Protein AF-A0A7C3TEC0-F1 (afdb_monomer_lite)

Sequence (439 aa):
WKFIVVFILLLIILDRYFQLGNIGAIIGAFGGMFLGWSLQQPVSGFAAWLLITLKRPFRVGDRIQLPSYGLVGDCIDVGPMYTVLNQVGGSVGSEEAVGRDILIPNAMLFGNLVINYTPRKSEMQVEVKHKESTESHILDEVVWNIPLGSNLEEAERVLIESAEEVTGDIIKKTGQHPYVRGESYSSGVTLRLRYMTLATDRPRIAYEINKRIFKRLFQPYKVGDRISIPAWGIVGDVVDFGPMFTTLHQVGGTVGTEDPVNRTITIPNSVLQGTWVINYTPEIRDDTALLPTSEAKSYLLDETVWRITFDSDWEEAERIMIEAAEEVTGDIVRETGKKPYVRSDIYDYGVYMRLRYMAPATDRPRVMHEINKKIFERISESKKVDFAIPFIYSYKRGLDFIARPGNFEPANVACQCGALNPSKATFCINCGRKLKSSA

pLDDT: mean 80.16, std 14.31, range [34.59, 96.06]

Foldseek 3Di:
DVVVVVVVVVVVVCCVPVVVVVVVVVCCVVVVVVVCVVCVLLVLLQVLLVCCVVVVPDDQQWWKDFVVVRWTFGFHDRDRFWTWGQTQDDVDNHRARPRDIDTDGSSVVVVTDMDTPQDDPDPPDDPDDDDDPDQRKDKDKDKDFAFPPDDVVVLQVQLQVLLCVLCVVVCVVPVDGKGWDWDDDPGGIMIIIMDIDGSNCVRVSNVSSVVSSCCVPQPQDDQQWWKAQVVVRFTFGFHDDDPFWTKGQTADDPDPHRHGPRDIDIGTPVVVSVTDMDTQQGQPPDPPAPDDSPPDQRKDKDKDKFWWAPQFDPVLLFVQLQVLLCVLCVVVCVRVVDGKGWDWDDDPGTIITIIIDIDGPNCVVVSNVSSVVSSVVSQVVDPRIDGRDDDDDDPVVVVVVVVPPDDPQPQWAADPVGDTHGLPDQAGPPPRHGGPRDD

Radius of gyration: 48.66 Å; chains: 1; bounding box: 111×45×184 Å

Structure (mmCIF, N/CA/C/O backbone):
data_AF-A0A7C3TEC0-F1
#
_entry.id   AF-A0A7C3TEC0-F1
#
loop_
_atom_site.group_PDB
_atom_site.id
_atom_site.type_symbol
_atom_site.label_atom_id
_atom_site.label_alt_id
_atom_site.label_comp_id
_atom_site.label_asym_id
_atom_site.label_entity_id
_atom_site.label_seq_id
_atom_site.pdbx_PDB_ins_code
_atom_site.Cartn_x
_atom_site.Cartn_y
_atom_site.Cartn_z
_atom_site.occupancy
_atom_site.B_iso_or_equiv
_atom_site.auth_seq_id
_atom_site.auth_comp_id
_atom_site.auth_asym_id
_atom_site.auth_atom_id
_atom_site.pdbx_PDB_model_num
ATOM 1 N N . TRP A 1 1 ? 39.091 -7.801 -92.165 1.00 68.12 1 TRP A N 1
ATOM 2 C CA . TRP A 1 1 ? 40.501 -7.456 -91.886 1.00 68.12 1 TRP A CA 1
ATOM 3 C C . TRP A 1 1 ? 40.831 -6.001 -92.229 1.00 68.12 1 TRP A C 1
ATOM 5 O O . TRP A 1 1 ? 41.315 -5.314 -91.345 1.00 68.12 1 TRP A O 1
ATOM 15 N N . LYS A 1 2 ? 40.492 -5.475 -93.420 1.00 69.31 2 LYS A N 1
ATOM 16 C CA . LYS A 1 2 ? 40.757 -4.065 -93.801 1.00 69.31 2 LYS A CA 1
ATOM 17 C C . LYS A 1 2 ? 40.231 -3.016 -92.800 1.00 69.31 2 LYS A C 1
ATOM 19 O O . LYS A 1 2 ? 40.982 -2.133 -92.420 1.00 69.31 2 LYS A O 1
ATOM 24 N N . PHE A 1 3 ? 39.001 -3.159 -92.294 1.00 74.94 3 PHE A N 1
ATOM 25 C CA . PHE A 1 3 ? 38.440 -2.252 -91.274 1.00 74.94 3 PHE A CA 1
ATOM 26 C C . PHE A 1 3 ? 39.139 -2.330 -89.910 1.00 74.94 3 PHE A C 1
ATOM 28 O O . PHE A 1 3 ? 39.293 -1.315 -89.247 1.00 74.94 3 PHE A O 1
ATOM 35 N N . ILE A 1 4 ? 39.611 -3.516 -89.516 1.00 81.94 4 ILE A N 1
ATOM 36 C CA . ILE A 1 4 ? 40.357 -3.717 -88.265 1.00 81.94 4 ILE A CA 1
ATOM 37 C C . ILE A 1 4 ? 41.740 -3.076 -88.382 1.00 81.94 4 ILE A C 1
ATOM 39 O O . ILE A 1 4 ? 42.177 -2.392 -87.466 1.00 81.94 4 ILE A O 1
ATOM 43 N N . VAL A 1 5 ? 42.398 -3.232 -89.535 1.00 84.19 5 VAL A N 1
ATOM 44 C CA . VAL A 1 5 ? 43.685 -2.582 -89.807 1.00 84.19 5 VAL A CA 1
ATOM 45 C C . VAL A 1 5 ? 43.521 -1.066 -89.807 1.00 84.19 5 VAL A C 1
ATOM 47 O O . VAL A 1 5 ? 44.287 -0.398 -89.132 1.00 84.19 5 VAL A O 1
ATOM 50 N N . VAL A 1 6 ? 42.498 -0.523 -90.477 1.00 84.94 6 VAL A N 1
ATOM 51 C CA . VAL A 1 6 ? 42.213 0.924 -90.477 1.00 84.94 6 VAL A CA 1
ATOM 52 C C . VAL A 1 6 ? 41.898 1.438 -89.069 1.00 84.94 6 VAL A C 1
ATOM 54 O O . VAL A 1 6 ? 42.402 2.489 -88.695 1.00 84.94 6 VAL A O 1
ATOM 57 N N . PHE A 1 7 ? 41.136 0.696 -88.263 1.00 84.06 7 PHE A N 1
ATOM 58 C CA . PHE A 1 7 ? 40.827 1.063 -86.877 1.00 84.06 7 PHE A CA 1
ATOM 59 C C . PHE A 1 7 ? 42.073 1.064 -85.978 1.00 84.06 7 PHE A C 1
ATOM 61 O O . PHE A 1 7 ? 42.287 2.005 -85.221 1.00 84.06 7 PHE A O 1
ATOM 68 N N . ILE A 1 8 ? 42.940 0.058 -86.107 1.00 82.75 8 ILE A N 1
ATOM 69 C CA . ILE A 1 8 ? 44.206 -0.011 -85.364 1.00 82.75 8 ILE A CA 1
ATOM 70 C C . ILE A 1 8 ? 45.160 1.107 -85.810 1.00 82.75 8 ILE A C 1
ATOM 72 O O . ILE A 1 8 ? 45.790 1.743 -84.972 1.00 82.75 8 ILE A O 1
ATOM 76 N N . LEU A 1 9 ? 45.232 1.405 -87.110 1.00 82.44 9 LEU A N 1
ATOM 77 C CA . LEU A 1 9 ? 46.065 2.488 -87.645 1.00 82.44 9 LEU A CA 1
ATOM 78 C C . LEU A 1 9 ? 45.556 3.864 -87.191 1.00 82.44 9 LEU A C 1
ATOM 80 O O . LEU A 1 9 ? 46.358 4.720 -86.830 1.00 82.44 9 LEU A O 1
ATOM 84 N N . LEU A 1 10 ? 44.234 4.048 -87.130 1.00 80.38 10 LEU A N 1
ATOM 85 C CA . LEU A 1 10 ? 43.594 5.237 -86.567 1.00 80.38 10 LEU A CA 1
ATOM 86 C C . LEU A 1 10 ? 43.929 5.397 -85.075 1.00 80.38 10 LEU A C 1
ATOM 88 O O . LEU A 1 10 ? 44.296 6.492 -84.659 1.00 80.38 10 LEU A O 1
ATOM 92 N N . LEU A 1 11 ? 43.859 4.319 -84.285 1.00 76.69 11 LEU A N 1
ATOM 93 C CA . LEU A 1 11 ? 44.223 4.330 -82.863 1.00 76.69 11 LEU A CA 1
ATOM 94 C C . LEU A 1 11 ? 45.707 4.657 -82.639 1.00 76.69 11 LEU A C 1
ATOM 96 O O . LEU A 1 11 ? 46.021 5.429 -81.740 1.00 76.69 11 LEU A O 1
ATOM 100 N N . ILE A 1 12 ? 46.609 4.137 -83.477 1.00 79.69 12 ILE A N 1
ATOM 101 C CA . ILE A 1 12 ? 48.052 4.437 -83.410 1.00 79.69 12 ILE A CA 1
ATOM 102 C C . ILE A 1 12 ? 48.334 5.900 -83.786 1.00 79.69 12 ILE A C 1
ATOM 104 O O . ILE A 1 12 ? 49.169 6.553 -83.159 1.00 79.69 12 ILE A O 1
ATOM 108 N N . ILE A 1 13 ? 47.641 6.436 -84.798 1.00 78.62 13 ILE A N 1
ATOM 109 C CA . ILE A 1 13 ? 47.747 7.854 -85.174 1.00 78.62 13 ILE A CA 1
ATOM 110 C C . ILE A 1 13 ? 47.218 8.737 -84.036 1.00 78.62 13 ILE A C 1
ATOM 112 O O . ILE A 1 13 ? 47.884 9.694 -83.651 1.00 78.62 13 ILE A O 1
ATOM 116 N N . LEU A 1 14 ? 46.064 8.400 -83.455 1.00 74.06 14 LEU A N 1
ATOM 117 C CA . LEU A 1 14 ? 45.503 9.126 -82.315 1.00 74.06 14 LEU A CA 1
ATOM 118 C C . LEU A 1 14 ? 46.433 9.084 -81.092 1.00 74.06 14 LEU A C 1
ATOM 120 O O . LEU A 1 14 ? 46.644 10.125 -80.480 1.00 74.06 14 LEU A O 1
ATOM 124 N N . ASP A 1 15 ? 47.046 7.943 -80.770 1.00 72.19 15 ASP A N 1
ATOM 125 C CA . ASP A 1 15 ? 48.001 7.827 -79.656 1.00 72.19 15 ASP A CA 1
ATOM 126 C C . ASP A 1 15 ? 49.232 8.723 -79.852 1.00 72.19 15 ASP A C 1
ATOM 128 O O . ASP A 1 15 ? 49.619 9.471 -78.949 1.00 72.19 15 ASP A O 1
ATOM 132 N N . ARG A 1 16 ? 49.786 8.737 -81.072 1.00 72.81 16 ARG A N 1
ATOM 133 C CA . ARG A 1 16 ? 50.974 9.528 -81.416 1.00 72.81 16 ARG A CA 1
ATOM 134 C C . ARG A 1 16 ? 50.728 11.042 -81.396 1.00 72.81 16 ARG A C 1
ATOM 136 O O . ARG A 1 16 ? 51.658 11.780 -81.084 1.00 72.81 16 ARG A O 1
ATOM 143 N N . TYR A 1 17 ? 49.519 11.505 -81.723 1.00 69.56 17 TYR A N 1
ATOM 144 C CA . TYR A 1 17 ? 49.193 12.940 -81.762 1.00 69.56 17 TYR A CA 1
ATOM 145 C C . TYR A 1 17 ? 48.535 13.472 -80.483 1.00 69.56 17 TYR A C 1
ATOM 147 O O . TYR A 1 17 ? 48.767 14.626 -80.132 1.00 69.56 17 TYR A O 1
ATOM 155 N N . PHE A 1 18 ? 47.739 12.663 -79.777 1.00 67.00 18 PHE A N 1
ATOM 156 C CA . PHE A 1 18 ? 46.960 13.110 -78.615 1.00 67.00 18 PHE A CA 1
ATOM 157 C C . PHE A 1 18 ? 47.505 12.636 -77.264 1.00 67.00 18 PHE A C 1
ATOM 159 O O . PHE A 1 18 ? 46.892 12.949 -76.247 1.00 67.00 18 PHE A O 1
ATOM 166 N N . GLN A 1 19 ? 48.636 11.912 -77.226 1.00 69.38 19 GLN A N 1
ATOM 167 C CA . GLN A 1 19 ? 49.156 11.291 -75.999 1.00 69.38 19 GLN A CA 1
ATOM 168 C C . GLN A 1 19 ? 48.016 10.594 -75.240 1.00 69.38 19 GLN A C 1
ATOM 170 O O . GLN A 1 19 ? 47.712 10.937 -74.095 1.00 69.38 19 GLN A O 1
ATOM 175 N N . LEU A 1 20 ? 47.328 9.652 -75.899 1.00 64.62 20 LEU A N 1
ATOM 176 C CA . LEU A 1 20 ? 46.132 9.002 -75.344 1.00 64.62 20 LEU A CA 1
ATOM 177 C C . LEU A 1 20 ? 46.398 8.367 -73.971 1.00 64.62 20 LEU A C 1
ATOM 179 O O . LEU A 1 20 ? 45.485 8.299 -73.153 1.00 64.62 20 LEU A O 1
ATOM 183 N N . GLY A 1 21 ? 47.645 7.983 -73.680 1.00 68.56 21 GLY A N 1
ATOM 184 C CA . GLY A 1 21 ? 48.081 7.569 -72.345 1.00 68.56 21 GLY A CA 1
ATOM 185 C C . GLY A 1 21 ? 47.869 8.627 -71.250 1.00 68.56 21 GLY A C 1
ATOM 186 O O . GLY A 1 21 ? 47.430 8.278 -70.160 1.00 68.56 21 GLY A O 1
ATOM 187 N N . ASN A 1 22 ? 48.089 9.916 -71.532 1.00 69.44 22 ASN A N 1
ATOM 188 C CA . ASN A 1 22 ? 47.896 11.012 -70.571 1.00 69.44 22 ASN A CA 1
ATOM 189 C C . ASN A 1 22 ? 46.412 11.348 -70.375 1.00 69.44 22 ASN A C 1
ATOM 191 O O . ASN A 1 22 ? 45.974 11.576 -69.250 1.00 69.44 22 ASN A O 1
ATOM 195 N N . ILE A 1 23 ? 45.613 11.312 -71.445 1.00 70.75 23 ILE A N 1
ATOM 196 C CA . ILE A 1 23 ? 44.153 11.481 -71.360 1.00 70.75 23 ILE A CA 1
ATOM 197 C C . ILE A 1 23 ? 43.522 10.287 -70.630 1.00 70.75 23 ILE A C 1
ATOM 199 O O . ILE A 1 23 ? 42.677 10.473 -69.759 1.00 70.75 23 ILE A O 1
ATOM 203 N N . GLY A 1 24 ? 43.974 9.065 -70.921 1.00 76.44 24 GLY A N 1
ATOM 204 C CA . GLY A 1 24 ? 43.578 7.851 -70.210 1.00 76.44 24 GLY A CA 1
ATOM 205 C C . GLY A 1 24 ? 43.995 7.864 -68.738 1.00 76.44 24 GLY A C 1
ATOM 206 O O . GLY A 1 24 ? 43.212 7.450 -67.891 1.00 76.44 24 GLY A O 1
ATOM 207 N N . ALA A 1 25 ? 45.173 8.405 -68.410 1.00 77.88 25 ALA A N 1
ATOM 208 C CA . ALA A 1 25 ? 45.621 8.589 -67.030 1.00 77.88 25 ALA A CA 1
ATOM 209 C C . ALA A 1 25 ? 44.767 9.617 -66.275 1.00 77.88 25 ALA A C 1
ATOM 211 O O . ALA A 1 25 ? 44.411 9.378 -65.126 1.00 77.88 25 ALA A O 1
ATOM 212 N N . ILE A 1 26 ? 44.378 10.722 -66.919 1.00 77.25 26 ILE A N 1
ATOM 213 C CA . ILE A 1 26 ? 43.467 11.726 -66.347 1.00 77.25 26 ILE A CA 1
ATOM 214 C C . ILE A 1 26 ? 42.073 11.118 -66.149 1.00 77.25 26 ILE A C 1
ATOM 216 O O . ILE A 1 26 ? 41.532 11.183 -65.052 1.00 77.25 26 ILE A O 1
ATOM 220 N N . ILE A 1 27 ? 41.502 10.455 -67.155 1.00 79.69 27 ILE A N 1
ATOM 221 C CA . ILE A 1 27 ? 40.193 9.792 -67.032 1.00 79.69 27 ILE A CA 1
ATOM 222 C C . ILE A 1 27 ? 40.239 8.669 -65.988 1.00 79.69 27 ILE A C 1
ATOM 224 O O . ILE A 1 27 ? 39.286 8.507 -65.235 1.00 79.69 27 ILE A O 1
ATOM 228 N N . GLY A 1 28 ? 41.340 7.926 -65.889 1.00 82.50 28 GLY A N 1
ATOM 229 C CA . GLY A 1 28 ? 41.544 6.905 -64.863 1.00 82.50 28 GLY A CA 1
ATOM 230 C C . GLY A 1 28 ? 41.675 7.495 -63.458 1.00 82.50 28 GLY A C 1
ATOM 231 O O . GLY A 1 28 ? 41.053 6.990 -62.527 1.00 82.50 28 GLY A O 1
ATOM 232 N N . ALA A 1 29 ? 42.418 8.592 -63.301 1.00 80.56 29 ALA A N 1
ATOM 233 C CA . ALA A 1 29 ? 42.591 9.278 -62.023 1.00 80.56 29 ALA A CA 1
ATOM 234 C C . ALA A 1 29 ? 41.291 9.948 -61.555 1.00 80.56 29 ALA A C 1
ATOM 236 O O . ALA A 1 29 ? 40.850 9.715 -60.432 1.00 80.56 29 ALA A O 1
ATOM 237 N N . PHE A 1 30 ? 40.634 10.724 -62.421 1.00 81.50 30 PHE A N 1
ATOM 238 C CA . PHE A 1 30 ? 39.369 11.387 -62.100 1.00 81.50 30 PHE A CA 1
ATOM 239 C C . PHE A 1 30 ? 38.215 10.388 -62.014 1.00 81.50 30 PHE A C 1
ATOM 241 O O . PHE A 1 30 ? 37.463 10.415 -61.048 1.00 81.50 30 PHE A O 1
ATOM 248 N N . GLY A 1 31 ? 38.090 9.464 -62.965 1.00 82.38 31 GLY A N 1
ATOM 249 C CA . GLY A 1 31 ? 37.066 8.419 -62.946 1.00 82.38 31 GLY A CA 1
ATOM 250 C C . GLY A 1 31 ? 37.202 7.502 -61.733 1.00 82.38 31 GLY A C 1
ATOM 251 O O . GLY A 1 31 ? 36.209 7.223 -61.066 1.00 82.38 31 GLY A O 1
ATOM 252 N N . GLY A 1 32 ? 38.428 7.109 -61.380 1.00 84.06 32 GLY A N 1
ATOM 253 C CA . GLY A 1 32 ? 38.715 6.344 -60.167 1.00 84.06 32 GLY A CA 1
ATOM 254 C C . GLY A 1 32 ? 38.413 7.123 -58.888 1.00 84.06 32 GLY A C 1
ATOM 255 O O . GLY A 1 32 ? 37.843 6.561 -57.958 1.00 84.06 32 GLY A O 1
ATOM 256 N N . MET A 1 33 ? 38.717 8.422 -58.848 1.00 85.69 33 MET A N 1
ATOM 257 C CA . MET A 1 33 ? 38.398 9.288 -57.710 1.00 85.69 33 MET A CA 1
ATOM 258 C C . MET A 1 33 ? 36.887 9.507 -57.550 1.00 85.69 33 MET A C 1
ATOM 260 O O . MET A 1 33 ? 36.378 9.390 -56.439 1.00 85.69 33 MET A O 1
ATOM 264 N N . PHE A 1 34 ? 36.149 9.758 -58.637 1.00 84.50 34 PHE A N 1
ATOM 265 C CA . PHE A 1 34 ? 34.689 9.911 -58.605 1.00 84.50 34 PHE A CA 1
ATOM 266 C C . PHE A 1 34 ? 33.984 8.610 -58.219 1.00 84.50 34 PHE A C 1
ATOM 268 O O . PHE A 1 34 ? 33.074 8.632 -57.389 1.00 84.50 34 PHE A O 1
ATOM 275 N N . LEU A 1 35 ? 34.424 7.471 -58.766 1.00 84.81 35 LEU A N 1
ATOM 276 C CA . LEU A 1 35 ? 33.936 6.159 -58.344 1.00 84.81 35 LEU A CA 1
ATOM 277 C C . LEU A 1 35 ? 34.292 5.898 -56.877 1.00 84.81 35 LEU A C 1
ATOM 279 O O . LEU A 1 35 ? 33.427 5.494 -56.110 1.00 84.81 35 LEU A O 1
ATOM 283 N N . GLY A 1 36 ? 35.515 6.206 -56.451 1.00 84.69 36 GLY A N 1
ATOM 284 C CA . GLY A 1 36 ? 35.944 6.078 -55.058 1.00 84.69 36 GLY A CA 1
ATOM 285 C C . GLY A 1 36 ? 35.087 6.900 -54.093 1.00 84.69 36 GLY A C 1
ATOM 286 O O . GLY A 1 36 ? 34.639 6.375 -53.076 1.00 84.69 36 GLY A O 1
ATOM 287 N N . TRP A 1 37 ? 34.787 8.157 -54.431 1.00 85.56 37 TRP A N 1
ATOM 288 C CA . TRP A 1 37 ? 33.902 9.016 -53.637 1.00 85.56 37 TRP A CA 1
ATOM 289 C C . TRP A 1 37 ? 32.444 8.554 -53.648 1.00 85.56 37 TRP A C 1
ATOM 291 O O . TRP A 1 37 ? 31.788 8.603 -52.610 1.00 85.56 37 TRP A O 1
ATOM 301 N N . SER A 1 38 ? 31.934 8.053 -54.774 1.00 85.69 38 SER A N 1
ATOM 302 C CA . SER A 1 38 ? 30.564 7.532 -54.856 1.00 85.69 38 SER A CA 1
ATOM 303 C C . SER A 1 38 ? 30.394 6.221 -54.077 1.00 85.69 38 SER A C 1
ATOM 305 O O . SER A 1 38 ? 29.400 6.038 -53.372 1.00 85.69 38 SER A O 1
ATOM 307 N N . LEU A 1 39 ? 31.384 5.327 -54.149 1.00 86.75 39 LEU A N 1
ATOM 308 C CA . LEU A 1 39 ? 31.374 4.039 -53.457 1.00 86.75 39 LEU A CA 1
ATOM 309 C C . LEU A 1 39 ? 31.823 4.122 -51.994 1.00 86.75 39 LEU A C 1
ATOM 311 O O . LEU A 1 39 ? 31.680 3.134 -51.274 1.00 86.75 39 LEU A O 1
ATOM 315 N N . GLN A 1 40 ? 32.301 5.274 -51.519 1.00 86.19 40 GLN A N 1
ATOM 316 C CA . GLN A 1 40 ? 32.771 5.428 -50.142 1.00 86.19 40 GLN A CA 1
ATOM 317 C C . GLN A 1 40 ? 31.710 4.993 -49.118 1.00 86.19 40 GLN A C 1
ATOM 319 O O . GLN A 1 40 ? 32.029 4.246 -48.193 1.00 86.19 40 GLN A O 1
ATOM 324 N N . GLN A 1 41 ? 30.452 5.417 -49.288 1.00 85.62 41 GLN A N 1
ATOM 325 C CA . GLN A 1 41 ? 29.366 5.097 -48.349 1.00 85.62 41 GLN A CA 1
ATOM 326 C C . GLN A 1 41 ? 28.946 3.611 -48.407 1.00 85.62 41 GLN A C 1
ATOM 328 O O . GLN A 1 41 ? 28.957 2.967 -47.355 1.00 85.62 41 GLN A O 1
ATOM 333 N N . PRO A 1 42 ? 28.668 3.009 -49.584 1.00 88.25 42 PRO A N 1
ATOM 334 C CA . PRO A 1 42 ? 28.390 1.572 -49.689 1.00 88.25 42 PRO A CA 1
ATOM 335 C C . PRO A 1 42 ? 29.528 0.672 -49.188 1.00 88.25 42 PRO A C 1
ATOM 337 O O . PRO A 1 42 ? 29.283 -0.285 -48.454 1.00 88.25 42 PRO A O 1
ATOM 340 N N . VAL A 1 43 ? 30.782 0.982 -49.545 1.00 89.69 43 VAL A N 1
ATOM 341 C CA . VAL A 1 43 ? 31.953 0.188 -49.133 1.00 89.69 43 VAL A CA 1
ATOM 342 C C . VAL A 1 43 ? 32.159 0.275 -47.622 1.00 89.69 43 VAL A C 1
ATOM 344 O O . VAL A 1 43 ? 32.404 -0.745 -46.979 1.00 89.69 43 VAL A O 1
ATOM 347 N N . SER A 1 44 ? 31.988 1.463 -47.033 1.00 89.31 44 SER A N 1
ATOM 348 C CA . SER A 1 44 ? 32.055 1.639 -45.577 1.00 89.31 44 SER A CA 1
ATOM 349 C C . SER A 1 44 ? 30.924 0.901 -44.858 1.00 89.31 44 SER A C 1
ATOM 351 O O . SER A 1 44 ? 31.163 0.297 -43.816 1.00 89.31 44 SER A O 1
ATOM 353 N N . GLY A 1 45 ? 29.708 0.896 -45.418 1.00 88.50 45 GLY A N 1
ATOM 354 C CA . GLY A 1 45 ? 28.574 0.142 -44.877 1.00 88.50 45 GLY A CA 1
ATOM 355 C C . GLY A 1 45 ? 28.829 -1.365 -44.855 1.00 88.50 45 GLY A C 1
ATOM 356 O O . GLY A 1 45 ? 28.606 -2.016 -43.834 1.00 88.50 45 GLY A O 1
ATOM 357 N N . PHE A 1 46 ? 29.400 -1.901 -45.935 1.00 90.44 46 PHE A N 1
ATOM 358 C CA . PHE A 1 46 ? 29.797 -3.306 -46.002 1.00 90.44 46 PHE A CA 1
ATOM 359 C C . PHE A 1 46 ? 30.935 -3.642 -45.026 1.00 90.44 46 PHE A C 1
ATOM 361 O O . PHE A 1 46 ? 30.884 -4.661 -44.338 1.00 90.44 46 PHE A O 1
ATOM 368 N N . ALA A 1 47 ? 31.946 -2.774 -44.915 1.00 89.31 47 ALA A N 1
ATOM 369 C CA . ALA A 1 47 ? 33.019 -2.932 -43.934 1.00 89.31 47 ALA A CA 1
ATOM 370 C C . ALA A 1 47 ? 32.485 -2.897 -42.489 1.00 89.31 47 ALA A C 1
ATOM 372 O O . ALA A 1 47 ? 32.948 -3.665 -41.645 1.00 89.31 47 ALA A O 1
ATOM 373 N N . ALA A 1 48 ? 31.483 -2.055 -42.215 1.00 88.31 48 ALA A N 1
ATOM 374 C CA . ALA A 1 48 ? 30.805 -1.970 -40.923 1.00 88.31 48 ALA A CA 1
ATOM 375 C C . ALA A 1 48 ? 30.052 -3.252 -40.608 1.00 88.31 48 ALA A C 1
ATOM 377 O O . ALA A 1 48 ? 30.240 -3.814 -39.533 1.00 88.31 48 ALA A O 1
ATOM 378 N N . TRP A 1 49 ? 29.276 -3.767 -41.557 1.00 90.75 49 TRP A N 1
ATOM 379 C CA . TRP A 1 49 ? 28.611 -5.056 -41.409 1.00 90.75 49 TRP A CA 1
ATOM 380 C C . TRP A 1 49 ? 29.600 -6.197 -41.156 1.00 90.75 49 TRP A C 1
ATOM 382 O O . TRP A 1 49 ? 29.393 -7.001 -40.245 1.00 90.75 49 TRP A O 1
ATOM 392 N N . LEU A 1 50 ? 30.702 -6.250 -41.911 1.00 90.19 50 LEU A N 1
ATOM 393 C CA . LEU A 1 50 ? 31.740 -7.262 -41.732 1.00 90.19 50 LEU A CA 1
ATOM 394 C C . LEU A 1 50 ? 32.353 -7.171 -40.328 1.00 90.19 50 LEU A C 1
ATOM 396 O O . LEU A 1 50 ? 32.505 -8.184 -39.645 1.00 90.19 50 LEU A O 1
ATOM 400 N N . LEU A 1 51 ? 32.656 -5.959 -39.861 1.00 87.44 51 LEU A N 1
ATOM 401 C CA . LEU A 1 51 ? 33.201 -5.731 -38.528 1.00 87.44 51 LEU A CA 1
ATOM 402 C C . LEU A 1 51 ? 32.186 -6.065 -37.433 1.00 87.44 51 LEU A C 1
ATOM 404 O O . LEU A 1 51 ? 32.555 -6.718 -36.458 1.00 87.44 51 LEU A O 1
ATOM 408 N N . ILE A 1 52 ? 30.917 -5.686 -37.594 1.00 88.56 52 ILE A N 1
ATOM 409 C CA . ILE A 1 52 ? 29.856 -6.029 -36.644 1.00 88.56 52 ILE A CA 1
ATOM 410 C C . ILE A 1 52 ? 29.672 -7.547 -36.595 1.00 88.56 52 ILE A C 1
ATOM 412 O O . ILE A 1 52 ? 29.585 -8.123 -35.520 1.00 88.56 52 ILE A O 1
ATOM 416 N N . THR A 1 53 ? 29.728 -8.232 -37.729 1.00 88.00 53 THR A N 1
ATOM 417 C CA . THR A 1 53 ? 29.578 -9.691 -37.787 1.00 88.00 53 THR A CA 1
ATOM 418 C C . THR A 1 53 ? 30.770 -10.429 -37.160 1.00 88.00 53 THR A C 1
ATOM 420 O O . THR A 1 53 ? 30.574 -11.419 -36.445 1.00 88.00 53 THR A O 1
ATOM 423 N N . LEU A 1 54 ? 31.999 -9.943 -37.386 1.00 86.44 54 LEU A N 1
ATOM 424 C CA . LEU A 1 54 ? 33.243 -10.564 -36.907 1.00 86.44 54 LEU A CA 1
ATOM 425 C C . LEU A 1 54 ? 33.575 -10.203 -35.455 1.00 86.44 54 LEU A C 1
ATOM 427 O O . LEU A 1 54 ? 33.795 -11.086 -34.629 1.00 86.44 54 LEU A O 1
ATOM 431 N N . LYS A 1 55 ? 33.637 -8.907 -35.135 1.00 84.81 55 LYS A N 1
ATOM 432 C CA . LYS A 1 55 ? 33.981 -8.401 -33.796 1.00 84.81 55 LYS A CA 1
ATOM 433 C C . LYS A 1 55 ? 32.777 -8.356 -32.861 1.00 84.81 55 LYS A C 1
ATOM 435 O O . LYS A 1 55 ? 32.975 -8.289 -31.650 1.00 84.81 55 LYS A O 1
ATOM 440 N N . ARG A 1 56 ? 31.554 -8.411 -33.406 1.00 83.75 56 ARG A N 1
ATOM 441 C CA . ARG A 1 56 ? 30.285 -8.432 -32.662 1.00 83.75 56 ARG A CA 1
ATOM 442 C C . ARG A 1 56 ? 30.267 -7.398 -31.545 1.00 83.75 56 ARG A C 1
ATOM 444 O O . ARG A 1 56 ? 30.224 -7.835 -30.404 1.00 83.75 56 ARG A O 1
ATOM 451 N N . PRO A 1 57 ? 30.342 -6.074 -31.816 1.00 84.31 57 PRO A N 1
ATOM 452 C CA . PRO A 1 57 ? 30.175 -4.982 -30.840 1.00 84.31 57 PRO A CA 1
ATOM 453 C C . PRO A 1 57 ? 28.736 -4.888 -30.279 1.00 84.31 57 PRO A C 1
ATOM 455 O O . PRO A 1 57 ? 28.526 -4.394 -29.171 1.00 84.31 57 PRO A O 1
ATOM 458 N N . PHE A 1 58 ? 27.773 -5.489 -30.969 1.00 87.44 58 PHE A N 1
ATOM 459 C CA . PHE A 1 58 ? 26.433 -5.824 -30.485 1.00 87.44 58 PHE A CA 1
ATOM 460 C C . PHE A 1 58 ? 25.880 -6.982 -31.334 1.00 87.44 58 PHE A C 1
ATOM 462 O O . PHE A 1 58 ? 26.508 -7.370 -32.330 1.00 87.44 58 PHE A O 1
ATOM 469 N N . ARG A 1 59 ? 24.759 -7.578 -30.926 1.00 85.31 59 ARG A N 1
ATOM 470 C CA . ARG A 1 59 ? 24.078 -8.684 -31.620 1.00 85.31 59 ARG A CA 1
ATOM 471 C C . ARG A 1 59 ? 22.595 -8.388 -31.817 1.00 85.31 59 ARG A C 1
ATOM 473 O O . ARG A 1 59 ? 22.038 -7.497 -31.190 1.00 85.31 59 ARG A O 1
ATOM 480 N N . VAL A 1 60 ? 21.961 -9.194 -32.666 1.00 86.12 60 VAL A N 1
ATOM 481 C CA . VAL A 1 60 ? 20.500 -9.278 -32.734 1.00 86.12 60 VAL A CA 1
ATOM 482 C C . VAL A 1 60 ? 19.961 -9.633 -31.344 1.00 86.12 60 VAL A C 1
ATOM 484 O O . VAL A 1 60 ? 20.426 -10.595 -30.732 1.00 86.12 60 VAL A O 1
ATOM 487 N N . GLY A 1 61 ? 19.019 -8.831 -30.858 1.00 84.44 61 GLY A N 1
ATOM 488 C CA . GLY A 1 61 ? 18.448 -8.874 -29.514 1.00 84.44 61 GLY A CA 1
ATOM 489 C C . GLY A 1 61 ? 19.057 -7.877 -28.522 1.00 84.44 61 GLY A C 1
ATOM 490 O O . GLY A 1 61 ? 18.465 -7.663 -27.468 1.00 84.44 61 GLY A O 1
ATOM 491 N N . ASP A 1 62 ? 20.198 -7.248 -28.830 1.00 86.81 62 ASP A N 1
ATOM 492 C CA . ASP A 1 62 ? 20.809 -6.264 -27.927 1.00 86.81 62 ASP A CA 1
ATOM 493 C C . ASP A 1 62 ? 20.065 -4.922 -27.972 1.00 86.81 62 ASP A C 1
ATOM 495 O O . ASP A 1 62 ? 19.679 -4.450 -29.048 1.00 86.81 62 ASP A O 1
ATOM 499 N N . ARG A 1 63 ? 19.940 -4.268 -26.811 1.00 86.88 63 ARG A N 1
ATOM 500 C CA . ARG A 1 63 ? 19.398 -2.909 -26.702 1.00 86.88 63 ARG A CA 1
ATOM 501 C C . ARG A 1 63 ? 20.509 -1.889 -26.900 1.00 86.88 63 ARG A C 1
ATOM 503 O O . ARG A 1 63 ? 21.486 -1.869 -26.152 1.00 86.88 63 ARG A O 1
ATOM 510 N N . ILE A 1 64 ? 20.360 -1.016 -27.888 1.00 89.44 64 ILE A N 1
ATOM 511 C CA . ILE A 1 64 ? 21.400 -0.076 -28.308 1.00 89.44 64 ILE A CA 1
ATOM 512 C C . ILE A 1 64 ? 20.855 1.350 -28.291 1.00 89.44 64 ILE A C 1
ATOM 514 O O . ILE A 1 64 ? 19.722 1.605 -28.696 1.00 89.44 64 ILE A O 1
ATOM 518 N N . GLN A 1 65 ? 21.685 2.298 -27.865 1.00 88.62 65 GLN A N 1
ATOM 519 C CA . GLN A 1 65 ? 21.414 3.725 -27.958 1.00 88.62 65 GLN A CA 1
ATOM 520 C C . GLN A 1 65 ? 22.465 4.451 -28.782 1.00 88.62 65 GLN A C 1
ATOM 522 O O . GLN A 1 65 ? 23.665 4.186 -28.705 1.00 88.62 65 GLN A O 1
ATOM 527 N N . LEU A 1 66 ? 21.968 5.419 -29.541 1.00 89.38 66 LEU A N 1
ATOM 528 C CA . LEU A 1 66 ? 22.720 6.341 -30.371 1.00 89.38 66 LEU A CA 1
ATOM 529 C C . LEU A 1 66 ? 22.473 7.758 -29.840 1.00 89.38 66 LEU A C 1
ATOM 531 O O . LEU A 1 66 ? 21.542 8.431 -30.301 1.00 89.38 66 LEU A O 1
ATOM 535 N N . PRO A 1 67 ? 23.280 8.231 -28.868 1.00 84.38 67 PRO A N 1
ATOM 536 C CA . PRO A 1 67 ? 23.068 9.526 -28.225 1.00 84.38 67 PRO A CA 1
ATOM 537 C C . PRO A 1 67 ? 23.075 10.690 -29.217 1.00 84.38 67 PRO A C 1
ATOM 539 O O . PRO A 1 67 ? 22.268 11.604 -29.081 1.00 84.38 67 PRO A O 1
ATOM 542 N N . SER A 1 68 ? 23.912 10.615 -30.261 1.00 85.12 68 SER A N 1
ATOM 543 C CA . SER A 1 68 ? 24.014 11.634 -31.318 1.00 85.12 68 SER A CA 1
ATOM 544 C C . SER A 1 68 ? 22.689 11.925 -32.028 1.00 85.12 68 SER A C 1
ATOM 546 O O . SER A 1 68 ? 22.516 13.011 -32.572 1.00 85.12 68 SER A O 1
ATOM 548 N N . TYR A 1 69 ? 21.763 10.963 -32.033 1.00 82.25 69 TYR A N 1
ATOM 549 C CA . TYR A 1 69 ? 20.469 11.072 -32.708 1.00 82.25 69 TYR A CA 1
ATOM 550 C C . TYR A 1 69 ? 19.283 10.986 -31.741 1.00 82.25 69 TYR A C 1
ATOM 552 O O . TYR A 1 69 ? 18.139 11.040 -32.184 1.00 82.25 69 TYR A O 1
ATOM 560 N N . GLY A 1 70 ? 19.533 10.825 -30.436 1.00 82.94 70 GLY A N 1
ATOM 561 C CA . GLY A 1 70 ? 18.479 10.598 -29.444 1.00 82.94 70 GLY A CA 1
ATOM 562 C C . GLY A 1 70 ? 17.652 9.333 -29.709 1.00 82.94 70 GLY A C 1
ATOM 563 O O . GLY A 1 70 ? 16.479 9.287 -29.346 1.00 82.94 70 GLY A O 1
ATOM 564 N N . LEU A 1 71 ? 18.232 8.325 -30.373 1.00 85.44 71 LEU A N 1
ATOM 565 C CA . LEU A 1 71 ? 17.545 7.083 -30.738 1.00 85.44 71 LEU A CA 1
ATOM 566 C C . LEU A 1 71 ? 17.970 5.942 -29.814 1.00 85.44 71 LEU A C 1
ATOM 568 O O . LEU A 1 71 ? 19.159 5.748 -29.563 1.00 85.44 71 LEU A O 1
ATOM 572 N N . VAL A 1 72 ? 16.995 5.166 -29.352 1.00 87.88 72 VAL A N 1
ATOM 573 C CA . VAL A 1 72 ? 17.189 3.917 -28.609 1.00 87.88 72 VAL A CA 1
ATOM 574 C C . VAL A 1 72 ? 16.379 2.839 -29.314 1.00 87.88 72 VAL A C 1
ATOM 576 O O . VAL A 1 72 ? 15.282 3.116 -29.805 1.00 87.88 72 VAL A O 1
ATOM 579 N N . GLY A 1 73 ? 16.908 1.625 -29.403 1.00 88.50 73 GLY A N 1
ATOM 580 C CA . GLY A 1 73 ? 16.172 0.516 -29.989 1.00 88.50 73 GLY A CA 1
ATOM 581 C C . GLY A 1 73 ? 16.804 -0.848 -29.761 1.00 88.50 73 GLY A C 1
ATOM 582 O O . GLY A 1 73 ? 18.002 -0.957 -29.498 1.00 88.50 73 GLY A O 1
ATOM 583 N N . ASP A 1 74 ? 15.980 -1.883 -29.881 1.00 89.12 74 ASP A N 1
ATOM 584 C CA . ASP A 1 74 ? 16.391 -3.283 -29.790 1.00 89.12 74 ASP A CA 1
ATOM 585 C C . ASP A 1 74 ? 16.782 -3.793 -31.182 1.00 89.12 74 ASP A C 1
ATOM 587 O O . ASP A 1 74 ? 16.043 -3.616 -32.150 1.00 89.12 74 ASP A O 1
ATOM 591 N N . CYS A 1 75 ? 17.956 -4.405 -31.318 1.00 89.12 75 CYS A N 1
ATOM 592 C CA . CYS A 1 75 ? 18.474 -4.833 -32.615 1.00 89.12 75 CYS A CA 1
ATOM 593 C C . CYS A 1 75 ? 17.682 -6.026 -33.169 1.00 89.12 75 CYS A C 1
ATOM 595 O O . CYS A 1 75 ? 17.772 -7.122 -32.625 1.00 89.12 75 CYS A O 1
ATOM 597 N N . ILE A 1 76 ? 16.956 -5.846 -34.274 1.00 89.12 76 ILE A N 1
ATOM 598 C CA . ILE A 1 76 ? 16.200 -6.924 -34.935 1.00 89.12 76 ILE A CA 1
ATOM 599 C C . ILE A 1 76 ? 17.085 -7.671 -35.934 1.00 89.12 76 ILE A C 1
ATOM 601 O O . ILE A 1 76 ? 17.079 -8.898 -35.969 1.00 89.12 76 ILE A O 1
ATOM 605 N N . ASP A 1 77 ? 17.843 -6.938 -36.751 1.00 90.69 77 ASP A N 1
ATOM 606 C CA . ASP A 1 77 ? 18.662 -7.526 -37.813 1.00 90.69 77 ASP A CA 1
ATOM 607 C C . ASP A 1 77 ? 19.880 -6.658 -38.148 1.00 90.69 77 ASP A C 1
ATOM 609 O O . ASP A 1 77 ? 19.851 -5.432 -38.017 1.00 90.69 77 ASP A O 1
ATOM 613 N N . VAL A 1 78 ? 20.955 -7.301 -38.606 1.00 90.31 78 VAL A N 1
ATOM 614 C CA . VAL A 1 78 ? 22.185 -6.647 -39.068 1.00 90.31 78 VAL A CA 1
ATOM 615 C C . VAL A 1 78 ? 22.508 -7.130 -40.480 1.00 90.31 78 VAL A C 1
ATOM 617 O O . VAL A 1 78 ? 23.242 -8.102 -40.685 1.00 90.31 78 VAL A O 1
ATOM 620 N N . GLY A 1 79 ? 21.970 -6.422 -41.471 1.00 90.19 79 GLY A N 1
ATOM 621 C CA . GLY A 1 79 ? 22.218 -6.681 -42.885 1.00 90.19 79 GLY A CA 1
ATOM 622 C C . GLY A 1 79 ? 23.489 -5.995 -43.413 1.00 90.19 79 GLY A C 1
ATOM 623 O O . GLY A 1 79 ? 24.091 -5.182 -42.713 1.00 90.19 79 GLY A O 1
ATOM 624 N N . PRO A 1 80 ? 23.897 -6.256 -44.673 1.00 86.12 80 PRO A N 1
ATOM 625 C CA . PRO A 1 80 ? 25.120 -5.698 -45.269 1.00 86.12 80 PRO A CA 1
ATOM 626 C C . PRO A 1 80 ? 25.175 -4.168 -45.342 1.00 86.12 80 PRO A C 1
ATOM 628 O O . PRO A 1 80 ? 26.247 -3.581 -45.212 1.00 86.12 80 PRO A O 1
ATOM 631 N N . MET A 1 81 ? 24.027 -3.519 -45.551 1.00 85.88 81 MET A N 1
ATOM 632 C CA . MET A 1 81 ? 23.934 -2.062 -45.726 1.00 85.88 81 MET A CA 1
ATOM 633 C C . MET A 1 81 ? 23.227 -1.357 -44.568 1.00 85.88 81 MET A C 1
ATOM 635 O O . MET A 1 81 ? 23.582 -0.220 -44.254 1.00 85.88 81 MET A O 1
ATOM 639 N N . TYR A 1 82 ? 22.265 -2.025 -43.926 1.00 90.94 82 TYR A N 1
ATOM 640 C CA . TYR A 1 82 ? 21.442 -1.455 -42.864 1.00 90.94 82 TYR A CA 1
ATOM 641 C C . TYR A 1 82 ? 21.384 -2.372 -41.644 1.00 90.94 82 TYR A C 1
ATOM 643 O O . TYR A 1 82 ? 21.276 -3.590 -41.781 1.00 90.94 82 TYR A O 1
ATOM 651 N N . THR A 1 83 ? 21.392 -1.760 -40.466 1.00 91.88 83 THR A N 1
ATOM 652 C CA . THR A 1 83 ? 21.029 -2.380 -39.192 1.00 91.88 83 THR A CA 1
ATOM 653 C C . THR A 1 83 ? 19.610 -1.942 -38.856 1.00 91.88 83 THR A C 1
ATOM 655 O O . THR A 1 83 ? 19.317 -0.745 -38.869 1.00 91.88 83 THR A O 1
ATOM 658 N N . VAL A 1 84 ? 18.729 -2.902 -38.590 1.00 92.00 84 VAL A N 1
ATOM 659 C CA . VAL A 1 84 ? 17.324 -2.657 -38.259 1.00 92.00 84 VAL A CA 1
ATOM 660 C C . VAL A 1 84 ? 17.168 -2.713 -36.748 1.00 92.00 84 VAL A C 1
ATOM 662 O O . VAL A 1 84 ? 17.434 -3.747 -36.130 1.00 92.00 84 VAL A O 1
ATOM 665 N N . LEU A 1 85 ? 16.734 -1.606 -36.153 1.00 90.81 85 LEU A N 1
ATOM 666 C CA . LEU A 1 85 ? 16.383 -1.538 -34.737 1.00 90.81 85 LEU A CA 1
ATOM 667 C C . LEU A 1 85 ? 14.874 -1.379 -34.587 1.00 90.81 85 LEU A C 1
ATOM 669 O O . LEU A 1 85 ? 14.278 -0.555 -35.273 1.00 90.81 85 LEU A O 1
ATOM 673 N N . ASN A 1 86 ? 14.269 -2.084 -33.640 1.00 88.69 86 ASN A N 1
ATOM 674 C CA . ASN A 1 86 ? 12.938 -1.752 -33.159 1.00 88.69 86 ASN A CA 1
ATOM 675 C C . ASN A 1 86 ? 13.058 -0.547 -32.230 1.00 88.69 86 ASN A C 1
ATOM 677 O O . ASN A 1 86 ? 13.731 -0.641 -31.203 1.00 88.69 86 ASN A O 1
ATOM 681 N N . GLN A 1 87 ? 12.445 0.582 -32.569 1.00 85.69 87 GLN A N 1
ATOM 682 C CA . GLN A 1 87 ? 12.536 1.765 -31.728 1.00 85.69 87 GLN A CA 1
ATOM 683 C C . GLN A 1 87 ? 11.979 1.507 -30.327 1.00 85.69 87 GLN A C 1
ATOM 685 O O . GLN A 1 87 ? 10.858 1.029 -30.169 1.00 85.69 87 GLN A O 1
ATOM 690 N N . VAL A 1 88 ? 12.735 1.940 -29.326 1.00 80.50 88 VAL A N 1
ATOM 691 C CA . VAL A 1 88 ? 12.319 2.029 -27.931 1.00 80.50 88 VAL A CA 1
ATOM 692 C C . VAL A 1 88 ? 12.168 3.510 -27.575 1.00 80.50 88 VAL A C 1
ATOM 694 O O . VAL A 1 88 ? 13.089 4.305 -27.778 1.00 80.50 88 VAL A O 1
ATOM 697 N N . GLY A 1 89 ? 10.994 3.899 -27.079 1.00 71.12 89 GLY A N 1
ATOM 698 C CA . GLY A 1 89 ? 10.665 5.292 -26.754 1.00 71.12 89 GLY A CA 1
ATOM 699 C C . GLY A 1 89 ? 10.275 6.184 -27.951 1.00 71.12 89 GLY A C 1
ATOM 700 O O . GLY A 1 89 ? 10.031 5.727 -29.069 1.00 71.12 89 GLY A O 1
ATOM 701 N N . GLY A 1 90 ? 10.188 7.500 -27.723 1.00 69.62 90 GLY A N 1
ATOM 702 C CA . GLY A 1 90 ? 9.810 8.506 -28.728 1.00 69.62 90 GLY A CA 1
ATOM 703 C C . GLY A 1 90 ? 8.314 8.835 -28.724 1.00 69.62 90 GLY A C 1
ATOM 704 O O . GLY A 1 90 ? 7.924 9.867 -28.186 1.00 69.62 90 GLY A O 1
ATOM 705 N N . SER A 1 91 ? 7.477 7.981 -29.327 1.00 57.00 91 SER A N 1
ATOM 706 C CA . SER A 1 91 ? 6.007 8.160 -29.336 1.00 57.00 91 SER A CA 1
ATOM 707 C C . SER A 1 91 ? 5.333 7.678 -28.050 1.00 57.00 91 SER A C 1
ATOM 709 O O . SER A 1 91 ? 4.269 8.172 -27.690 1.00 57.00 91 SER A O 1
ATOM 711 N N . VAL A 1 92 ? 5.964 6.731 -27.359 1.00 57.28 92 VAL A N 1
ATOM 712 C CA . VAL A 1 92 ? 5.582 6.273 -26.023 1.00 57.28 92 VAL A CA 1
ATOM 713 C C . VAL A 1 92 ? 6.690 6.720 -25.073 1.00 57.28 92 VAL A C 1
ATOM 715 O O . VAL A 1 92 ? 7.869 6.585 -25.392 1.00 57.28 92 VAL A O 1
ATOM 718 N N . GLY A 1 93 ? 6.323 7.308 -23.933 1.00 60.72 93 GLY A N 1
ATOM 719 C CA . GLY A 1 93 ? 7.290 7.762 -22.926 1.00 60.72 93 GLY A CA 1
ATOM 720 C C . GLY A 1 93 ? 7.925 6.627 -22.110 1.00 60.72 93 GLY A C 1
ATOM 721 O O . GLY A 1 93 ? 8.822 6.892 -21.317 1.00 60.72 93 GLY A O 1
ATOM 722 N N . SER A 1 94 ? 7.457 5.384 -22.277 1.00 61.44 94 SER A N 1
ATOM 723 C CA . SER A 1 94 ? 8.025 4.187 -21.651 1.00 61.44 94 SER A CA 1
ATOM 724 C C . SER A 1 94 ? 9.190 3.631 -22.477 1.00 61.44 94 SER A C 1
ATOM 726 O O . SER A 1 94 ? 9.262 3.826 -23.691 1.00 61.44 94 SER A O 1
ATOM 728 N N . GLU A 1 95 ? 10.104 2.895 -21.836 1.00 70.12 95 GLU A N 1
ATOM 729 C CA . GLU A 1 95 ? 11.203 2.191 -22.525 1.00 70.12 95 GLU A CA 1
ATOM 730 C C . GLU A 1 95 ? 10.743 0.852 -23.131 1.00 70.12 95 GLU A C 1
ATOM 732 O O . GLU A 1 95 ? 11.440 -0.168 -23.065 1.00 70.12 95 GLU A O 1
ATOM 737 N N . GLU A 1 96 ? 9.547 0.857 -23.714 1.00 72.81 96 GLU A N 1
ATOM 738 C CA . GLU A 1 96 ? 8.969 -0.271 -24.434 1.00 72.81 96 GLU A CA 1
ATOM 739 C C . GLU A 1 96 ? 9.228 -0.141 -25.935 1.00 72.81 96 GLU A C 1
ATOM 741 O O . GLU A 1 96 ? 9.356 0.959 -26.486 1.00 72.81 96 GLU A O 1
ATOM 746 N N . ALA A 1 97 ? 9.318 -1.290 -26.600 1.00 72.62 97 ALA A N 1
ATOM 747 C CA . ALA A 1 97 ? 9.494 -1.344 -28.037 1.00 72.62 97 ALA A CA 1
ATOM 748 C C . ALA A 1 97 ? 8.190 -0.936 -28.737 1.00 72.62 97 ALA A C 1
ATOM 750 O O . ALA A 1 97 ? 7.142 -1.550 -28.547 1.00 72.62 97 ALA A O 1
ATOM 751 N N . VAL A 1 98 ? 8.264 0.102 -29.565 1.00 76.75 98 VAL A N 1
ATOM 752 C CA . VAL A 1 98 ? 7.109 0.723 -30.233 1.00 76.75 98 VAL A CA 1
ATOM 753 C C . VAL A 1 98 ? 6.630 -0.115 -31.428 1.00 76.75 98 VAL A C 1
ATOM 755 O O . VAL A 1 98 ? 5.524 0.087 -31.922 1.00 76.75 98 VAL A O 1
ATOM 758 N N . GLY A 1 99 ? 7.446 -1.062 -31.906 1.00 77.94 99 GLY A N 1
ATOM 759 C CA . GLY A 1 99 ? 7.167 -1.830 -33.123 1.00 77.94 99 GLY A CA 1
ATOM 760 C C . GLY A 1 99 ? 7.429 -1.026 -34.397 1.00 77.94 99 GLY A C 1
ATOM 761 O O . GLY A 1 99 ? 6.837 -1.305 -35.438 1.00 77.94 99 GLY A O 1
ATOM 762 N N . ARG A 1 100 ? 8.277 0.008 -34.310 1.00 84.06 100 ARG A N 1
ATOM 763 C CA . ARG A 1 100 ? 8.677 0.847 -35.443 1.00 84.06 100 ARG A CA 1
ATOM 764 C C . ARG A 1 100 ? 10.122 0.551 -35.809 1.00 84.06 100 ARG A C 1
ATOM 766 O O . ARG A 1 100 ? 11.026 0.870 -35.038 1.00 84.06 100 ARG A O 1
ATOM 773 N N . ASP A 1 101 ? 10.324 0.029 -37.009 1.00 89.50 101 ASP A N 1
ATOM 774 C CA . ASP A 1 101 ? 11.657 -0.277 -37.514 1.00 89.50 101 ASP A CA 1
ATOM 775 C C . ASP A 1 101 ? 12.412 1.002 -37.897 1.00 89.50 101 ASP A C 1
ATOM 777 O O . ASP A 1 101 ? 11.962 1.817 -38.707 1.00 89.50 101 ASP A O 1
ATOM 781 N N . ILE A 1 102 ? 13.597 1.166 -37.319 1.00 88.75 102 ILE A N 1
ATOM 782 C CA . ILE A 1 102 ? 14.578 2.187 -37.668 1.00 88.75 102 ILE A CA 1
ATOM 783 C C . ILE A 1 102 ? 15.662 1.505 -38.493 1.00 88.75 102 ILE A C 1
ATOM 785 O O . ILE A 1 102 ? 16.403 0.661 -37.990 1.00 88.75 102 ILE A O 1
ATOM 789 N N . LEU A 1 103 ? 15.781 1.908 -39.756 1.00 91.38 103 LEU A N 1
ATOM 790 C CA . LEU A 1 103 ? 16.846 1.445 -40.639 1.00 91.38 103 LEU A CA 1
ATOM 791 C C . LEU A 1 103 ? 18.046 2.384 -40.534 1.00 91.38 103 LEU A C 1
ATOM 793 O O . LEU A 1 103 ? 18.005 3.521 -41.006 1.00 91.38 103 LEU A O 1
ATOM 797 N N . ILE A 1 104 ? 19.128 1.900 -39.933 1.00 91.00 104 ILE A N 1
ATOM 798 C CA . ILE A 1 104 ? 20.368 2.658 -39.770 1.00 91.00 104 ILE A CA 1
ATOM 799 C C . ILE A 1 104 ? 21.362 2.210 -40.834 1.00 91.00 104 ILE A C 1
ATOM 801 O O . ILE A 1 104 ? 21.749 1.042 -40.831 1.00 91.00 104 ILE A O 1
ATOM 805 N N . PRO A 1 105 ? 21.831 3.107 -41.718 1.00 91.50 105 PRO A N 1
ATOM 806 C CA . PRO A 1 105 ? 22.934 2.790 -42.612 1.00 91.50 105 PRO A CA 1
ATOM 807 C C . PRO A 1 105 ? 24.170 2.400 -41.797 1.00 91.50 105 PRO A C 1
ATOM 809 O O . PRO A 1 105 ? 24.643 3.185 -40.974 1.00 91.50 105 PRO A O 1
ATOM 812 N N . ASN A 1 106 ? 24.742 1.221 -42.041 1.00 90.69 106 ASN A N 1
ATOM 813 C CA . ASN A 1 106 ? 25.862 0.711 -41.241 1.00 90.69 106 ASN A CA 1
ATOM 814 C C . ASN A 1 106 ? 27.077 1.650 -41.251 1.00 90.69 106 ASN A C 1
ATOM 816 O O . ASN A 1 106 ? 27.798 1.743 -40.261 1.00 90.69 106 ASN A O 1
ATOM 820 N N . ALA A 1 107 ? 27.276 2.393 -42.346 1.00 88.44 107 ALA A N 1
ATOM 821 C CA . ALA A 1 107 ? 28.334 3.395 -42.463 1.00 88.44 107 ALA A CA 1
ATOM 822 C C . ALA A 1 107 ? 28.251 4.480 -41.368 1.00 88.44 107 ALA A C 1
ATOM 824 O O . ALA A 1 107 ? 29.283 4.987 -40.933 1.00 88.44 107 ALA A O 1
ATOM 825 N N . MET A 1 108 ? 27.047 4.799 -40.872 1.00 88.00 108 MET A N 1
ATOM 826 C CA . MET A 1 108 ? 26.854 5.766 -39.787 1.00 88.00 108 MET A CA 1
ATOM 827 C C . MET A 1 108 ? 27.331 5.238 -38.430 1.00 88.00 108 MET A C 1
ATOM 829 O O . MET A 1 108 ? 27.692 6.037 -37.570 1.00 88.00 108 MET A O 1
ATOM 833 N N . LEU A 1 109 ? 27.376 3.921 -38.220 1.00 85.38 109 LEU A N 1
ATOM 834 C CA . LEU A 1 109 ? 27.761 3.333 -36.932 1.00 85.38 109 LEU A CA 1
ATOM 835 C C . LEU A 1 109 ? 29.256 3.496 -36.623 1.00 85.38 109 LEU A C 1
ATOM 837 O O . LEU A 1 109 ? 29.633 3.494 -35.458 1.00 85.38 109 LEU A O 1
ATOM 841 N N . PHE A 1 110 ? 30.110 3.673 -37.637 1.00 78.88 110 PHE A N 1
ATOM 842 C CA . PHE A 1 110 ? 31.545 3.904 -37.426 1.00 78.88 110 PHE A CA 1
ATOM 843 C C . PHE A 1 110 ? 31.887 5.319 -36.963 1.00 78.88 110 PHE A C 1
ATOM 845 O O . PHE A 1 110 ? 32.898 5.514 -36.294 1.00 78.88 110 PHE A O 1
ATOM 852 N N . GLY A 1 111 ? 31.074 6.304 -37.346 1.00 77.69 111 GLY A N 1
ATOM 853 C CA . GLY A 1 111 ? 31.307 7.710 -37.016 1.00 77.69 111 GLY A CA 1
ATOM 854 C C . GLY A 1 111 ? 30.616 8.173 -35.735 1.00 77.69 111 GLY A C 1
ATOM 855 O O . GLY A 1 111 ? 30.831 9.306 -35.317 1.00 77.69 111 GLY A O 1
ATOM 856 N N . ASN A 1 112 ? 29.775 7.332 -35.128 1.00 85.06 112 ASN A N 1
ATOM 857 C CA . ASN A 1 112 ? 28.910 7.707 -34.014 1.00 85.06 112 ASN A CA 1
ATOM 858 C C . ASN A 1 112 ? 29.152 6.842 -32.776 1.00 85.06 112 ASN A C 1
ATOM 860 O O . ASN A 1 112 ? 29.510 5.670 -32.873 1.00 85.06 112 ASN A O 1
ATOM 864 N N . LEU A 1 113 ? 28.911 7.423 -31.598 1.00 84.25 113 LEU A N 1
ATOM 865 C CA . LEU A 1 113 ? 28.934 6.691 -30.337 1.00 84.25 113 LEU A CA 1
ATOM 866 C C . LEU A 1 113 ? 27.738 5.732 -30.273 1.00 84.25 113 LEU A C 1
ATOM 868 O O . LEU A 1 113 ? 26.589 6.157 -30.388 1.00 84.25 113 LEU A O 1
ATOM 872 N N . VAL A 1 114 ? 28.024 4.451 -30.051 1.00 87.88 114 VAL A N 1
ATOM 873 C CA . VAL A 1 114 ? 27.027 3.392 -29.879 1.00 87.88 114 VAL A CA 1
ATOM 874 C C . VAL A 1 114 ? 27.133 2.867 -28.449 1.00 87.88 114 VAL A C 1
ATOM 876 O O . VAL A 1 114 ? 28.153 2.286 -28.079 1.00 87.88 114 VAL A O 1
ATOM 879 N N . ILE A 1 115 ? 26.097 3.076 -27.638 1.00 87.31 115 ILE A N 1
ATOM 880 C CA . ILE A 1 115 ? 26.018 2.559 -26.267 1.00 87.31 115 ILE A CA 1
ATOM 881 C C . ILE A 1 115 ? 25.196 1.276 -26.302 1.00 87.31 115 ILE A C 1
ATOM 883 O O . ILE A 1 115 ? 24.022 1.302 -26.658 1.00 87.31 115 ILE A O 1
ATOM 887 N N . ASN A 1 116 ? 25.806 0.149 -25.944 1.00 87.06 116 ASN A N 1
ATOM 888 C CA . ASN A 1 116 ? 25.089 -1.112 -25.788 1.00 87.06 116 ASN A CA 1
ATOM 889 C C . ASN A 1 116 ? 24.642 -1.253 -24.326 1.00 87.06 116 ASN A C 1
ATOM 891 O O . ASN A 1 116 ? 25.481 -1.328 -23.427 1.00 87.06 116 ASN A O 1
ATOM 895 N N . TYR A 1 117 ? 23.330 -1.273 -24.103 1.00 77.94 117 TYR A N 1
ATOM 896 C CA . TYR A 1 117 ? 22.713 -1.455 -22.789 1.00 77.94 117 TYR A CA 1
ATOM 897 C C . TYR A 1 117 ? 22.663 -2.914 -22.344 1.00 77.94 117 TYR A C 1
ATOM 899 O O . TYR A 1 117 ? 22.358 -3.175 -21.186 1.00 77.94 117 TYR A O 1
ATOM 907 N N . THR A 1 118 ? 22.975 -3.860 -23.227 1.00 77.25 118 THR A N 1
ATOM 908 C CA . THR A 1 118 ? 23.165 -5.270 -22.889 1.00 77.25 118 THR A CA 1
ATOM 909 C C . THR A 1 118 ? 24.610 -5.453 -22.399 1.00 77.25 118 THR A C 1
ATOM 911 O O . THR A 1 118 ? 25.535 -5.518 -23.220 1.00 77.25 118 THR A O 1
ATOM 914 N N . PRO A 1 119 ? 24.873 -5.504 -21.074 1.00 61.34 119 PRO A N 1
ATOM 915 C CA . PRO A 1 119 ? 26.228 -5.636 -20.562 1.00 61.34 119 PRO A CA 1
ATOM 916 C C . PRO A 1 119 ? 26.839 -6.956 -21.012 1.00 61.34 119 PRO A C 1
ATOM 918 O O . PRO A 1 119 ? 26.255 -8.031 -20.865 1.00 61.34 119 PRO A O 1
ATOM 921 N N . ARG A 1 120 ? 28.077 -6.886 -21.500 1.00 59.97 120 ARG A N 1
ATOM 922 C CA . ARG A 1 120 ? 28.927 -8.072 -21.569 1.00 59.97 120 ARG A CA 1
ATOM 923 C C . ARG A 1 120 ? 29.529 -8.289 -20.202 1.00 59.97 120 ARG A C 1
ATOM 925 O O . ARG A 1 120 ? 30.045 -7.344 -19.611 1.00 59.97 120 ARG A O 1
ATOM 932 N N . LYS A 1 121 ? 29.589 -9.544 -19.761 1.00 49.03 121 LYS A N 1
ATOM 933 C CA . LYS A 1 121 ? 30.672 -9.919 -18.856 1.00 49.03 121 LYS A CA 1
ATOM 934 C C . LYS A 1 121 ? 31.971 -9.575 -19.586 1.00 49.03 121 LYS A C 1
ATOM 936 O O . LYS A 1 121 ? 32.288 -10.198 -20.599 1.00 49.03 121 LYS A O 1
ATOM 941 N N . SER A 1 122 ? 32.674 -8.538 -19.130 1.00 42.03 122 SER A N 1
ATOM 942 C CA . SER A 1 122 ? 34.102 -8.446 -19.393 1.00 42.03 122 SER A CA 1
ATOM 943 C C . SER A 1 122 ? 34.699 -9.760 -18.901 1.00 42.03 122 SER A C 1
ATOM 945 O O . SER A 1 122 ? 34.289 -10.288 -17.868 1.00 42.03 122 SER A O 1
ATOM 947 N N . GLU A 1 123 ? 35.617 -10.332 -19.666 1.00 42.44 123 GLU A N 1
ATOM 948 C CA . GLU A 1 123 ? 36.345 -11.559 -19.331 1.00 42.44 123 GLU A CA 1
ATOM 949 C C . GLU A 1 123 ? 37.295 -11.345 -18.135 1.00 42.44 123 GLU A C 1
ATOM 951 O O . GLU A 1 123 ? 38.438 -11.788 -18.139 1.00 42.44 123 GLU A O 1
ATOM 956 N N . MET A 1 124 ? 36.851 -10.648 -17.089 1.00 38.75 124 MET A N 1
ATOM 957 C CA . MET A 1 124 ? 37.551 -10.567 -15.824 1.00 38.75 124 MET A CA 1
ATOM 958 C C . MET A 1 124 ? 36.915 -11.580 -14.874 1.00 38.75 124 MET A C 1
ATOM 960 O O . MET A 1 124 ? 35.962 -11.290 -14.164 1.00 38.75 124 MET A O 1
ATOM 964 N N . GLN A 1 125 ? 37.480 -12.789 -14.957 1.00 39.72 125 GLN A N 1
ATOM 965 C CA . GLN A 1 125 ? 37.426 -13.887 -13.990 1.00 39.72 125 GLN A CA 1
ATOM 966 C C . GLN A 1 125 ? 36.025 -14.371 -13.596 1.00 39.72 125 GLN A C 1
ATOM 968 O O . GLN A 1 125 ? 35.431 -13.856 -12.666 1.00 39.72 125 GLN A O 1
ATOM 973 N N . VAL A 1 126 ? 35.551 -15.429 -14.258 1.00 36.91 126 VAL A N 1
ATOM 974 C CA . VAL A 1 126 ? 35.111 -16.686 -13.620 1.00 36.91 126 VAL A CA 1
ATOM 975 C C . VAL A 1 126 ? 34.921 -17.709 -14.749 1.00 36.91 126 VAL A C 1
ATOM 977 O O . VAL A 1 126 ? 34.021 -17.586 -15.582 1.00 36.91 126 VAL A O 1
ATOM 980 N N . GLU A 1 127 ? 35.785 -18.725 -14.780 1.00 35.34 127 GLU A N 1
ATOM 981 C CA . GLU A 1 127 ? 35.536 -19.969 -15.508 1.00 35.34 127 GLU A CA 1
ATOM 982 C C . GLU A 1 127 ? 34.319 -20.668 -14.887 1.00 35.34 127 GLU A C 1
ATOM 984 O O . GLU A 1 127 ? 34.448 -21.418 -13.927 1.00 35.34 127 GLU A O 1
ATOM 989 N N . VAL A 1 128 ? 33.122 -20.457 -15.432 1.00 40.41 128 VAL A N 1
ATOM 990 C CA . VAL A 1 128 ? 32.011 -21.397 -15.232 1.00 40.41 128 VAL A CA 1
ATOM 991 C C . VAL A 1 128 ? 31.434 -21.740 -16.596 1.00 40.41 128 VAL A C 1
ATOM 993 O O . VAL A 1 128 ? 30.749 -20.951 -17.247 1.00 40.41 128 VAL A O 1
ATOM 996 N N . LYS A 1 129 ? 31.754 -22.959 -17.033 1.00 38.06 129 LYS A N 1
ATOM 997 C CA . LYS A 1 129 ? 31.130 -23.649 -18.158 1.00 38.06 129 LYS A CA 1
ATOM 998 C C . LYS A 1 129 ? 29.661 -23.910 -17.831 1.00 38.06 129 LYS A C 1
ATOM 1000 O O . LYS A 1 129 ? 29.382 -24.984 -17.342 1.00 38.06 129 LYS A O 1
ATOM 1005 N N . HIS A 1 130 ? 28.726 -23.021 -18.143 1.00 38.66 130 HIS A N 1
ATOM 1006 C CA . HIS A 1 130 ? 27.346 -23.437 -18.423 1.00 38.66 130 HIS A CA 1
ATOM 1007 C C . HIS A 1 130 ? 26.739 -22.502 -19.470 1.00 38.66 130 HIS A C 1
ATOM 1009 O O . HIS A 1 130 ? 26.702 -21.282 -19.332 1.00 38.66 130 HIS A O 1
ATOM 1015 N N . LYS A 1 131 ? 26.354 -23.116 -20.586 1.00 38.41 131 LYS A N 1
ATOM 1016 C CA . LYS A 1 131 ? 25.821 -22.494 -21.792 1.00 38.41 131 LYS A CA 1
ATOM 1017 C C . LYS A 1 131 ? 24.300 -22.423 -21.639 1.00 38.41 131 LYS A C 1
ATOM 1019 O O . LYS A 1 131 ? 23.592 -23.227 -22.228 1.00 38.41 131 LYS A O 1
ATOM 1024 N N . GLU A 1 132 ? 23.822 -21.493 -20.824 1.00 40.78 132 GLU A N 1
ATOM 1025 C CA . GLU A 1 132 ? 22.408 -21.108 -20.759 1.00 40.78 132 GLU A CA 1
ATOM 1026 C C . GLU A 1 132 ? 22.281 -19.648 -21.197 1.00 40.78 132 GLU A C 1
ATOM 1028 O O . GLU A 1 132 ? 23.156 -18.824 -20.907 1.00 40.78 132 GLU A O 1
ATOM 1033 N N . SER A 1 133 ? 21.242 -19.361 -21.986 1.00 43.06 133 SER A N 1
ATOM 1034 C CA . SER A 1 133 ? 20.948 -18.059 -22.594 1.00 43.06 133 SER A CA 1
ATOM 1035 C C . SER A 1 133 ? 21.103 -16.940 -21.567 1.00 43.06 133 SER A C 1
ATOM 1037 O O . SER A 1 133 ? 20.307 -16.810 -20.641 1.00 43.06 133 SER A O 1
ATOM 1039 N N . THR A 1 134 ? 22.192 -16.185 -21.694 1.00 50.59 134 THR A N 1
ATOM 1040 C CA . THR A 1 134 ? 22.714 -15.362 -20.604 1.00 50.59 134 THR A CA 1
ATOM 1041 C C . THR A 1 134 ? 21.990 -14.025 -20.575 1.00 50.59 134 THR A C 1
ATOM 1043 O O . THR A 1 134 ? 22.408 -13.058 -21.203 1.00 50.59 134 THR A O 1
ATOM 1046 N N . GLU A 1 135 ? 20.875 -14.005 -19.860 1.00 60.09 135 GLU A N 1
ATOM 1047 C CA . GLU A 1 135 ? 20.149 -12.809 -19.450 1.00 60.09 135 GLU A CA 1
ATOM 1048 C C . GLU A 1 135 ? 21.110 -11.737 -18.897 1.00 60.09 135 GLU A C 1
ATOM 1050 O O . GLU A 1 135 ? 21.808 -11.936 -17.896 1.00 60.09 135 GLU A O 1
ATOM 1055 N N . SER A 1 136 ? 21.196 -10.600 -19.590 1.00 65.75 136 SER A N 1
ATOM 1056 C CA . SER A 1 136 ? 22.083 -9.498 -19.227 1.00 65.75 136 SER A CA 1
AT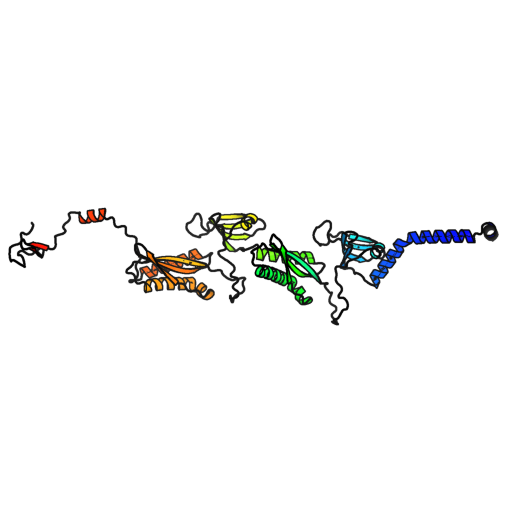OM 1057 C C . SER A 1 136 ? 21.403 -8.600 -18.193 1.00 65.75 136 SER A C 1
ATOM 1059 O O . SER A 1 136 ? 20.380 -7.975 -18.486 1.00 65.75 136 SER A O 1
ATOM 1061 N N . HIS A 1 137 ? 21.980 -8.533 -16.995 1.00 81.94 137 HIS A N 1
ATOM 1062 C CA . HIS A 1 137 ? 21.421 -7.777 -15.880 1.00 81.94 137 HIS A CA 1
ATOM 1063 C C . HIS A 1 137 ? 22.110 -6.416 -15.753 1.00 81.94 137 HIS A C 1
ATOM 1065 O O . HIS A 1 137 ? 23.338 -6.346 -15.709 1.00 81.94 137 HIS A O 1
ATOM 1071 N N . ILE A 1 138 ? 21.323 -5.349 -15.674 1.00 83.75 138 ILE A N 1
ATOM 1072 C CA . ILE A 1 138 ? 21.760 -3.969 -15.462 1.00 83.75 138 ILE A CA 1
ATOM 1073 C C . ILE A 1 138 ? 21.272 -3.459 -14.108 1.00 83.75 138 ILE A C 1
ATOM 1075 O O . ILE A 1 138 ? 20.279 -3.952 -13.575 1.00 83.75 138 ILE A O 1
ATOM 1079 N N . LEU A 1 139 ? 21.968 -2.457 -13.574 1.00 86.69 139 LEU A N 1
ATOM 1080 C CA . LEU A 1 139 ? 21.529 -1.736 -12.387 1.00 86.69 139 LEU A CA 1
ATOM 1081 C C . LEU A 1 139 ? 20.522 -0.662 -12.801 1.00 86.69 139 LEU A C 1
ATOM 1083 O O . LEU A 1 139 ? 20.842 0.191 -13.631 1.00 86.69 139 LEU A O 1
ATOM 1087 N N . ASP A 1 140 ? 19.338 -0.699 -12.207 1.00 89.31 140 ASP A N 1
ATOM 1088 C CA . ASP A 1 140 ? 18.304 0.318 -12.368 1.00 89.31 140 ASP A CA 1
ATOM 1089 C C . ASP A 1 140 ? 18.004 1.004 -11.030 1.00 89.31 140 ASP A C 1
ATOM 1091 O O . ASP A 1 140 ? 18.386 0.514 -9.962 1.00 89.31 140 ASP A O 1
ATOM 1095 N N . GLU A 1 141 ? 17.354 2.163 -11.098 1.00 90.38 141 GLU A N 1
ATOM 1096 C CA . GLU A 1 141 ? 17.036 2.999 -9.946 1.00 90.38 141 GLU A CA 1
ATOM 1097 C C . GLU A 1 141 ? 15.576 3.465 -9.982 1.00 90.38 141 GLU A C 1
ATOM 1099 O O . GLU A 1 141 ? 15.099 4.018 -10.973 1.00 90.38 141 GLU A O 1
ATOM 1104 N N . VAL A 1 142 ? 14.887 3.296 -8.854 1.00 92.12 142 VAL A N 1
ATOM 1105 C CA . VAL A 1 142 ? 13.565 3.865 -8.585 1.00 92.12 142 VAL A CA 1
ATOM 1106 C C . VAL A 1 142 ? 13.694 4.904 -7.477 1.00 92.12 142 VAL A C 1
ATOM 1108 O O . VAL A 1 142 ? 14.379 4.690 -6.477 1.00 92.12 142 VAL A O 1
ATOM 1111 N N . VAL A 1 143 ? 13.034 6.047 -7.657 1.00 91.06 143 VAL A N 1
ATOM 1112 C CA . VAL A 1 143 ? 13.190 7.220 -6.791 1.00 91.06 143 VAL A CA 1
ATOM 1113 C C . VAL A 1 143 ? 11.887 7.511 -6.055 1.00 91.06 143 VAL A C 1
ATOM 1115 O O . VAL A 1 143 ? 10.847 7.681 -6.687 1.00 91.06 143 VAL A O 1
ATOM 1118 N N . TRP A 1 144 ? 11.961 7.620 -4.729 1.00 92.31 144 TRP A N 1
ATOM 1119 C CA . TRP A 1 144 ? 10.848 7.995 -3.856 1.00 92.31 144 TRP A CA 1
ATOM 1120 C C . TRP A 1 144 ? 11.221 9.187 -2.984 1.00 92.31 144 TRP A C 1
ATOM 1122 O O . TRP A 1 144 ? 12.306 9.232 -2.414 1.00 92.31 144 TRP A O 1
ATOM 1132 N N . ASN A 1 145 ? 10.314 10.154 -2.859 1.00 91.00 145 ASN A N 1
ATOM 1133 C CA . ASN A 1 145 ? 10.486 11.272 -1.937 1.00 91.00 145 ASN A CA 1
ATOM 1134 C C . ASN A 1 145 ? 9.701 10.997 -0.652 1.00 91.00 145 ASN A C 1
ATOM 1136 O O . ASN A 1 145 ? 8.479 10.835 -0.698 1.00 91.00 145 ASN A O 1
ATOM 1140 N N . ILE A 1 146 ? 10.410 10.939 0.471 1.00 91.06 146 ILE A N 1
ATOM 1141 C CA . ILE A 1 146 ? 9.844 10.711 1.795 1.00 91.06 146 ILE A CA 1
ATOM 1142 C C . ILE A 1 146 ? 9.770 12.051 2.545 1.00 91.06 146 ILE A C 1
ATOM 1144 O O . ILE A 1 146 ? 10.803 12.706 2.723 1.00 91.06 146 ILE A O 1
ATOM 1148 N N . PRO A 1 147 ? 8.577 12.481 3.003 1.00 89.06 147 PRO A N 1
ATOM 1149 C CA . PRO A 1 147 ? 8.417 13.736 3.734 1.00 89.06 147 PRO A CA 1
ATOM 1150 C C . PRO A 1 147 ? 9.277 13.808 5.001 1.00 89.06 147 PRO A C 1
ATOM 1152 O O . PRO A 1 147 ? 9.481 12.804 5.690 1.00 89.06 147 PRO A O 1
ATOM 1155 N N . LEU A 1 148 ? 9.725 15.019 5.345 1.00 84.88 148 LEU A N 1
ATOM 1156 C CA . LEU A 1 148 ? 10.439 15.288 6.597 1.00 84.88 148 LEU A CA 1
ATOM 1157 C C . LEU A 1 148 ? 9.614 14.841 7.815 1.00 84.88 148 LEU A C 1
ATOM 1159 O O . LEU A 1 148 ? 8.415 15.096 7.888 1.00 84.88 148 LEU A O 1
ATOM 1163 N N . GLY A 1 149 ? 10.274 14.199 8.782 1.00 82.62 149 GLY A N 1
ATOM 1164 C CA . GLY A 1 149 ? 9.640 13.677 9.999 1.00 82.62 149 GLY A CA 1
ATOM 1165 C C . GLY A 1 149 ? 9.051 12.267 9.868 1.00 82.62 149 GLY A C 1
ATOM 1166 O O . GLY A 1 149 ? 8.580 11.726 10.865 1.00 82.62 149 GLY A O 1
ATOM 1167 N N . SER A 1 150 ? 9.096 11.657 8.679 1.00 88.00 150 SER A N 1
ATOM 1168 C CA . SER A 1 150 ? 8.748 10.241 8.498 1.00 88.00 150 SER A CA 1
ATOM 1169 C C . SER A 1 150 ? 9.827 9.322 9.084 1.00 88.00 150 SER A C 1
ATOM 1171 O O . SER A 1 150 ? 10.991 9.707 9.183 1.00 88.00 150 SER A O 1
ATOM 1173 N N . ASN A 1 151 ? 9.452 8.085 9.418 1.00 89.31 151 ASN A N 1
ATOM 1174 C CA . ASN A 1 151 ? 10.401 7.039 9.799 1.00 89.31 151 ASN A CA 1
ATOM 1175 C C . ASN A 1 151 ? 11.174 6.571 8.551 1.00 89.31 151 ASN A C 1
ATOM 1177 O O . ASN A 1 151 ? 10.605 5.907 7.681 1.00 89.31 151 ASN A O 1
ATOM 1181 N N . LEU A 1 152 ? 12.443 6.972 8.442 1.00 89.12 152 LEU A N 1
ATOM 1182 C CA . LEU A 1 152 ? 13.275 6.662 7.279 1.00 89.12 152 LEU A CA 1
ATOM 1183 C C . LEU A 1 152 ? 13.686 5.192 7.267 1.00 89.12 152 LEU A C 1
ATOM 1185 O O . LEU A 1 152 ? 13.673 4.581 6.204 1.00 89.12 152 LEU A O 1
ATOM 1189 N N . GLU A 1 153 ? 13.979 4.611 8.428 1.00 88.88 153 GLU A N 1
ATOM 1190 C CA . GLU A 1 153 ? 14.373 3.209 8.558 1.00 88.88 153 GLU A CA 1
ATOM 1191 C C . GLU A 1 153 ? 13.263 2.265 8.069 1.00 88.88 153 GLU A C 1
ATOM 1193 O O . GLU A 1 153 ? 13.524 1.293 7.358 1.00 88.88 153 GLU A O 1
ATOM 1198 N N . GLU A 1 154 ? 12.008 2.569 8.402 1.00 88.25 154 GLU A N 1
ATOM 1199 C CA . GLU A 1 154 ? 10.856 1.803 7.920 1.00 88.25 154 GLU A CA 1
ATOM 1200 C C . GLU A 1 154 ? 10.609 2.032 6.425 1.00 88.25 154 GLU A C 1
ATOM 1202 O O . GLU A 1 154 ? 10.314 1.086 5.693 1.00 88.25 154 GLU A O 1
ATOM 1207 N N . ALA A 1 155 ? 10.780 3.264 5.936 1.00 90.06 155 ALA A N 1
ATOM 1208 C CA . ALA A 1 155 ? 10.665 3.548 4.508 1.00 90.06 155 ALA A CA 1
ATOM 1209 C C . ALA A 1 155 ? 11.705 2.758 3.693 1.00 90.06 155 ALA A C 1
ATOM 1211 O O . ALA A 1 155 ? 11.352 2.136 2.688 1.00 90.06 155 ALA A O 1
ATOM 1212 N N . GLU A 1 156 ? 12.964 2.730 4.142 1.00 90.81 156 GLU A N 1
ATOM 1213 C CA . GLU A 1 156 ? 14.043 1.945 3.533 1.00 90.81 156 GLU A CA 1
ATOM 1214 C C . GLU A 1 156 ? 13.736 0.446 3.543 1.00 90.81 156 GLU A C 1
ATOM 1216 O O . GLU A 1 156 ? 13.872 -0.209 2.507 1.00 90.81 156 GLU A O 1
ATOM 1221 N N . ARG A 1 157 ? 13.253 -0.089 4.670 1.00 92.06 157 ARG A N 1
ATOM 1222 C CA . ARG A 1 157 ? 12.840 -1.495 4.781 1.00 92.06 157 ARG A CA 1
ATOM 1223 C C . ARG A 1 157 ? 11.761 -1.843 3.760 1.00 92.06 157 ARG A C 1
ATOM 1225 O O . ARG A 1 157 ? 11.921 -2.790 2.993 1.00 92.06 157 ARG A O 1
ATOM 1232 N N . VAL A 1 158 ? 10.693 -1.045 3.695 1.00 91.00 15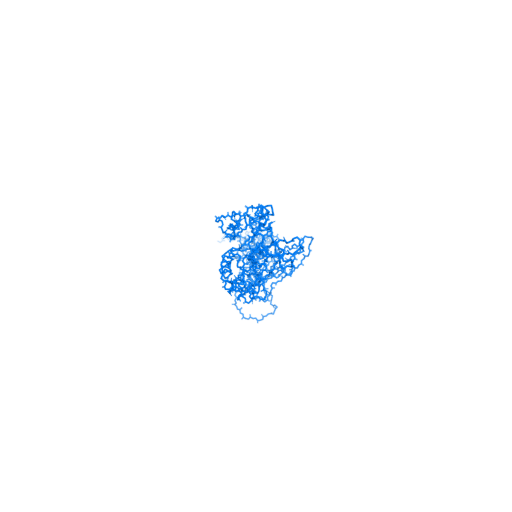8 VAL A N 1
ATOM 1233 C CA . VAL A 1 158 ? 9.581 -1.257 2.756 1.00 91.00 158 VAL A CA 1
ATOM 1234 C C . VAL A 1 158 ? 10.056 -1.209 1.302 1.00 91.00 158 VAL A C 1
ATOM 1236 O O . VAL A 1 158 ? 9.599 -2.016 0.487 1.00 91.00 158 VAL A O 1
ATOM 1239 N N . LEU A 1 159 ? 10.969 -0.292 0.969 1.00 93.38 159 LEU A N 1
ATOM 1240 C CA . LEU A 1 159 ? 11.582 -0.178 -0.357 1.00 93.38 159 LEU A CA 1
ATOM 1241 C C . LEU A 1 159 ? 12.380 -1.439 -0.723 1.00 93.38 159 LEU A C 1
ATOM 1243 O O . LEU A 1 159 ? 12.166 -1.999 -1.800 1.00 93.38 159 LEU A O 1
ATOM 1247 N N . ILE A 1 160 ? 13.263 -1.897 0.170 1.00 93.62 160 ILE A N 1
ATOM 1248 C CA . ILE A 1 160 ? 14.120 -3.072 -0.049 1.00 93.62 160 ILE A CA 1
ATOM 1249 C C . ILE A 1 160 ? 13.271 -4.335 -0.182 1.00 93.62 160 ILE A C 1
ATOM 1251 O O . ILE A 1 160 ? 13.367 -5.010 -1.204 1.00 93.62 160 ILE A O 1
ATOM 1255 N N . GLU A 1 161 ? 12.378 -4.610 0.773 1.00 92.75 161 GLU A N 1
ATOM 1256 C CA . GLU A 1 161 ? 11.514 -5.798 0.738 1.00 92.75 161 GLU A CA 1
ATOM 1257 C C . GLU A 1 161 ? 10.658 -5.845 -0.535 1.00 92.75 161 GLU A C 1
ATOM 1259 O O . GLU A 1 161 ? 10.522 -6.891 -1.171 1.00 92.75 161 GLU A O 1
ATOM 1264 N N . SER A 1 162 ? 10.110 -4.698 -0.957 1.00 92.50 162 SER A N 1
ATOM 1265 C CA . SER A 1 162 ? 9.310 -4.623 -2.185 1.00 92.50 162 SER A CA 1
ATOM 1266 C C . SER A 1 162 ? 10.131 -4.964 -3.431 1.00 92.50 162 SER A C 1
ATOM 1268 O O . SER A 1 162 ? 9.607 -5.603 -4.346 1.00 92.50 162 SER A O 1
ATOM 1270 N N . ALA A 1 163 ? 11.402 -4.552 -3.489 1.00 93.19 163 ALA A N 1
ATOM 1271 C CA . ALA A 1 163 ? 12.295 -4.917 -4.585 1.00 93.19 163 ALA A CA 1
ATOM 1272 C C . ALA A 1 163 ? 12.746 -6.374 -4.509 1.00 93.19 163 ALA A C 1
ATOM 1274 O O . ALA A 1 163 ? 12.781 -7.039 -5.545 1.00 93.19 163 ALA A O 1
ATOM 1275 N N . GLU A 1 164 ? 13.061 -6.893 -3.325 1.00 93.06 164 GLU A N 1
ATOM 1276 C CA . GLU A 1 164 ? 13.488 -8.283 -3.146 1.00 93.06 164 GLU A CA 1
ATOM 1277 C C . GLU A 1 164 ? 12.400 -9.274 -3.562 1.00 93.06 164 GLU A C 1
ATOM 1279 O O . GLU A 1 164 ? 12.686 -10.245 -4.263 1.00 93.06 164 GLU A O 1
ATOM 1284 N N . GLU A 1 165 ? 11.138 -8.991 -3.237 1.00 91.19 165 GLU A N 1
ATOM 1285 C CA . GLU A 1 165 ? 10.010 -9.828 -3.656 1.00 91.19 165 GLU A CA 1
ATOM 1286 C C . GLU A 1 165 ? 9.829 -9.884 -5.177 1.00 91.19 165 GLU A C 1
ATOM 1288 O O . GLU A 1 165 ? 9.426 -10.916 -5.712 1.00 91.19 165 GLU A O 1
ATOM 1293 N N . VAL A 1 166 ? 10.095 -8.783 -5.887 1.00 91.19 166 VAL A N 1
ATOM 1294 C CA . VAL A 1 166 ? 9.951 -8.720 -7.353 1.00 91.19 166 VAL A CA 1
ATOM 1295 C C . VAL A 1 166 ? 11.187 -9.276 -8.059 1.00 91.19 166 VAL A C 1
ATOM 1297 O O . VAL A 1 166 ? 11.071 -9.898 -9.113 1.00 91.19 166 VAL A O 1
ATOM 1300 N N . THR A 1 167 ? 12.373 -9.058 -7.491 1.00 90.56 167 THR A N 1
ATOM 1301 C CA . THR A 1 167 ? 13.665 -9.394 -8.111 1.00 90.56 167 THR A CA 1
ATOM 1302 C C . THR A 1 167 ? 14.300 -10.667 -7.549 1.00 90.56 167 THR A C 1
ATOM 1304 O O . THR A 1 167 ? 15.438 -10.972 -7.892 1.00 90.56 167 THR A O 1
ATOM 1307 N N . GLY A 1 168 ? 13.582 -11.468 -6.757 1.00 87.81 168 GLY A N 1
ATOM 1308 C CA . GLY A 1 168 ? 14.115 -12.672 -6.102 1.00 87.81 168 GLY A CA 1
ATOM 1309 C C . GLY A 1 168 ? 14.829 -13.656 -7.038 1.00 87.81 168 GLY A C 1
ATOM 1310 O O . GLY A 1 168 ? 15.891 -14.182 -6.700 1.00 87.81 168 GLY A O 1
ATOM 1311 N N . ASP A 1 169 ? 14.307 -13.867 -8.248 1.00 87.62 169 ASP A N 1
ATOM 1312 C CA . ASP A 1 169 ? 14.945 -14.735 -9.249 1.00 87.62 169 ASP A CA 1
ATOM 1313 C C . ASP A 1 169 ? 16.224 -14.122 -9.832 1.00 87.62 169 ASP A C 1
ATOM 1315 O O . ASP A 1 169 ? 17.182 -14.834 -10.139 1.00 87.62 169 ASP A O 1
ATOM 1319 N N . ILE A 1 170 ? 16.265 -12.794 -9.943 1.00 85.69 170 ILE A N 1
ATOM 1320 C CA . ILE A 1 170 ? 17.434 -12.039 -10.397 1.00 85.69 170 ILE A CA 1
ATOM 1321 C C . ILE A 1 170 ? 18.511 -12.031 -9.310 1.00 85.69 170 ILE A C 1
ATOM 1323 O O . ILE A 1 170 ? 19.681 -12.249 -9.621 1.00 85.69 170 ILE A O 1
ATOM 1327 N N . ILE A 1 171 ? 18.135 -11.859 -8.041 1.00 87.00 171 ILE A N 1
ATOM 1328 C CA . ILE A 1 171 ? 19.054 -11.898 -6.895 1.00 87.00 171 ILE A CA 1
ATOM 1329 C C . ILE A 1 171 ? 19.751 -13.261 -6.825 1.00 87.00 171 ILE A C 1
ATOM 1331 O O . ILE A 1 171 ? 20.970 -13.316 -6.684 1.00 87.00 171 ILE A O 1
ATOM 1335 N N . LYS A 1 172 ? 19.020 -14.368 -7.025 1.00 85.44 172 LYS A N 1
ATOM 1336 C CA . LYS A 1 172 ? 19.616 -15.719 -7.081 1.00 85.44 172 LYS A CA 1
ATOM 1337 C C . LYS A 1 172 ? 20.653 -15.869 -8.199 1.00 85.44 172 LYS A C 1
ATOM 1339 O O . LYS A 1 172 ? 21.611 -16.619 -8.039 1.00 85.44 172 LYS A O 1
ATOM 1344 N N . LYS A 1 173 ? 20.466 -15.175 -9.328 1.00 83.75 173 LYS A N 1
ATOM 1345 C CA . LYS A 1 173 ? 21.369 -15.228 -10.490 1.00 83.75 173 LYS A CA 1
ATOM 1346 C C . LYS A 1 173 ? 22.577 -14.295 -10.354 1.00 83.75 173 LYS A C 1
ATOM 1348 O O . LYS A 1 173 ? 23.664 -14.648 -10.807 1.00 83.75 173 LYS A O 1
ATOM 1353 N N . THR A 1 174 ? 22.398 -13.102 -9.786 1.00 82.81 174 THR A N 1
ATOM 1354 C CA . THR A 1 174 ? 23.439 -12.059 -9.719 1.00 82.81 174 THR A CA 1
ATOM 1355 C C . THR A 1 174 ? 24.190 -12.030 -8.390 1.00 82.81 174 THR A C 1
ATOM 1357 O O . THR A 1 174 ? 25.315 -11.536 -8.349 1.00 82.81 174 THR A O 1
ATOM 1360 N N . GLY A 1 175 ? 23.585 -12.532 -7.310 1.00 82.69 175 GLY A N 1
ATOM 1361 C CA . GLY A 1 175 ? 24.092 -12.414 -5.941 1.00 82.69 175 GLY A CA 1
ATOM 1362 C C . GLY A 1 175 ? 24.056 -10.988 -5.378 1.00 82.69 175 GLY A C 1
ATOM 1363 O O . GLY A 1 175 ? 24.623 -10.745 -4.316 1.00 82.69 175 GLY A O 1
ATOM 1364 N N . GLN A 1 176 ? 23.438 -10.034 -6.083 1.00 85.25 176 GLN A N 1
ATOM 1365 C CA . GLN A 1 176 ? 23.366 -8.633 -5.669 1.00 85.25 176 GLN A CA 1
ATOM 1366 C C . GLN A 1 176 ? 21.978 -8.305 -5.127 1.00 85.25 176 GLN A C 1
ATOM 1368 O O . GLN A 1 176 ? 20.988 -8.386 -5.853 1.00 85.25 176 GLN A O 1
ATOM 1373 N N . HIS A 1 177 ? 21.933 -7.904 -3.858 1.00 89.44 177 HIS A N 1
ATOM 1374 C CA . HIS A 1 177 ? 20.711 -7.465 -3.195 1.00 89.44 177 HIS A CA 1
ATOM 1375 C C . HIS A 1 177 ? 20.394 -5.993 -3.507 1.00 89.44 177 HIS A C 1
ATOM 1377 O O . HIS A 1 177 ? 21.322 -5.195 -3.701 1.00 89.44 177 HIS A O 1
ATOM 1383 N N . PRO A 1 178 ? 19.104 -5.612 -3.543 1.00 93.50 178 PRO A N 1
ATOM 1384 C CA . PRO A 1 178 ? 18.691 -4.220 -3.616 1.00 93.50 178 PRO A CA 1
ATOM 1385 C C . PRO A 1 178 ? 19.208 -3.414 -2.424 1.00 93.50 178 PRO A C 1
ATOM 1387 O O . PRO A 1 178 ? 19.290 -3.916 -1.305 1.00 93.50 178 PRO A O 1
ATOM 1390 N N . TYR A 1 179 ? 19.527 -2.144 -2.651 1.00 93.06 179 TYR A N 1
ATOM 1391 C CA . TYR A 1 179 ? 19.938 -1.230 -1.586 1.00 93.06 179 TYR A CA 1
ATOM 1392 C C . TYR A 1 179 ? 19.412 0.178 -1.843 1.00 93.06 179 TYR A C 1
ATOM 1394 O O . TYR A 1 179 ? 19.147 0.566 -2.984 1.00 93.06 179 TYR A O 1
ATOM 1402 N N . VAL A 1 180 ? 19.269 0.955 -0.772 1.00 93.81 180 VAL A N 1
ATOM 1403 C CA . VAL A 1 180 ? 18.755 2.326 -0.827 1.00 93.81 180 VAL A CA 1
ATOM 1404 C C . VAL A 1 180 ? 19.878 3.319 -0.550 1.00 93.81 180 VAL A C 1
ATOM 1406 O O . VAL A 1 180 ? 20.772 3.073 0.258 1.00 93.81 180 VAL A O 1
ATOM 1409 N N . ARG A 1 181 ? 19.842 4.457 -1.244 1.00 90.94 181 ARG A N 1
ATOM 1410 C CA . ARG A 1 181 ? 20.683 5.620 -0.963 1.00 90.94 181 ARG A CA 1
ATOM 1411 C C . ARG A 1 181 ? 19.810 6.854 -0.760 1.00 90.94 181 ARG A C 1
ATOM 1413 O O . ARG A 1 181 ? 19.061 7.222 -1.661 1.00 90.94 181 ARG A O 1
ATOM 1420 N N . GLY A 1 182 ? 19.943 7.509 0.389 1.00 87.25 182 GLY A N 1
ATOM 1421 C CA . GLY A 1 182 ? 19.259 8.767 0.684 1.00 87.25 182 GLY A CA 1
ATOM 1422 C C . GLY A 1 182 ? 20.041 10.006 0.242 1.00 87.25 182 GLY A C 1
ATOM 1423 O O . GLY A 1 182 ? 21.254 10.097 0.436 1.00 87.25 182 GLY A O 1
ATOM 1424 N N . GLU A 1 183 ? 19.329 10.975 -0.325 1.00 86.75 183 GLU A N 1
ATOM 1425 C CA . GLU A 1 183 ? 19.788 12.341 -0.584 1.00 86.75 183 GLU A CA 1
ATOM 1426 C C . GLU A 1 183 ? 18.804 13.321 0.068 1.00 86.75 183 GLU A C 1
ATOM 1428 O O . GLU A 1 183 ? 17.610 13.317 -0.238 1.00 86.75 183 GLU A O 1
ATOM 1433 N N . SER A 1 184 ? 19.284 14.157 0.987 1.00 82.00 184 SER A N 1
ATOM 1434 C CA . SER A 1 184 ? 18.431 15.102 1.715 1.00 82.00 184 SER A CA 1
ATOM 1435 C C . SER A 1 184 ? 18.157 16.367 0.901 1.00 82.00 184 SER A C 1
ATOM 1437 O O . SER A 1 184 ? 19.081 16.996 0.385 1.00 82.00 184 SER A O 1
ATOM 1439 N N . TYR A 1 185 ? 16.891 16.779 0.852 1.00 79.81 185 TYR A N 1
ATOM 1440 C CA . TYR A 1 185 ? 16.419 18.017 0.229 1.00 79.81 185 TYR A CA 1
ATOM 1441 C C . TYR A 1 185 ? 15.601 18.852 1.227 1.00 79.81 185 TYR A C 1
ATOM 1443 O O . TYR A 1 185 ? 15.270 18.408 2.324 1.00 79.81 185 TYR A O 1
ATOM 1451 N N . SER A 1 186 ? 15.253 20.088 0.855 1.00 70.38 186 SER A N 1
ATOM 1452 C CA . SER A 1 186 ? 14.489 21.001 1.720 1.00 70.38 186 SER A CA 1
ATOM 1453 C C . SER A 1 186 ? 13.049 20.550 1.994 1.00 70.38 186 SER A C 1
ATOM 1455 O O . SER A 1 186 ? 12.467 20.965 2.990 1.00 70.38 186 SER A O 1
ATOM 1457 N N . SER A 1 187 ? 12.468 19.721 1.124 1.00 78.44 187 SER A N 1
ATOM 1458 C CA . SER A 1 187 ? 11.085 19.236 1.228 1.00 78.44 187 SER A CA 1
ATOM 1459 C C . SER A 1 187 ? 10.956 17.808 1.771 1.00 78.44 187 SER A C 1
ATOM 1461 O O . SER A 1 187 ? 9.840 17.367 2.041 1.00 78.44 187 SER A O 1
ATOM 1463 N N . GLY A 1 188 ? 12.063 17.080 1.928 1.00 87.31 188 GLY A N 1
ATOM 1464 C CA . GLY A 1 188 ? 12.045 15.642 2.193 1.00 87.31 188 GLY A CA 1
ATOM 1465 C C . GLY A 1 188 ? 13.404 14.984 1.996 1.00 87.31 188 GLY A C 1
ATOM 1466 O O . GLY A 1 188 ? 14.386 15.631 1.624 1.00 87.31 188 GLY A O 1
ATOM 1467 N N . VAL A 1 189 ? 13.451 13.678 2.226 1.00 89.50 189 VAL A N 1
ATOM 1468 C CA . VAL A 1 189 ? 14.594 12.834 1.874 1.00 89.50 189 VAL A CA 1
ATOM 1469 C C . VAL A 1 189 ? 14.227 12.047 0.625 1.00 89.50 189 VAL A C 1
ATOM 1471 O O . VAL A 1 189 ? 13.255 11.292 0.609 1.00 89.50 189 VAL A O 1
ATOM 1474 N N . THR A 1 190 ? 15.010 12.219 -0.434 1.00 91.19 190 THR A N 1
ATOM 1475 C CA . THR A 1 190 ? 14.867 11.433 -1.657 1.00 91.19 190 THR A CA 1
ATOM 1476 C C . THR A 1 190 ? 15.617 10.123 -1.473 1.00 91.19 190 THR A C 1
ATOM 1478 O O . THR A 1 190 ? 16.845 10.108 -1.405 1.00 91.19 190 THR A O 1
ATOM 1481 N N . LEU A 1 191 ? 14.881 9.020 -1.399 1.00 92.56 191 LEU A N 1
ATOM 1482 C CA . LEU A 1 191 ? 15.421 7.670 -1.355 1.00 92.56 191 LEU A CA 1
ATOM 1483 C C . LEU A 1 191 ? 15.520 7.112 -2.778 1.00 92.56 191 LEU A C 1
ATOM 1485 O O . LEU A 1 191 ? 14.534 7.034 -3.513 1.00 92.56 191 LEU A O 1
ATOM 1489 N N . ARG A 1 192 ? 16.732 6.722 -3.166 1.00 93.00 192 ARG A N 1
ATOM 1490 C CA . ARG A 1 192 ? 17.049 6.064 -4.436 1.00 93.00 192 ARG A CA 1
ATOM 1491 C C . ARG A 1 192 ? 17.245 4.575 -4.186 1.00 93.00 192 ARG A C 1
ATOM 1493 O O . ARG A 1 192 ? 18.278 4.173 -3.651 1.00 93.00 192 ARG A O 1
ATOM 1500 N N . LEU A 1 193 ? 16.254 3.771 -4.553 1.00 94.06 193 LEU A N 1
ATOM 1501 C CA . LEU A 1 193 ? 16.300 2.314 -4.478 1.00 94.06 193 LEU A CA 1
ATOM 1502 C C . LEU A 1 193 ? 16.960 1.764 -5.737 1.00 94.06 193 LEU A C 1
ATOM 1504 O O . LEU A 1 193 ? 16.463 1.978 -6.842 1.00 94.06 193 LEU A O 1
ATOM 1508 N N . ARG A 1 194 ? 18.059 1.035 -5.567 1.00 93.75 194 ARG A N 1
ATOM 1509 C CA . ARG A 1 194 ? 18.817 0.427 -6.659 1.00 93.75 194 ARG A CA 1
ATOM 1510 C C . ARG A 1 194 ? 18.666 -1.080 -6.634 1.00 93.75 194 ARG A C 1
ATOM 1512 O O . ARG A 1 194 ? 18.833 -1.694 -5.584 1.00 93.75 194 ARG A O 1
ATOM 1519 N N . TYR A 1 195 ? 18.378 -1.665 -7.789 1.00 92.38 195 TYR A N 1
ATOM 1520 C CA . TYR A 1 195 ? 18.182 -3.105 -7.952 1.00 92.38 195 TYR A CA 1
ATOM 1521 C C . TYR A 1 195 ? 18.694 -3.574 -9.315 1.00 92.38 195 TYR A C 1
ATOM 1523 O O . TYR A 1 195 ? 18.805 -2.798 -10.265 1.00 92.38 195 TYR A O 1
ATOM 1531 N N . MET A 1 196 ? 19.010 -4.865 -9.408 1.00 88.75 196 MET A N 1
ATOM 1532 C CA . MET A 1 196 ? 19.390 -5.489 -10.673 1.00 88.75 196 MET A CA 1
ATOM 1533 C C . MET A 1 196 ? 18.144 -5.918 -11.447 1.00 88.75 196 MET A C 1
ATOM 1535 O O . MET A 1 196 ? 17.206 -6.473 -10.879 1.00 88.75 196 MET A O 1
ATOM 1539 N N . THR A 1 197 ? 18.142 -5.682 -12.755 1.00 88.19 197 THR A N 1
ATOM 1540 C CA . THR A 1 197 ? 17.032 -6.011 -13.657 1.00 88.19 197 THR A CA 1
ATOM 1541 C C . THR A 1 197 ? 17.536 -6.394 -15.042 1.00 88.19 197 THR A C 1
ATOM 1543 O O . THR A 1 197 ? 18.676 -6.106 -15.395 1.00 88.19 197 THR A O 1
ATOM 1546 N N . LEU A 1 198 ? 16.707 -7.049 -15.850 1.00 83.06 198 LEU A N 1
ATOM 1547 C CA . LEU A 1 198 ? 17.028 -7.308 -17.253 1.00 83.06 198 LEU A CA 1
ATOM 1548 C C . LEU A 1 198 ? 16.863 -6.023 -18.064 1.00 83.06 198 LEU A C 1
ATOM 1550 O O . LEU A 1 198 ? 15.874 -5.309 -17.901 1.00 83.06 198 LEU A O 1
ATOM 1554 N N . ALA A 1 199 ? 17.798 -5.751 -18.977 1.00 72.81 199 ALA A N 1
ATOM 1555 C CA . ALA A 1 199 ? 17.778 -4.530 -19.790 1.00 72.81 199 ALA A CA 1
ATOM 1556 C C . ALA A 1 199 ? 16.473 -4.348 -20.594 1.00 72.81 199 ALA A C 1
ATOM 1558 O O . ALA A 1 199 ? 16.015 -3.222 -20.786 1.00 72.81 199 ALA A O 1
ATOM 1559 N N . THR A 1 200 ? 15.859 -5.449 -21.028 1.00 75.38 200 THR A N 1
ATOM 1560 C CA . THR A 1 200 ? 14.611 -5.455 -21.805 1.00 75.38 200 THR A CA 1
ATOM 1561 C C . THR A 1 200 ? 13.364 -5.258 -20.933 1.00 75.38 200 THR A C 1
ATOM 1563 O O . THR A 1 200 ? 12.433 -4.575 -21.350 1.00 75.38 200 THR A O 1
ATOM 1566 N N . ASP A 1 201 ? 13.361 -5.797 -19.708 1.00 81.00 201 ASP A N 1
ATOM 1567 C CA . ASP A 1 201 ? 12.199 -5.822 -18.796 1.00 81.00 201 ASP A CA 1
ATOM 1568 C C . ASP A 1 201 ? 12.199 -4.689 -17.760 1.00 81.00 201 ASP A C 1
ATOM 1570 O O . ASP A 1 201 ? 11.345 -4.644 -16.867 1.00 81.00 201 ASP A O 1
ATOM 1574 N N . ARG A 1 202 ? 13.149 -3.759 -17.870 1.00 83.88 202 ARG A N 1
ATOM 1575 C CA . ARG A 1 202 ? 13.338 -2.654 -16.931 1.00 83.88 202 ARG A CA 1
ATOM 1576 C C . ARG A 1 202 ? 12.033 -1.898 -16.602 1.00 83.88 202 ARG A C 1
ATOM 1578 O O . ARG A 1 202 ? 11.732 -1.799 -15.411 1.00 83.88 202 ARG A O 1
ATOM 1585 N N . PRO A 1 203 ? 11.196 -1.458 -17.571 1.00 82.88 203 PRO A N 1
ATOM 1586 C CA . PRO A 1 203 ? 9.947 -0.750 -17.260 1.00 82.88 203 PRO A CA 1
ATOM 1587 C C . PRO A 1 203 ? 8.947 -1.597 -16.474 1.00 82.88 203 PRO A C 1
ATOM 1589 O O . PRO A 1 203 ? 8.312 -1.109 -15.540 1.00 82.88 203 PRO A O 1
ATOM 1592 N N . ARG A 1 204 ? 8.825 -2.879 -16.834 1.00 87.56 204 ARG A N 1
ATOM 1593 C CA . ARG A 1 204 ? 7.887 -3.815 -16.209 1.00 87.56 204 ARG A CA 1
ATOM 1594 C C . ARG A 1 204 ? 8.260 -4.066 -14.751 1.00 87.56 204 ARG A C 1
ATOM 1596 O O . ARG A 1 204 ? 7.401 -3.991 -13.875 1.00 87.56 204 ARG A O 1
ATOM 1603 N N . ILE A 1 205 ? 9.539 -4.337 -14.488 1.00 89.75 205 ILE A N 1
ATOM 1604 C CA . ILE A 1 205 ? 10.049 -4.583 -13.133 1.00 89.75 205 ILE A CA 1
ATOM 1605 C C . ILE A 1 205 ? 9.951 -3.309 -12.284 1.00 89.75 205 ILE A C 1
ATOM 1607 O O . ILE A 1 205 ? 9.442 -3.370 -11.165 1.00 89.75 205 ILE A O 1
ATOM 1611 N N . ALA A 1 206 ? 10.331 -2.149 -12.829 1.00 89.00 206 ALA A N 1
ATOM 1612 C CA . ALA A 1 206 ? 10.197 -0.866 -12.140 1.00 89.00 206 ALA A CA 1
ATOM 1613 C C . ALA A 1 206 ? 8.738 -0.556 -11.765 1.00 89.00 206 ALA A C 1
ATOM 1615 O O . ALA A 1 206 ? 8.466 -0.081 -10.659 1.00 89.00 206 ALA A O 1
ATOM 1616 N N . TYR A 1 207 ? 7.785 -0.835 -12.660 1.00 91.56 207 TYR A N 1
ATOM 1617 C CA . TYR A 1 207 ? 6.358 -0.654 -12.393 1.00 91.56 207 TYR A CA 1
ATOM 1618 C C . TYR A 1 207 ? 5.865 -1.562 -11.261 1.00 91.56 207 TYR A C 1
ATOM 1620 O O . TYR A 1 207 ? 5.200 -1.081 -10.344 1.00 91.56 207 TYR A O 1
ATOM 1628 N N . GLU A 1 208 ? 6.212 -2.850 -11.284 1.00 89.81 208 GLU A N 1
ATOM 1629 C CA . GLU A 1 208 ? 5.802 -3.794 -10.237 1.00 89.81 208 GLU A CA 1
ATOM 1630 C C . GLU A 1 208 ? 6.379 -3.420 -8.863 1.00 89.81 208 GLU A C 1
ATOM 1632 O O . GLU A 1 208 ? 5.653 -3.452 -7.865 1.00 89.81 208 GLU A O 1
ATOM 1637 N N . ILE A 1 209 ? 7.639 -2.975 -8.808 1.00 91.56 209 ILE A N 1
ATOM 1638 C CA . ILE A 1 209 ? 8.265 -2.464 -7.579 1.00 91.56 209 ILE A CA 1
ATOM 1639 C C . ILE A 1 209 ? 7.512 -1.228 -7.069 1.00 91.56 209 ILE A C 1
ATOM 1641 O O . ILE A 1 209 ? 7.050 -1.214 -5.927 1.00 91.56 209 ILE A O 1
ATOM 1645 N N . ASN A 1 210 ? 7.304 -0.216 -7.918 1.00 92.25 210 ASN A N 1
ATOM 1646 C CA . ASN A 1 210 ? 6.588 1.008 -7.539 1.00 92.25 210 ASN A CA 1
ATOM 1647 C C . ASN A 1 210 ? 5.157 0.740 -7.074 1.00 92.25 210 ASN A C 1
ATOM 1649 O O . ASN A 1 210 ? 4.702 1.318 -6.088 1.00 92.25 210 ASN A O 1
ATOM 1653 N N . LYS A 1 211 ? 4.449 -0.160 -7.754 1.00 89.62 211 LYS A N 1
ATOM 1654 C CA . LYS A 1 211 ? 3.092 -0.570 -7.393 1.00 89.62 211 LYS A CA 1
ATOM 1655 C C . LYS A 1 211 ? 3.053 -1.210 -6.007 1.00 89.62 211 LYS A C 1
ATOM 1657 O O . LYS A 1 211 ? 2.145 -0.904 -5.236 1.00 89.62 211 LYS A O 1
ATOM 1662 N N . ARG A 1 212 ? 4.015 -2.073 -5.664 1.00 89.00 212 ARG A N 1
ATOM 1663 C CA . ARG A 1 212 ? 4.107 -2.683 -4.324 1.00 89.00 212 ARG A CA 1
ATOM 1664 C C . ARG A 1 212 ? 4.457 -1.663 -3.247 1.00 89.00 212 ARG A C 1
ATOM 1666 O O . ARG A 1 212 ? 3.778 -1.639 -2.223 1.00 89.00 212 ARG A O 1
ATOM 1673 N N . ILE A 1 213 ? 5.433 -0.791 -3.507 1.00 89.56 213 ILE A N 1
ATOM 1674 C CA . ILE A 1 213 ? 5.807 0.296 -2.590 1.00 89.56 213 ILE A CA 1
ATOM 1675 C C . ILE A 1 213 ? 4.594 1.188 -2.316 1.00 89.56 213 ILE A C 1
ATOM 1677 O O . ILE A 1 213 ? 4.258 1.432 -1.161 1.00 89.56 213 ILE A O 1
ATOM 1681 N N . PHE A 1 214 ? 3.877 1.605 -3.364 1.00 86.94 214 PHE A N 1
ATOM 1682 C CA . PHE A 1 214 ? 2.679 2.430 -3.227 1.00 86.94 214 PHE A CA 1
ATOM 1683 C C . PHE A 1 214 ? 1.609 1.747 -2.369 1.00 86.94 214 PHE A C 1
ATOM 1685 O O . PHE A 1 214 ? 1.043 2.380 -1.483 1.00 86.94 214 PHE A O 1
ATOM 1692 N N . LYS A 1 215 ? 1.355 0.448 -2.577 1.00 82.12 215 LYS A N 1
ATOM 1693 C CA . LYS A 1 215 ? 0.414 -0.308 -1.736 1.00 82.12 215 LYS A CA 1
ATOM 1694 C C . LYS A 1 215 ? 0.845 -0.332 -0.269 1.00 82.12 215 LYS A C 1
ATOM 1696 O O . LYS A 1 215 ? 0.016 -0.111 0.601 1.00 82.12 215 LYS A O 1
ATOM 1701 N N . ARG A 1 216 ? 2.126 -0.567 0.018 1.00 82.56 216 ARG A N 1
ATOM 1702 C CA . ARG A 1 216 ? 2.626 -0.654 1.400 1.00 82.56 216 ARG A CA 1
ATOM 1703 C C . ARG A 1 216 ? 2.678 0.699 2.114 1.00 82.56 216 ARG A C 1
ATOM 1705 O O . ARG A 1 216 ? 2.424 0.738 3.310 1.00 82.56 216 ARG A O 1
ATOM 1712 N N . LEU A 1 217 ? 3.000 1.782 1.403 1.00 83.25 217 LEU A N 1
ATOM 1713 C CA . LEU A 1 217 ? 3.140 3.118 1.994 1.00 83.25 217 LEU A CA 1
ATOM 1714 C C . LEU A 1 217 ? 1.830 3.921 2.020 1.00 83.25 217 LEU A C 1
ATOM 1716 O O . LEU A 1 217 ? 1.614 4.690 2.951 1.00 83.25 217 LEU A O 1
ATOM 1720 N N . PHE A 1 218 ? 0.961 3.771 1.014 1.00 77.31 218 PHE A N 1
ATOM 1721 C CA . PHE A 1 218 ? -0.204 4.647 0.807 1.00 77.31 218 PHE A CA 1
ATOM 1722 C C . PHE A 1 218 ? -1.564 3.939 0.890 1.00 77.31 218 PHE A C 1
ATOM 1724 O O . PHE A 1 218 ? -2.589 4.609 0.756 1.00 77.31 218 PHE A O 1
ATOM 1731 N N . GLN A 1 219 ? -1.616 2.618 1.110 1.00 76.00 219 GLN A N 1
ATOM 1732 C CA . GLN A 1 219 ? -2.878 1.889 1.315 1.00 76.00 219 GLN A CA 1
ATOM 1733 C C . GLN A 1 219 ? -2.940 1.300 2.733 1.00 76.00 219 GLN A C 1
ATOM 1735 O O . GLN A 1 219 ? -2.537 0.158 2.945 1.00 76.00 219 GLN A O 1
ATOM 1740 N N . PRO A 1 220 ? -3.445 2.069 3.717 1.00 70.75 220 PRO A N 1
ATOM 1741 C CA . PRO A 1 220 ? -3.466 1.654 5.122 1.00 70.75 220 PRO A CA 1
ATOM 1742 C C . PRO A 1 220 ? -4.599 0.674 5.484 1.00 70.75 220 PRO A C 1
ATOM 1744 O O . PRO A 1 220 ? -4.697 0.261 6.639 1.00 70.75 220 PRO A O 1
ATOM 1747 N N . TYR A 1 221 ? -5.481 0.329 4.542 1.00 80.12 221 TYR A N 1
ATOM 1748 C CA . TYR A 1 221 ? -6.610 -0.583 4.750 1.00 80.12 221 TYR A CA 1
ATOM 1749 C C . TYR A 1 221 ? -6.851 -1.459 3.517 1.00 80.12 221 TYR A C 1
ATOM 1751 O O . TYR A 1 221 ? -6.476 -1.102 2.395 1.00 80.12 221 TYR A O 1
ATOM 1759 N N . LYS A 1 222 ? -7.486 -2.611 3.729 1.00 80.25 222 LYS A N 1
ATOM 1760 C CA . LYS A 1 222 ? -7.829 -3.611 2.710 1.00 80.25 222 LYS A CA 1
ATOM 1761 C C . LYS A 1 222 ? -9.341 -3.845 2.675 1.00 80.25 222 LYS A C 1
ATOM 1763 O O . LYS A 1 222 ? -10.093 -3.367 3.520 1.00 80.25 222 LYS A O 1
ATOM 1768 N N . VAL A 1 223 ? -9.796 -4.584 1.665 1.00 82.69 223 VAL A N 1
ATOM 1769 C CA . VAL A 1 223 ? -11.181 -5.071 1.613 1.00 82.69 223 VAL A CA 1
ATOM 1770 C C . VAL A 1 223 ? -11.425 -5.994 2.807 1.00 82.69 223 VAL A C 1
ATOM 1772 O O . VAL A 1 223 ? -10.634 -6.902 3.050 1.00 82.69 223 VAL A O 1
ATOM 1775 N N . GLY A 1 224 ? -12.516 -5.757 3.529 1.00 80.94 224 GLY A N 1
ATOM 1776 C CA . GLY A 1 224 ? -12.880 -6.444 4.767 1.00 80.94 224 GLY A CA 1
ATOM 1777 C C . GLY A 1 224 ? -12.572 -5.656 6.042 1.00 80.94 224 GLY A C 1
ATOM 1778 O O . GLY A 1 224 ? -13.144 -5.975 7.082 1.00 80.94 224 GLY A O 1
ATOM 1779 N N . ASP A 1 225 ? -11.735 -4.618 5.979 1.00 84.00 225 ASP A N 1
ATOM 1780 C CA . ASP A 1 225 ? -11.383 -3.833 7.164 1.00 84.00 225 ASP A CA 1
ATOM 1781 C C . ASP A 1 225 ? -12.555 -2.962 7.627 1.00 84.00 225 ASP A C 1
ATOM 1783 O O . ASP A 1 225 ? -13.239 -2.328 6.816 1.00 84.00 225 ASP A O 1
ATOM 1787 N N . ARG A 1 226 ? -12.749 -2.861 8.947 1.00 85.00 226 ARG A N 1
ATOM 1788 C CA . ARG A 1 226 ? -13.670 -1.884 9.540 1.00 85.00 226 ARG A CA 1
ATOM 1789 C C . ARG A 1 226 ? -12.949 -0.558 9.732 1.00 85.00 226 ARG A C 1
ATOM 1791 O O . ARG A 1 226 ? -12.044 -0.463 10.563 1.00 85.00 226 ARG A O 1
ATOM 1798 N N . ILE A 1 227 ? -13.373 0.482 9.018 1.00 88.56 227 ILE A N 1
ATOM 1799 C CA . ILE A 1 227 ? -12.763 1.813 9.103 1.00 88.56 227 ILE A CA 1
ATOM 1800 C C . ILE A 1 227 ? -13.739 2.870 9.623 1.00 88.56 227 ILE A C 1
ATOM 1802 O O . ILE A 1 227 ? -14.948 2.810 9.393 1.00 88.56 227 ILE A O 1
ATOM 1806 N N . SER A 1 228 ? -13.196 3.870 10.311 1.00 87.69 228 SER A N 1
ATOM 1807 C CA . SER A 1 228 ? -13.892 5.092 10.702 1.00 87.69 228 SER A CA 1
ATOM 1808 C C . SER A 1 228 ? -13.238 6.311 10.080 1.00 87.69 228 SER A C 1
ATOM 1810 O O . SER A 1 228 ? -12.014 6.421 9.995 1.00 87.69 228 SER A O 1
ATOM 1812 N N . ILE A 1 229 ? -14.089 7.238 9.661 1.00 89.50 229 ILE A N 1
ATOM 1813 C CA . ILE A 1 229 ? -13.739 8.543 9.121 1.00 89.50 229 ILE A CA 1
ATOM 1814 C C . ILE A 1 229 ? -14.343 9.576 10.081 1.00 89.50 229 ILE A C 1
ATOM 1816 O O . ILE A 1 229 ? -15.482 10.022 9.882 1.00 89.50 229 ILE A O 1
ATOM 1820 N N . PRO A 1 230 ? -13.609 9.960 11.147 1.00 84.69 230 PRO A N 1
ATOM 1821 C CA . PRO A 1 230 ? -14.147 10.786 12.227 1.00 84.69 230 PRO A CA 1
ATOM 1822 C C . PRO A 1 230 ? -14.660 12.139 11.751 1.00 84.69 230 PRO A C 1
ATOM 1824 O O . PRO A 1 230 ? -15.678 12.615 12.245 1.00 84.69 230 PRO A O 1
ATOM 1827 N N . ALA A 1 231 ? -13.996 12.725 10.749 1.00 83.50 231 ALA A N 1
ATOM 1828 C CA . ALA A 1 231 ? -14.366 14.016 10.173 1.00 83.50 231 ALA A CA 1
ATOM 1829 C C . ALA A 1 231 ? -15.826 14.063 9.695 1.00 83.50 231 ALA A C 1
ATOM 1831 O O . ALA A 1 231 ? -16.429 15.133 9.668 1.00 83.50 231 ALA A O 1
ATOM 1832 N N . TRP A 1 232 ? -16.393 12.911 9.330 1.00 83.19 232 TRP A N 1
ATOM 1833 C CA . TRP A 1 232 ? -17.751 12.791 8.804 1.00 83.19 232 TRP A CA 1
ATOM 1834 C C . TRP A 1 232 ? -18.654 11.898 9.659 1.00 83.19 232 TRP A C 1
ATOM 1836 O O . TRP A 1 232 ? -19.806 11.679 9.292 1.00 83.19 232 TRP A O 1
ATOM 1846 N N . GLY A 1 233 ? -18.147 11.362 10.775 1.00 84.31 233 GLY A N 1
ATOM 1847 C CA . GLY A 1 233 ? -18.880 10.409 11.613 1.00 84.31 233 GLY A CA 1
ATOM 1848 C C . GLY A 1 233 ? -19.285 9.132 10.869 1.00 84.31 233 GLY A C 1
ATOM 1849 O O . GLY A 1 233 ? -20.305 8.529 11.197 1.00 84.31 233 GLY A O 1
ATOM 1850 N N . ILE A 1 234 ? -18.529 8.743 9.838 1.00 86.12 234 ILE A N 1
ATOM 1851 C CA . ILE A 1 234 ? -18.813 7.553 9.033 1.00 86.12 234 ILE A CA 1
ATOM 1852 C C . ILE A 1 234 ? -17.998 6.392 9.583 1.00 86.12 234 ILE A C 1
ATOM 1854 O O . ILE A 1 234 ? -16.778 6.487 9.677 1.00 86.12 234 ILE A O 1
ATOM 1858 N N . VAL A 1 235 ? -18.672 5.291 9.897 1.00 87.75 235 VAL A N 1
ATOM 1859 C CA . VAL A 1 235 ? -18.050 4.011 10.240 1.00 87.75 235 VAL A CA 1
ATOM 1860 C C . VAL A 1 235 ? -18.614 2.960 9.299 1.00 87.75 235 VAL A C 1
ATOM 1862 O O . VAL A 1 235 ? -19.812 2.970 9.002 1.00 87.75 235 VAL A O 1
ATOM 1865 N N . GLY A 1 236 ? -17.764 2.082 8.783 1.00 87.75 236 GLY A N 1
ATOM 1866 C CA . GLY A 1 236 ? -18.215 1.032 7.887 1.00 87.75 236 GLY A CA 1
ATOM 1867 C C . GLY A 1 236 ? -17.139 0.027 7.519 1.00 87.75 236 GLY A C 1
ATOM 1868 O O . GLY A 1 236 ? -15.946 0.277 7.689 1.00 87.75 236 GLY A O 1
ATOM 1869 N N . ASP A 1 237 ? -17.592 -1.104 6.995 1.00 87.94 237 ASP A N 1
ATOM 1870 C CA . ASP A 1 237 ? -16.730 -2.175 6.504 1.00 87.94 237 ASP A CA 1
ATOM 1871 C C . ASP A 1 237 ? -16.381 -1.923 5.034 1.00 87.94 237 ASP A C 1
ATOM 1873 O O . ASP A 1 237 ? -17.267 -1.625 4.224 1.00 87.94 237 ASP A O 1
ATOM 1877 N N . VAL A 1 238 ? -15.100 -2.022 4.676 1.00 88.19 238 VAL A N 1
ATOM 1878 C CA . VAL A 1 238 ? -14.630 -1.838 3.297 1.00 88.19 238 VAL A CA 1
ATOM 1879 C C . VAL A 1 238 ? -15.088 -3.021 2.452 1.00 88.19 238 VAL A C 1
ATOM 1881 O O . VAL A 1 238 ? -14.607 -4.137 2.619 1.00 88.19 238 VAL A O 1
ATOM 1884 N N . VAL A 1 239 ? -15.999 -2.779 1.513 1.00 86.94 239 VAL A N 1
ATOM 1885 C CA . VAL A 1 239 ? -16.532 -3.822 0.620 1.00 86.94 239 VAL A CA 1
ATOM 1886 C C . VAL A 1 239 ? -15.787 -3.867 -0.700 1.00 86.94 239 VAL A C 1
ATOM 1888 O O . VAL A 1 239 ? -15.545 -4.944 -1.235 1.00 86.94 239 VAL A O 1
ATOM 1891 N N . ASP A 1 240 ? -15.402 -2.703 -1.213 1.00 85.94 240 ASP A N 1
ATOM 1892 C CA . ASP A 1 240 ? -14.648 -2.603 -2.455 1.00 85.94 240 ASP A CA 1
ATOM 1893 C C . ASP A 1 240 ? -13.644 -1.454 -2.388 1.00 85.94 240 ASP A C 1
ATOM 1895 O O . ASP A 1 240 ? -13.961 -0.356 -1.924 1.00 85.94 240 ASP A O 1
ATOM 1899 N N . PHE A 1 241 ? -12.439 -1.714 -2.888 1.00 83.75 241 PHE A N 1
ATOM 1900 C CA . PHE A 1 241 ? -11.404 -0.712 -3.101 1.00 83.75 241 PHE A CA 1
ATOM 1901 C C . PHE A 1 241 ? -11.161 -0.586 -4.606 1.00 83.75 241 PHE A C 1
ATOM 1903 O O . PHE A 1 241 ? -10.256 -1.199 -5.180 1.00 83.75 241 PHE A O 1
ATOM 1910 N N . GLY A 1 242 ? -12.025 0.192 -5.251 1.00 82.06 242 GLY A N 1
ATOM 1911 C CA . GLY A 1 242 ? -11.982 0.434 -6.682 1.00 82.06 242 GLY A CA 1
ATOM 1912 C C . GLY A 1 242 ? -10.892 1.437 -7.085 1.00 82.06 242 GLY A C 1
ATOM 1913 O O . GLY A 1 242 ? -10.247 2.065 -6.243 1.00 82.06 242 GLY A O 1
ATOM 1914 N N . PRO A 1 243 ? -10.696 1.656 -8.398 1.00 83.06 243 PRO A N 1
ATOM 1915 C CA . PRO A 1 243 ? -9.653 2.551 -8.909 1.00 83.06 243 PRO A CA 1
ATOM 1916 C C . PRO A 1 243 ? -9.865 4.019 -8.509 1.00 83.06 243 PRO A C 1
ATOM 1918 O O . PRO A 1 243 ? -8.901 4.739 -8.260 1.00 83.06 243 PRO A O 1
ATOM 1921 N N . MET A 1 244 ? -11.123 4.459 -8.432 1.00 85.38 244 MET A N 1
ATOM 1922 C CA . MET A 1 244 ? -11.492 5.853 -8.157 1.00 85.38 244 MET A CA 1
ATOM 1923 C C . MET A 1 244 ? -12.198 6.032 -6.816 1.00 85.38 244 MET A C 1
ATOM 1925 O O . MET A 1 244 ? -12.139 7.117 -6.238 1.00 85.38 244 MET A O 1
ATOM 1929 N N . PHE A 1 245 ? -12.868 4.987 -6.333 1.00 90.06 245 PHE A N 1
ATOM 1930 C CA . PHE A 1 245 ? -13.715 5.053 -5.156 1.00 90.06 245 PHE A CA 1
ATOM 1931 C C . PHE A 1 245 ? -13.506 3.843 -4.261 1.00 90.06 245 PHE A C 1
ATOM 1933 O O . PHE A 1 245 ? -13.333 2.726 -4.744 1.00 90.06 245 PHE A O 1
ATOM 1940 N N . THR A 1 246 ? -13.616 4.080 -2.964 1.00 88.94 246 THR A N 1
ATOM 1941 C CA . THR A 1 246 ? -13.747 3.048 -1.945 1.00 88.94 246 THR A CA 1
ATOM 1942 C C . THR A 1 246 ? -15.209 2.982 -1.535 1.00 88.94 246 THR A C 1
ATOM 1944 O O . THR A 1 246 ? -15.829 4.015 -1.260 1.00 88.94 246 THR A O 1
ATOM 1947 N N . THR A 1 247 ? -15.765 1.778 -1.502 1.00 89.50 247 THR A N 1
ATOM 1948 C CA . THR A 1 247 ? -17.144 1.535 -1.083 1.00 89.50 247 THR A CA 1
ATOM 1949 C C . THR A 1 247 ? -17.152 0.920 0.305 1.00 89.50 247 THR A C 1
ATOM 1951 O O . THR A 1 247 ? -16.553 -0.130 0.534 1.00 89.50 247 THR A O 1
ATOM 1954 N N . LEU A 1 248 ? -17.859 1.573 1.222 1.00 89.88 248 LEU A N 1
ATOM 1955 C CA . LEU A 1 248 ? -18.059 1.132 2.595 1.00 89.88 248 LEU A CA 1
ATOM 1956 C C . LEU A 1 248 ? -19.506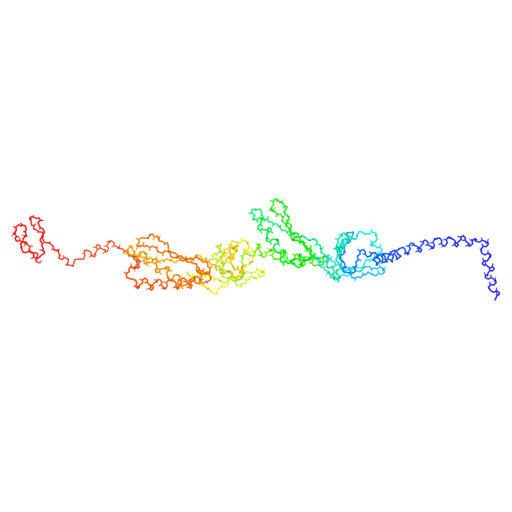 0.695 2.789 1.00 89.88 248 LEU A C 1
ATOM 1958 O O . LEU A 1 248 ? -20.425 1.399 2.369 1.00 89.88 248 LEU A O 1
ATOM 1962 N N . HIS A 1 249 ? -19.732 -0.419 3.471 1.00 88.25 249 HIS A N 1
ATOM 1963 C CA . HIS A 1 249 ? -21.035 -0.712 4.058 1.00 88.25 249 HIS A CA 1
ATOM 1964 C C . HIS A 1 249 ? -21.120 -0.003 5.402 1.00 88.25 249 HIS A C 1
ATOM 1966 O O . HIS A 1 249 ? -20.368 -0.318 6.320 1.00 88.25 249 HIS A O 1
ATOM 1972 N N . GLN A 1 250 ? -22.011 0.982 5.503 1.00 85.62 250 GLN A N 1
ATOM 1973 C CA . GLN A 1 250 ? -22.166 1.776 6.712 1.00 85.62 250 GLN A CA 1
ATOM 1974 C C . GLN A 1 250 ? -22.644 0.905 7.874 1.00 85.62 250 GLN A C 1
ATOM 1976 O O . GLN A 1 250 ? -23.626 0.162 7.765 1.00 85.62 250 GLN A O 1
ATOM 1981 N N . VAL A 1 251 ? -21.970 1.080 9.002 1.00 80.19 251 VAL A N 1
ATOM 1982 C CA . VAL A 1 251 ? -22.275 0.462 10.284 1.00 80.19 251 VAL A CA 1
ATOM 1983 C C . VAL A 1 251 ? -22.641 1.578 11.263 1.00 80.19 251 VAL A C 1
ATOM 1985 O O . VAL A 1 251 ? -21.910 2.560 11.397 1.00 80.19 251 VAL A O 1
ATOM 1988 N N . GLY A 1 252 ? -23.791 1.453 11.928 1.00 74.00 252 GLY A N 1
ATOM 1989 C CA . GLY A 1 252 ? -24.303 2.475 12.848 1.00 74.00 252 GLY A CA 1
ATOM 1990 C C . GLY A 1 252 ? -24.780 3.782 12.186 1.00 74.00 252 GLY A C 1
ATOM 1991 O O . GLY A 1 252 ? -25.000 3.879 10.979 1.00 74.00 252 GLY A O 1
ATOM 1992 N N . GLY A 1 253 ? -24.997 4.817 13.004 1.00 70.31 253 GLY A N 1
ATOM 1993 C CA . GLY A 1 253 ? -25.406 6.165 12.577 1.00 70.31 253 GLY A CA 1
ATOM 1994 C C . GLY A 1 253 ? -26.898 6.453 12.766 1.00 70.31 253 GLY A C 1
ATOM 1995 O O . GLY A 1 253 ? -27.251 7.426 13.425 1.00 70.31 253 GLY A O 1
ATOM 1996 N N . THR A 1 254 ? -27.785 5.616 12.219 1.00 57.97 254 THR A N 1
ATOM 1997 C CA . THR A 1 254 ? -29.251 5.734 12.430 1.00 57.97 254 THR A CA 1
ATOM 1998 C C . THR A 1 254 ? -29.753 4.830 13.556 1.00 57.97 254 THR A C 1
ATOM 2000 O O . THR A 1 254 ? -30.751 5.130 14.206 1.00 57.97 254 THR A O 1
ATOM 2003 N N . VAL A 1 255 ? -29.037 3.738 13.805 1.00 60.22 255 VAL A N 1
ATOM 2004 C CA . VAL A 1 255 ? -29.232 2.839 14.941 1.00 60.22 255 VAL A CA 1
ATOM 2005 C C . VAL A 1 255 ? -28.156 3.130 15.984 1.00 60.22 255 VAL A C 1
ATOM 2007 O O . VAL A 1 255 ? -27.013 3.424 15.638 1.00 60.22 255 VAL A O 1
ATOM 2010 N N . GLY A 1 256 ? -28.531 3.075 17.266 1.00 60.97 256 GLY A N 1
ATOM 2011 C CA . GLY A 1 256 ? -27.606 3.261 18.393 1.00 60.97 256 GLY A CA 1
ATOM 2012 C C . GLY A 1 256 ? -26.631 2.094 18.600 1.00 60.97 256 GLY A C 1
ATOM 2013 O O . GLY A 1 256 ? -25.869 2.102 19.561 1.00 60.97 256 GLY A O 1
ATOM 2014 N N . THR A 1 257 ? -26.679 1.091 17.725 1.00 62.59 257 THR A N 1
ATOM 2015 C CA . THR A 1 257 ? -25.845 -0.109 17.718 1.00 62.59 257 THR A CA 1
ATOM 2016 C C . THR A 1 257 ? -24.952 -0.126 16.478 1.00 62.59 257 THR A C 1
ATOM 2018 O O . THR A 1 257 ? -25.267 0.483 15.454 1.00 62.59 257 THR A O 1
ATOM 2021 N N . GLU A 1 258 ? -23.824 -0.833 16.553 1.00 67.38 258 GLU A N 1
ATOM 2022 C CA . GLU A 1 258 ? -22.904 -1.046 15.423 1.00 67.38 258 GLU A CA 1
ATOM 2023 C C . GLU A 1 258 ? -23.408 -2.134 14.464 1.00 67.38 258 GLU A C 1
ATOM 2025 O O . GLU A 1 258 ? -22.656 -3.005 14.025 1.00 67.38 258 GLU A O 1
ATOM 2030 N N . ASP A 1 259 ? -24.697 -2.088 14.142 1.00 69.94 259 ASP A N 1
ATOM 2031 C CA . ASP A 1 259 ? -25.302 -2.991 13.176 1.00 69.94 259 ASP A CA 1
ATOM 2032 C C . ASP A 1 259 ? -25.162 -2.427 11.752 1.00 69.94 259 ASP A C 1
ATOM 2034 O O . ASP A 1 259 ? -25.180 -1.201 11.552 1.00 69.94 259 ASP A O 1
ATOM 2038 N N . PRO A 1 260 ? -25.024 -3.296 10.736 1.00 70.88 260 PRO A N 1
ATOM 2039 C CA . PRO A 1 260 ? -24.981 -2.870 9.347 1.00 70.88 260 PRO A CA 1
ATOM 2040 C C . PRO A 1 260 ? -26.324 -2.256 8.939 1.00 70.88 260 PRO A C 1
ATOM 2042 O O . PRO A 1 260 ? -27.376 -2.888 9.023 1.00 70.88 260 PRO A O 1
ATOM 2045 N N . VAL A 1 261 ? -26.292 -1.025 8.425 1.00 75.62 261 VAL A N 1
ATOM 2046 C CA . VAL A 1 261 ? -27.504 -0.257 8.064 1.00 75.62 261 VAL A CA 1
ATOM 2047 C C . VAL A 1 261 ? -27.952 -0.546 6.619 1.00 75.62 261 VAL A C 1
ATOM 2049 O O . VAL A 1 261 ? -28.809 0.138 6.068 1.00 75.62 261 VAL A O 1
ATOM 2052 N N . ASN A 1 262 ? -27.355 -1.561 5.979 1.00 77.06 262 ASN A N 1
ATOM 2053 C CA . ASN A 1 262 ? -27.546 -1.925 4.568 1.00 77.06 262 ASN A CA 1
ATOM 2054 C C . ASN A 1 262 ? -27.466 -0.717 3.609 1.00 77.06 262 ASN A C 1
ATOM 2056 O O . ASN A 1 262 ? -28.191 -0.626 2.617 1.00 77.06 262 ASN A O 1
ATOM 2060 N N . ARG A 1 263 ? -26.595 0.245 3.933 1.00 81.62 263 ARG A N 1
ATOM 2061 C CA . ARG A 1 263 ? -26.339 1.446 3.141 1.00 81.62 263 ARG A CA 1
ATOM 2062 C C . ARG A 1 263 ? -24.891 1.446 2.695 1.00 81.62 263 ARG A C 1
ATOM 2064 O O . ARG A 1 263 ? -23.988 1.324 3.517 1.00 81.62 263 ARG A O 1
ATOM 2071 N N . THR A 1 264 ? -24.674 1.638 1.404 1.00 87.06 264 THR A N 1
ATOM 2072 C CA . THR A 1 264 ? -23.336 1.774 0.837 1.00 87.06 264 THR A CA 1
ATOM 2073 C C . THR A 1 264 ? -22.934 3.243 0.773 1.00 87.06 264 THR A C 1
ATOM 2075 O O . THR A 1 264 ? -23.718 4.091 0.339 1.00 87.06 264 THR A O 1
ATOM 2078 N N . ILE A 1 265 ? -21.709 3.550 1.180 1.00 88.50 265 ILE A N 1
ATOM 2079 C CA . ILE A 1 265 ? -21.091 4.868 1.059 1.00 88.50 265 ILE A CA 1
ATOM 2080 C C . ILE A 1 265 ? -19.926 4.731 0.090 1.00 88.50 265 ILE A C 1
ATOM 2082 O O . ILE A 1 265 ? -18.997 3.973 0.340 1.00 88.50 265 ILE A O 1
ATOM 2086 N N . THR A 1 266 ? -19.967 5.481 -1.004 1.00 90.25 266 THR A N 1
ATOM 2087 C CA . THR A 1 266 ? -18.911 5.488 -2.017 1.00 90.25 266 THR A CA 1
ATOM 2088 C C . THR A 1 266 ? -18.124 6.784 -1.893 1.00 90.25 266 THR A C 1
ATOM 2090 O O . THR A 1 266 ? -18.682 7.871 -2.041 1.00 90.25 266 THR A O 1
ATOM 2093 N N . ILE A 1 267 ? -16.834 6.673 -1.596 1.00 89.88 267 ILE A N 1
ATOM 2094 C CA . ILE A 1 267 ? -15.965 7.809 -1.283 1.00 89.88 267 ILE A CA 1
ATOM 2095 C C . ILE A 1 267 ? -14.838 7.855 -2.312 1.00 89.88 267 ILE A C 1
ATOM 2097 O O . ILE A 1 267 ? -14.180 6.834 -2.512 1.00 89.88 267 ILE A O 1
ATOM 2101 N N . PRO A 1 268 ? -14.572 9.001 -2.964 1.00 89.88 268 PRO A N 1
ATOM 2102 C CA . PRO A 1 268 ? -13.431 9.110 -3.861 1.00 89.88 268 PRO A CA 1
ATOM 2103 C C . PRO A 1 268 ? -12.117 8.874 -3.107 1.00 89.88 268 PRO A C 1
ATOM 2105 O O . PRO A 1 268 ? -11.885 9.468 -2.051 1.00 89.88 268 PRO A O 1
ATOM 2108 N N . ASN A 1 269 ? -11.232 8.051 -3.672 1.00 86.94 269 ASN A N 1
ATOM 2109 C CA . ASN A 1 269 ? -9.965 7.663 -3.039 1.00 86.94 269 ASN A CA 1
ATOM 2110 C C . ASN A 1 269 ? -9.085 8.878 -2.704 1.00 86.94 269 ASN A C 1
ATOM 2112 O O . ASN A 1 269 ? -8.445 8.913 -1.656 1.00 86.94 269 ASN A O 1
ATOM 2116 N N . SER A 1 270 ? -9.105 9.908 -3.557 1.00 85.69 270 SER A N 1
ATOM 2117 C CA . SER A 1 270 ? -8.381 11.166 -3.337 1.00 85.69 270 SER A CA 1
ATOM 2118 C C . SER A 1 270 ? -8.811 11.896 -2.064 1.00 85.69 270 SER A C 1
ATOM 2120 O O . SER A 1 270 ? -7.996 12.573 -1.442 1.00 85.69 270 SER A O 1
ATOM 2122 N N . VAL A 1 271 ? -10.071 11.749 -1.647 1.00 85.62 271 VAL A N 1
ATOM 2123 C CA . VAL A 1 271 ? -10.568 12.375 -0.419 1.00 85.62 271 VAL A CA 1
ATOM 2124 C C . VAL A 1 271 ? -10.161 11.560 0.807 1.00 85.62 271 VAL A C 1
ATOM 2126 O O . VAL A 1 271 ? -9.781 12.139 1.824 1.00 85.62 271 VAL A O 1
ATOM 2129 N N . LEU A 1 272 ? -10.163 10.225 0.703 1.00 83.88 272 LEU A N 1
ATOM 2130 C CA . LEU A 1 272 ? -9.692 9.349 1.781 1.00 83.88 272 LEU A CA 1
ATOM 2131 C C . LEU A 1 272 ? -8.204 9.542 2.074 1.00 83.88 272 LEU A C 1
ATOM 2133 O O . LEU A 1 272 ? -7.822 9.548 3.236 1.00 83.88 272 LEU A O 1
ATOM 2137 N N . GLN A 1 273 ? -7.378 9.768 1.050 1.00 80.75 273 GLN A N 1
ATOM 2138 C CA . GLN A 1 273 ? -5.948 10.051 1.231 1.00 80.75 273 GLN A CA 1
ATOM 2139 C C . GLN A 1 273 ? -5.675 11.352 1.998 1.00 80.75 273 GLN A C 1
ATOM 2141 O O . GLN A 1 273 ? -4.655 11.463 2.672 1.00 80.75 273 GLN A O 1
ATOM 2146 N N . GLY A 1 274 ? -6.569 12.339 1.893 1.00 80.44 274 GLY A N 1
ATOM 2147 C CA . GLY A 1 274 ? -6.447 13.622 2.589 1.00 80.44 274 GLY A CA 1
ATOM 2148 C C . GLY A 1 274 ? -7.112 13.661 3.966 1.00 80.44 274 GLY A C 1
ATOM 2149 O O . GLY A 1 274 ? -7.041 14.689 4.637 1.00 80.44 274 GLY A O 1
ATOM 2150 N N . THR A 1 275 ? -7.778 12.582 4.384 1.00 84.25 275 THR A N 1
ATOM 2151 C CA . THR A 1 275 ? -8.579 12.540 5.615 1.00 84.25 275 THR A CA 1
ATOM 2152 C C . THR A 1 275 ? -7.992 11.535 6.596 1.00 84.25 275 THR A C 1
ATOM 2154 O O . THR A 1 275 ? -7.389 10.538 6.211 1.00 84.25 275 THR A O 1
ATOM 2157 N N . TRP A 1 276 ? -8.169 11.780 7.892 1.00 83.06 276 TRP A N 1
ATOM 2158 C CA . TRP A 1 276 ? -7.778 10.812 8.910 1.00 83.06 276 TRP A CA 1
ATOM 2159 C C . TRP A 1 276 ? -8.709 9.600 8.853 1.00 83.06 276 TRP A C 1
ATOM 2161 O O . TRP A 1 276 ? -9.927 9.743 8.988 1.00 83.06 276 TRP A O 1
ATOM 2171 N N . VAL A 1 277 ? -8.123 8.419 8.672 1.00 85.75 277 VAL A N 1
ATOM 2172 C CA . VAL A 1 277 ? -8.827 7.136 8.655 1.00 85.75 277 VAL A CA 1
ATOM 2173 C C . VAL A 1 277 ? -8.363 6.320 9.854 1.00 85.75 277 VAL A C 1
ATOM 2175 O O . VAL A 1 277 ? -7.170 6.078 10.022 1.00 85.75 277 VAL A O 1
ATOM 2178 N N . ILE A 1 278 ? -9.307 5.901 10.692 1.00 85.25 278 ILE A N 1
ATOM 2179 C CA . ILE A 1 278 ? -9.060 4.994 11.813 1.00 85.25 278 ILE A CA 1
ATOM 2180 C C . ILE A 1 278 ? -9.399 3.588 11.337 1.00 85.25 278 ILE A C 1
ATOM 2182 O O . ILE A 1 278 ? -10.557 3.310 11.038 1.00 85.25 278 ILE A O 1
ATOM 2186 N N . ASN A 1 279 ? -8.408 2.704 11.269 1.00 85.88 279 ASN A N 1
ATOM 2187 C CA . ASN A 1 279 ? -8.635 1.293 10.976 1.00 85.88 279 ASN A CA 1
ATOM 2188 C C . ASN A 1 279 ? -8.835 0.530 12.297 1.00 85.88 279 ASN A C 1
ATOM 2190 O O . ASN A 1 279 ? -7.937 0.522 13.138 1.00 85.88 279 ASN A O 1
ATOM 2194 N N . TYR A 1 280 ? -10.009 -0.077 12.495 1.00 79.38 280 TYR A N 1
ATOM 2195 C CA . TYR A 1 280 ? -10.315 -0.931 13.653 1.00 79.38 280 TYR A CA 1
ATOM 2196 C C . TYR A 1 280 ? -9.893 -2.385 13.449 1.00 79.38 280 TYR A C 1
ATOM 2198 O O . TYR A 1 280 ? -9.950 -3.176 14.389 1.00 79.38 280 TYR A O 1
ATOM 2206 N N . THR A 1 281 ? -9.471 -2.743 12.239 1.00 73.12 281 THR A N 1
ATOM 2207 C CA . THR A 1 281 ? -8.894 -4.046 11.910 1.00 73.12 281 THR A CA 1
ATOM 2208 C C . THR A 1 281 ? -7.443 -3.869 11.448 1.00 73.12 281 THR A C 1
ATOM 2210 O O . THR A 1 281 ? -7.094 -4.300 10.353 1.00 73.12 281 THR A O 1
ATOM 2213 N N . PRO A 1 282 ? -6.569 -3.199 12.231 1.00 62.91 282 PRO A N 1
ATOM 2214 C CA . PRO A 1 282 ? -5.196 -3.003 11.802 1.00 62.91 282 PRO A CA 1
ATOM 2215 C C . PRO A 1 282 ? -4.493 -4.358 11.691 1.00 62.91 282 PRO A C 1
ATOM 2217 O O . PRO A 1 282 ? -4.617 -5.208 12.580 1.00 62.91 282 PRO A O 1
ATOM 2220 N N . GLU A 1 283 ? -3.733 -4.534 10.612 1.00 57.78 283 GLU A N 1
ATOM 2221 C CA . GLU A 1 283 ? -2.772 -5.624 10.475 1.00 57.78 283 GLU A CA 1
ATOM 2222 C C . GLU A 1 283 ? -1.718 -5.434 11.575 1.00 57.78 283 GLU A C 1
ATOM 2224 O O . GLU A 1 283 ? -0.915 -4.499 11.535 1.00 57.78 283 GLU A O 1
ATOM 2229 N N . ILE A 1 284 ? -1.764 -6.273 12.612 1.00 51.16 284 ILE A N 1
ATOM 2230 C CA . ILE A 1 284 ? -0.748 -6.259 13.662 1.00 51.16 284 ILE A CA 1
ATOM 2231 C C . ILE A 1 284 ? 0.508 -6.885 13.050 1.00 51.16 284 ILE A C 1
ATOM 2233 O O . ILE A 1 284 ? 0.635 -8.106 12.979 1.00 51.16 284 ILE A O 1
ATOM 2237 N N . ARG A 1 285 ? 1.444 -6.052 12.587 1.00 49.81 285 ARG A N 1
ATOM 2238 C CA . ARG A 1 285 ? 2.826 -6.482 12.336 1.00 49.81 285 ARG A CA 1
ATOM 2239 C C . ARG A 1 285 ? 3.541 -6.556 13.679 1.00 49.81 285 ARG A C 1
ATOM 2241 O O . ARG A 1 285 ? 4.276 -5.649 14.047 1.00 49.81 285 ARG A O 1
ATOM 2248 N N . ASP A 1 286 ? 3.219 -7.588 14.451 1.00 38.91 286 ASP A N 1
ATOM 2249 C CA . ASP A 1 286 ? 3.994 -7.932 15.634 1.00 38.91 286 ASP A CA 1
ATOM 2250 C C . ASP A 1 286 ? 5.126 -8.855 15.180 1.00 38.91 286 ASP A C 1
ATOM 2252 O O . ASP A 1 286 ? 4.872 -9.978 14.742 1.00 38.91 286 ASP A O 1
ATOM 2256 N N . ASP A 1 287 ? 6.373 -8.409 15.326 1.00 43.19 287 ASP A N 1
ATOM 2257 C CA . ASP A 1 287 ? 7.576 -9.229 15.108 1.00 43.19 287 ASP A CA 1
ATOM 2258 C C . ASP A 1 287 ? 7.615 -10.448 16.066 1.00 43.19 287 ASP A C 1
ATOM 2260 O O . ASP A 1 287 ? 8.440 -11.353 15.936 1.00 43.19 287 ASP A O 1
ATOM 2264 N N . THR A 1 288 ? 6.691 -10.474 17.033 1.00 41.22 288 THR A N 1
ATOM 2265 C CA . THR A 1 288 ? 6.494 -11.494 18.064 1.00 41.22 288 THR A CA 1
ATOM 2266 C C . THR A 1 288 ? 5.340 -12.471 17.782 1.00 41.22 288 THR A C 1
ATOM 2268 O O . THR A 1 288 ? 5.139 -13.409 18.559 1.00 41.22 288 THR A O 1
ATOM 2271 N N . ALA A 1 289 ? 4.567 -12.292 16.703 1.00 39.69 289 ALA A N 1
ATOM 2272 C CA . ALA A 1 289 ? 3.433 -13.163 16.388 1.00 39.69 289 ALA A CA 1
ATOM 2273 C C . ALA A 1 289 ? 3.884 -14.468 15.701 1.00 39.69 289 ALA A C 1
ATOM 2275 O O . ALA A 1 289 ? 4.499 -14.466 14.640 1.00 39.69 289 ALA A O 1
ATOM 2276 N N . LEU A 1 290 ? 3.516 -15.609 16.291 1.00 43.28 290 LEU A N 1
ATOM 2277 C CA . LEU A 1 290 ? 3.797 -16.972 15.805 1.00 43.28 290 LEU A CA 1
ATOM 2278 C C . LEU A 1 290 ? 3.047 -17.368 14.514 1.00 43.28 290 LEU A C 1
ATOM 2280 O O . LEU A 1 290 ? 3.210 -18.494 14.044 1.00 43.28 290 LEU A O 1
ATOM 2284 N N . LEU A 1 291 ? 2.220 -16.483 13.949 1.00 37.28 291 LEU A N 1
ATOM 2285 C CA . LEU A 1 291 ? 1.400 -16.763 12.769 1.00 37.28 291 LEU A CA 1
ATOM 2286 C C . LEU A 1 291 ? 1.783 -15.853 11.593 1.00 37.28 291 LEU A C 1
ATOM 2288 O O . LEU A 1 291 ? 2.073 -14.675 11.804 1.00 37.28 291 LEU A O 1
ATOM 2292 N N . PRO A 1 292 ? 1.765 -16.375 10.350 1.00 38.47 292 PRO A N 1
ATOM 2293 C CA . PRO A 1 292 ? 2.009 -15.576 9.158 1.00 38.47 292 PRO A CA 1
ATOM 2294 C C . PRO A 1 292 ? 1.004 -14.419 9.068 1.00 38.47 292 PRO A C 1
ATOM 2296 O O . PRO A 1 292 ? -0.205 -14.589 9.228 1.00 38.47 292 PRO A O 1
ATOM 2299 N N . THR A 1 293 ? 1.535 -13.233 8.788 1.00 45.94 293 THR A N 1
ATOM 2300 C CA . THR A 1 293 ? 0.884 -11.913 8.842 1.00 45.94 293 THR A CA 1
ATOM 2301 C C . THR A 1 293 ? -0.376 -11.754 7.982 1.00 45.94 293 THR A C 1
ATOM 2303 O O . THR A 1 293 ? -1.125 -10.807 8.189 1.00 45.94 293 THR A O 1
ATOM 2306 N N . SER A 1 294 ? -0.667 -12.678 7.061 1.00 41.59 294 SER A N 1
ATOM 2307 C CA . SER A 1 294 ? -1.822 -12.608 6.156 1.00 41.59 294 SER A CA 1
ATOM 2308 C C . SER A 1 294 ? -3.162 -13.062 6.756 1.00 41.59 294 SER A C 1
ATOM 2310 O O . SER A 1 294 ? -4.191 -12.826 6.131 1.00 41.59 294 SER A O 1
ATOM 2312 N N . GLU A 1 295 ? -3.174 -13.706 7.930 1.00 45.06 295 GLU A N 1
ATOM 2313 C CA . GLU A 1 295 ? -4.395 -14.234 8.583 1.00 45.06 295 GLU A CA 1
ATOM 2314 C C . GLU A 1 295 ? -4.589 -13.741 10.029 1.00 45.06 295 GLU A C 1
ATOM 2316 O O . GLU A 1 295 ? -5.429 -14.259 10.767 1.00 45.06 295 GLU A O 1
ATOM 2321 N N . ALA A 1 296 ? -3.823 -12.737 10.462 1.00 51.09 296 ALA A N 1
ATOM 2322 C CA . ALA A 1 296 ? -3.919 -12.218 11.821 1.00 51.09 296 ALA A CA 1
ATOM 2323 C C . ALA A 1 296 ? -5.270 -11.510 12.035 1.00 51.09 296 ALA A C 1
ATOM 2325 O O . ALA A 1 296 ? -5.472 -10.370 11.615 1.00 51.09 296 ALA A O 1
ATOM 2326 N N . LYS A 1 297 ? -6.210 -12.188 12.706 1.00 61.03 297 LYS A N 1
ATOM 2327 C CA . LYS A 1 297 ? -7.452 -11.568 13.180 1.00 61.03 297 LYS A CA 1
ATOM 2328 C C . LYS A 1 297 ? -7.097 -10.469 14.178 1.00 61.03 297 LYS A C 1
ATOM 2330 O O . LYS A 1 297 ? -6.488 -10.724 15.214 1.00 61.03 297 LYS A O 1
ATOM 2335 N N . SER A 1 298 ? -7.475 -9.239 13.850 1.00 67.62 298 SER A N 1
ATOM 2336 C CA . SER A 1 298 ? -7.264 -8.093 14.725 1.00 67.62 298 SER A CA 1
ATOM 2337 C C . SER A 1 298 ? -8.384 -8.017 15.760 1.00 67.62 298 SER A C 1
ATOM 2339 O O . SER A 1 298 ? -9.571 -8.027 15.417 1.00 67.62 298 SER A O 1
ATOM 2341 N N . TYR A 1 299 ? -8.002 -7.959 17.032 1.00 82.25 299 TYR A N 1
ATOM 2342 C CA . TYR A 1 299 ? -8.920 -7.883 18.163 1.00 82.25 299 TYR A CA 1
ATOM 2343 C C . TYR A 1 299 ? -8.810 -6.511 18.822 1.00 82.25 299 TYR A C 1
ATOM 2345 O O . TYR A 1 299 ? -7.701 -6.034 19.076 1.00 82.25 299 TYR A O 1
ATOM 2353 N N . LEU A 1 300 ? -9.945 -5.902 19.166 1.00 82.62 300 LEU A N 1
ATOM 2354 C CA . LEU A 1 300 ? -9.978 -4.680 19.967 1.00 82.62 300 LEU A CA 1
ATOM 2355 C C . LEU A 1 300 ? -10.420 -4.971 21.399 1.00 82.62 300 LEU A C 1
ATOM 2357 O O . LEU A 1 300 ? -11.112 -5.952 21.664 1.00 82.62 300 LEU A O 1
ATOM 2361 N N . LEU A 1 301 ? -10.032 -4.083 22.310 1.00 87.50 301 LEU A N 1
ATOM 2362 C CA . LEU A 1 301 ? -10.542 -4.085 23.671 1.00 87.50 301 LEU A CA 1
ATOM 2363 C C . LEU A 1 301 ? -11.937 -3.456 23.680 1.00 87.50 301 LEU A C 1
ATOM 2365 O O . LEU A 1 301 ? 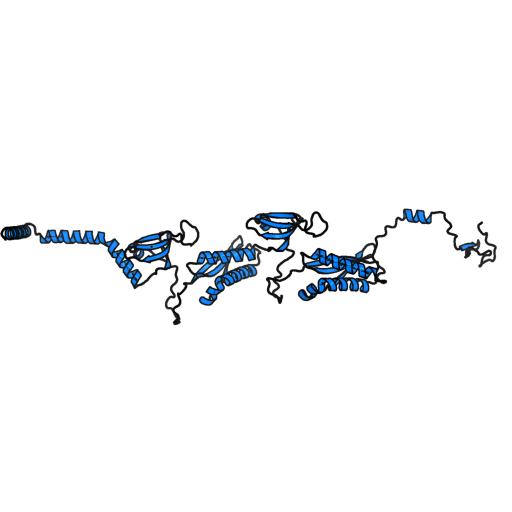-12.083 -2.282 23.342 1.00 87.50 301 LEU A O 1
ATOM 2369 N N . ASP A 1 302 ? -12.932 -4.235 24.079 1.00 89.50 302 ASP A N 1
ATOM 2370 C CA . ASP A 1 302 ? -14.305 -3.787 24.287 1.00 89.50 302 ASP A CA 1
ATOM 2371 C C . ASP A 1 302 ? -14.627 -3.712 25.787 1.00 89.50 302 ASP A C 1
ATOM 2373 O O . ASP A 1 302 ? -13.930 -4.307 26.619 1.00 89.50 302 ASP A O 1
ATOM 2377 N N . GLU A 1 303 ? -15.665 -2.956 26.143 1.00 92.00 303 GLU A N 1
ATOM 2378 C CA . GLU A 1 303 ? -16.094 -2.761 27.530 1.00 92.00 303 GLU A CA 1
ATOM 2379 C C . GLU A 1 303 ? -17.613 -2.917 27.661 1.00 92.00 303 GLU A C 1
ATOM 2381 O O . GLU A 1 303 ? -18.389 -2.236 26.993 1.00 92.00 303 GLU A O 1
ATOM 2386 N N . THR A 1 304 ? -18.036 -3.765 28.599 1.00 92.12 304 THR A N 1
ATOM 2387 C CA . THR A 1 304 ? -19.427 -3.833 29.065 1.00 92.12 304 THR A CA 1
ATOM 2388 C C . THR A 1 304 ? -19.512 -3.327 30.489 1.00 92.12 304 THR A C 1
ATOM 2390 O O . THR A 1 304 ? -18.649 -3.603 31.322 1.00 92.12 304 THR A O 1
ATOM 2393 N N . VAL A 1 305 ? -20.560 -2.561 30.775 1.00 92.06 305 VAL A N 1
ATOM 2394 C CA . VAL A 1 305 ? -20.721 -1.899 32.066 1.00 92.06 305 VAL A CA 1
ATOM 2395 C C . VAL A 1 305 ? -21.987 -2.403 32.732 1.00 92.06 305 VAL A C 1
ATOM 2397 O O . VAL A 1 305 ? -23.088 -2.185 32.229 1.00 92.06 305 VAL A O 1
ATOM 2400 N N . TRP A 1 306 ? -21.820 -3.020 33.895 1.00 93.00 306 TRP A N 1
ATO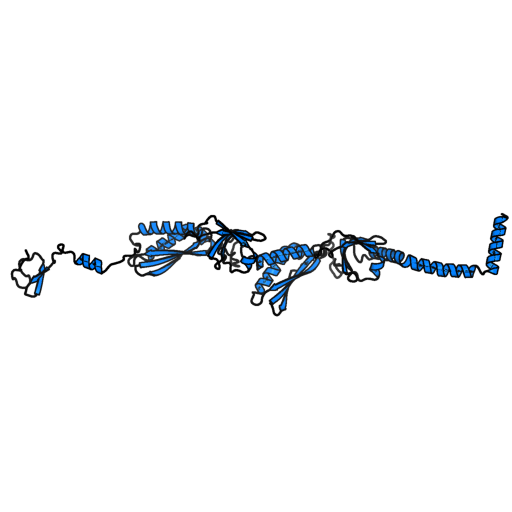M 2401 C CA . TRP A 1 306 ? -22.910 -3.410 34.779 1.00 93.00 306 TRP A CA 1
ATOM 2402 C C . TRP A 1 306 ? -22.879 -2.580 36.057 1.00 93.00 306 TRP A C 1
ATOM 2404 O O . TRP A 1 306 ? -21.847 -2.025 36.433 1.00 93.00 306 TRP A O 1
ATOM 2414 N N . ARG A 1 307 ? -24.034 -2.447 36.709 1.00 92.00 307 ARG A N 1
ATOM 2415 C CA . ARG A 1 307 ? -24.167 -1.718 37.973 1.00 92.00 307 ARG A CA 1
ATOM 2416 C C . ARG A 1 307 ? -24.694 -2.664 39.042 1.00 92.00 307 ARG A C 1
ATOM 2418 O O . ARG A 1 307 ? -25.783 -3.212 38.872 1.00 92.00 307 ARG A O 1
ATOM 2425 N N . ILE A 1 308 ? -23.949 -2.807 40.131 1.00 93.25 308 ILE A N 1
ATOM 2426 C CA . ILE A 1 308 ? -24.334 -3.619 41.293 1.00 93.25 308 ILE A CA 1
ATOM 2427 C C . ILE A 1 308 ? -24.581 -2.729 42.513 1.00 93.25 308 ILE A C 1
ATOM 2429 O O . ILE A 1 308 ? -24.082 -1.600 42.573 1.00 93.25 308 ILE A O 1
ATOM 2433 N N . THR A 1 309 ? -25.375 -3.201 43.471 1.00 91.25 309 THR A N 1
ATOM 2434 C CA . THR A 1 309 ? -25.630 -2.475 44.725 1.00 91.25 309 THR A CA 1
ATOM 2435 C C . THR A 1 309 ? -24.383 -2.426 45.619 1.00 91.25 309 THR A C 1
ATOM 2437 O O . THR A 1 309 ? -23.454 -3.215 45.464 1.00 91.25 309 THR A O 1
ATOM 2440 N N . PHE A 1 310 ? -24.339 -1.494 46.578 1.00 88.06 310 PHE A N 1
ATOM 2441 C CA . PHE A 1 310 ? -23.192 -1.357 47.492 1.00 88.06 310 PHE A CA 1
ATOM 2442 C C . PHE A 1 310 ? -23.015 -2.533 48.463 1.00 88.06 310 PHE A C 1
ATOM 2444 O O . PHE A 1 310 ? -21.914 -2.739 48.966 1.00 88.06 310 PHE A O 1
ATOM 2451 N N . ASP A 1 311 ? -24.088 -3.266 48.745 1.00 89.38 311 ASP A N 1
ATOM 2452 C CA . ASP A 1 311 ? -24.129 -4.433 49.628 1.00 89.38 311 ASP A CA 1
ATOM 2453 C C . ASP A 1 311 ? -23.881 -5.764 48.900 1.00 89.38 311 ASP A C 1
ATOM 2455 O O . ASP A 1 311 ? -23.806 -6.806 49.550 1.00 89.38 311 ASP A O 1
ATOM 2459 N N . SER A 1 312 ? -23.721 -5.733 47.574 1.00 92.62 312 SER A N 1
ATOM 2460 C CA . SER A 1 312 ? -23.360 -6.909 46.781 1.00 92.62 312 SER A CA 1
ATOM 2461 C C . SER A 1 312 ? -21.942 -7.401 47.094 1.00 92.62 312 SER A C 1
ATOM 2463 O O . SER A 1 312 ? -21.045 -6.609 47.379 1.00 92.62 312 SER A O 1
ATOM 2465 N N . ASP A 1 313 ? -21.717 -8.712 46.985 1.00 93.50 313 ASP A N 1
ATOM 2466 C CA . ASP A 1 313 ? -20.389 -9.333 47.064 1.00 93.50 313 ASP A CA 1
ATOM 2467 C C . ASP A 1 313 ? -19.589 -9.038 45.781 1.00 93.50 313 ASP A C 1
ATOM 2469 O O . ASP A 1 313 ? -19.957 -9.456 44.679 1.00 93.50 313 ASP A O 1
ATOM 2473 N N . TRP A 1 314 ? -18.495 -8.288 45.928 1.00 89.19 314 TRP A N 1
ATOM 2474 C CA . TRP A 1 314 ? -17.683 -7.816 44.805 1.00 89.19 314 TRP A CA 1
ATOM 2475 C C . TRP A 1 314 ? -16.947 -8.957 44.105 1.00 89.19 314 TRP A C 1
ATOM 2477 O O . TRP A 1 314 ? -16.889 -8.976 42.876 1.00 89.19 314 TRP A O 1
ATOM 2487 N N . GLU A 1 315 ? -16.414 -9.911 44.873 1.00 91.88 315 GLU A N 1
ATOM 2488 C CA . GLU A 1 315 ? -15.660 -11.048 44.334 1.00 91.88 315 GLU A CA 1
ATOM 2489 C C . GLU A 1 315 ? -16.587 -11.969 43.538 1.00 91.88 315 GLU A C 1
ATOM 2491 O O . GLU A 1 315 ? -16.230 -12.461 42.467 1.00 91.88 315 GLU A O 1
ATOM 2496 N N . GLU A 1 316 ? -17.813 -12.161 44.030 1.00 93.69 316 GLU A N 1
ATOM 2497 C CA . GLU A 1 316 ? -18.839 -12.927 43.327 1.00 93.69 316 GLU A CA 1
ATOM 2498 C C . GLU A 1 316 ? -19.237 -12.259 42.002 1.00 93.69 316 GLU A C 1
ATOM 2500 O O . GLU A 1 316 ? -19.316 -12.933 40.972 1.00 93.69 316 GLU A O 1
ATOM 2505 N N . ALA A 1 317 ? -19.460 -10.940 42.007 1.00 93.38 317 ALA A N 1
ATOM 2506 C CA . ALA A 1 317 ? -19.825 -10.189 40.808 1.00 93.38 317 ALA A CA 1
ATOM 2507 C C . ALA A 1 317 ? -18.706 -10.217 39.755 1.00 93.38 317 ALA A C 1
ATOM 2509 O O . ALA A 1 317 ? -18.969 -10.474 38.578 1.00 93.38 317 ALA A O 1
ATOM 2510 N N . GLU A 1 318 ? -17.455 -10.008 40.173 1.00 94.00 318 GLU A N 1
ATOM 2511 C CA . GLU A 1 318 ? -16.290 -10.103 39.293 1.00 94.00 318 GLU A CA 1
ATOM 2512 C C . GLU A 1 318 ? -16.150 -11.507 38.695 1.00 94.00 318 GLU A C 1
ATOM 2514 O O . GLU A 1 318 ? -16.006 -11.639 37.476 1.00 94.00 318 GLU A O 1
ATOM 2519 N N . ARG A 1 319 ? -16.277 -12.560 39.515 1.00 95.38 319 ARG A N 1
ATOM 2520 C CA . ARG A 1 319 ? -16.200 -13.949 39.045 1.00 95.38 319 ARG A CA 1
ATOM 2521 C C . ARG A 1 319 ? -17.262 -14.248 37.988 1.00 95.38 319 ARG A C 1
ATOM 2523 O O . ARG A 1 319 ? -16.925 -14.763 36.926 1.00 95.38 319 ARG A O 1
ATOM 2530 N N . ILE A 1 320 ? -18.522 -13.880 38.241 1.00 95.56 320 ILE A N 1
ATOM 2531 C CA . ILE A 1 320 ? -19.630 -14.085 37.293 1.00 95.56 320 ILE A CA 1
ATOM 2532 C C . ILE A 1 320 ? -19.331 -13.416 35.945 1.00 95.56 320 ILE A C 1
ATOM 2534 O O . ILE A 1 320 ? -19.530 -14.029 34.892 1.00 95.56 320 ILE A O 1
ATOM 2538 N N . MET A 1 321 ? -18.852 -12.171 35.976 1.00 95.25 321 MET A N 1
ATOM 2539 C CA . MET A 1 321 ? -18.551 -11.390 34.776 1.00 95.25 321 MET A CA 1
ATOM 2540 C C . MET A 1 321 ? -17.370 -11.962 33.987 1.00 95.25 321 MET A C 1
ATOM 2542 O O . MET A 1 321 ? -17.465 -12.099 32.766 1.00 95.25 321 MET A O 1
ATOM 2546 N N . ILE A 1 322 ? -16.280 -12.328 34.667 1.00 95.94 322 ILE A N 1
ATOM 2547 C CA . ILE A 1 322 ? -15.100 -12.926 34.028 1.00 95.94 322 ILE A CA 1
ATOM 2548 C C . ILE A 1 322 ? -15.455 -14.283 33.425 1.00 95.94 322 ILE A C 1
ATOM 2550 O O . ILE A 1 322 ? -15.172 -14.500 32.252 1.00 95.94 322 ILE A O 1
ATOM 2554 N N . GLU A 1 323 ? -16.129 -15.166 34.166 1.00 95.94 323 GLU A N 1
ATOM 2555 C CA . GLU A 1 323 ? -16.526 -16.483 33.657 1.00 95.94 323 GLU A CA 1
ATOM 2556 C C . GLU A 1 323 ? -17.464 -16.370 32.446 1.00 95.94 323 GLU A C 1
ATOM 2558 O O . GLU A 1 323 ? -17.382 -17.176 31.520 1.00 95.94 323 GLU A O 1
ATOM 2563 N N . ALA A 1 324 ? -18.371 -15.386 32.434 1.00 95.50 324 ALA A N 1
ATOM 2564 C CA . ALA A 1 324 ? -19.258 -15.153 31.296 1.00 95.50 324 ALA A CA 1
ATOM 2565 C C . ALA A 1 324 ? -18.475 -14.693 30.056 1.00 95.50 324 ALA A C 1
ATOM 2567 O O . ALA A 1 324 ? -18.737 -15.180 28.955 1.00 95.50 324 ALA A O 1
ATOM 2568 N N . ALA A 1 325 ? -17.493 -13.801 30.223 1.00 94.69 325 ALA A N 1
ATOM 2569 C CA . ALA A 1 325 ? -16.621 -13.390 29.126 1.00 94.69 325 ALA A CA 1
ATOM 2570 C C . ALA A 1 325 ? -15.682 -14.507 28.663 1.00 94.69 325 ALA A C 1
ATOM 2572 O O . ALA A 1 325 ? -15.539 -14.692 27.458 1.00 94.69 325 ALA A O 1
ATOM 2573 N N . GLU A 1 326 ? -15.059 -15.263 29.569 1.00 94.44 326 GLU A N 1
ATOM 2574 C CA . GLU A 1 326 ? -14.160 -16.372 29.218 1.00 94.44 326 GLU A CA 1
ATOM 2575 C C . GLU A 1 326 ? -14.893 -17.483 28.456 1.00 94.44 326 GLU A C 1
ATOM 2577 O O . GLU A 1 326 ? -14.329 -18.061 27.529 1.00 94.44 326 GLU A O 1
ATOM 2582 N N . GLU A 1 327 ? -16.159 -17.749 28.784 1.00 94.56 327 GLU A N 1
ATOM 2583 C CA . GLU A 1 327 ? -16.966 -18.727 28.052 1.00 94.56 327 GLU A CA 1
ATOM 2584 C C . GLU A 1 327 ? -17.249 -18.277 26.610 1.00 94.56 327 GLU A C 1
ATOM 2586 O O . GLU A 1 327 ? -17.167 -19.082 25.684 1.00 94.56 327 GLU A O 1
ATOM 2591 N N . VAL A 1 328 ? -17.562 -16.993 26.404 1.00 92.75 328 VAL A N 1
ATOM 2592 C CA . VAL A 1 328 ? -17.898 -16.454 25.073 1.00 92.75 328 VAL A CA 1
ATOM 2593 C C . VAL A 1 328 ? -16.652 -16.173 24.228 1.00 92.75 328 VAL A C 1
ATOM 2595 O O . VAL A 1 328 ? -16.704 -16.313 23.010 1.00 92.75 328 VAL A O 1
ATOM 2598 N N . THR A 1 329 ? -15.541 -15.777 24.855 1.00 92.00 329 THR A N 1
ATOM 2599 C CA . THR A 1 329 ? -14.308 -15.324 24.179 1.00 92.00 329 THR A CA 1
ATOM 2600 C C . THR A 1 329 ? -13.141 -16.304 24.323 1.00 92.00 329 THR A C 1
ATOM 2602 O O . THR A 1 329 ? -11.992 -15.950 24.069 1.00 92.00 329 THR A O 1
ATOM 2605 N N . GLY A 1 330 ? -13.390 -17.549 24.736 1.00 88.44 330 GLY A N 1
ATOM 2606 C CA . GLY A 1 330 ? -12.334 -18.516 25.057 1.00 88.44 330 GLY A CA 1
ATOM 2607 C C . GLY A 1 330 ? -11.407 -18.878 23.888 1.00 88.44 330 GLY A C 1
ATOM 2608 O O . GLY A 1 330 ? -10.225 -19.160 24.085 1.00 88.44 330 GLY A O 1
ATOM 2609 N N . ASP A 1 331 ? -11.900 -18.853 22.653 1.00 88.00 331 ASP A N 1
ATOM 2610 C CA . ASP A 1 331 ? -11.086 -18.929 21.436 1.00 88.00 331 ASP A CA 1
ATOM 2611 C C . ASP A 1 331 ? -10.168 -17.707 21.283 1.00 88.00 331 ASP A C 1
ATOM 2613 O O . ASP A 1 331 ? -8.960 -17.875 21.122 1.00 88.00 331 ASP A O 1
ATOM 2617 N N . ILE A 1 332 ? -10.704 -16.502 21.468 1.00 85.50 332 ILE A N 1
ATOM 2618 C CA . ILE A 1 332 ? -9.957 -15.238 21.398 1.00 85.50 332 ILE A CA 1
ATOM 2619 C C . ILE A 1 332 ? -8.877 -15.163 22.483 1.00 85.50 332 ILE A C 1
ATOM 2621 O O . ILE A 1 332 ? -7.757 -14.716 22.230 1.00 85.50 332 ILE A O 1
ATOM 2625 N N . VAL A 1 333 ? -9.176 -15.622 23.699 1.00 86.50 333 VAL A N 1
ATOM 2626 C CA . VAL A 1 333 ? -8.211 -15.655 24.808 1.00 86.50 333 VAL A CA 1
ATOM 2627 C C . VAL A 1 333 ? -7.059 -16.617 24.499 1.00 86.50 333 VAL A C 1
ATOM 2629 O O . VAL A 1 333 ? -5.913 -16.303 24.817 1.00 86.50 333 VAL A O 1
ATOM 2632 N N . ARG A 1 334 ? -7.324 -17.759 23.844 1.00 85.31 334 ARG A N 1
ATOM 2633 C CA . ARG A 1 334 ? -6.269 -18.700 23.416 1.00 85.31 334 ARG A CA 1
ATOM 2634 C C . ARG A 1 334 ? -5.361 -18.108 22.342 1.00 85.31 334 ARG A C 1
ATOM 2636 O O . ARG A 1 334 ? -4.165 -18.374 22.369 1.00 85.31 334 ARG A O 1
ATOM 2643 N N . GLU A 1 335 ? -5.916 -17.320 21.427 1.00 82.50 335 GLU A N 1
ATOM 2644 C CA . GLU A 1 335 ? -5.149 -16.680 20.353 1.00 82.50 335 GLU A CA 1
ATOM 2645 C C . GLU A 1 335 ? -4.350 -15.464 20.843 1.00 82.50 335 GLU A C 1
ATOM 2647 O O . GLU A 1 335 ? -3.184 -15.301 20.495 1.00 82.50 335 GLU A O 1
ATOM 2652 N N . THR A 1 336 ? -4.957 -14.609 21.669 1.00 81.50 336 THR A N 1
ATOM 2653 C CA . THR A 1 336 ? -4.345 -13.343 22.110 1.00 81.50 336 THR A CA 1
ATOM 2654 C C . THR A 1 336 ? -3.527 -13.465 23.394 1.00 81.50 336 THR A C 1
ATOM 2656 O O . THR A 1 336 ? -2.737 -12.574 23.704 1.00 81.50 336 THR A O 1
ATOM 2659 N N . GLY A 1 337 ? -3.768 -14.505 24.197 1.00 83.31 337 GLY A N 1
ATOM 2660 C CA . GLY A 1 337 ? -3.236 -14.639 25.555 1.00 83.31 337 GLY A CA 1
ATOM 2661 C C . GLY A 1 337 ? -3.778 -13.608 26.558 1.00 83.31 337 GLY A C 1
ATOM 2662 O O . GLY A 1 337 ? -3.362 -13.613 27.718 1.00 83.31 337 GLY A O 1
ATOM 2663 N N . LYS A 1 338 ? -4.693 -12.716 26.151 1.00 85.94 338 LYS A N 1
ATOM 2664 C CA . LYS A 1 338 ? -5.237 -11.642 26.996 1.00 85.94 338 LYS A CA 1
ATOM 2665 C C . LYS A 1 338 ? -6.547 -12.084 27.634 1.00 85.94 338 LYS A C 1
ATOM 2667 O O . LYS A 1 338 ? -7.548 -12.251 26.944 1.00 85.94 338 LYS A O 1
ATOM 2672 N N . LYS A 1 339 ? -6.545 -12.246 28.957 1.00 90.81 339 LYS A N 1
ATOM 2673 C CA . LYS A 1 339 ? -7.743 -12.621 29.717 1.00 90.81 339 LYS A CA 1
ATOM 2674 C C . LYS A 1 339 ? -8.676 -11.425 29.959 1.00 90.81 339 LYS A C 1
ATOM 2676 O O . LYS A 1 339 ? -8.175 -10.306 30.115 1.00 90.81 339 LYS A O 1
ATOM 2681 N N . PRO A 1 340 ? -10.001 -11.649 30.032 1.00 94.81 340 PRO A N 1
ATOM 2682 C CA . PRO A 1 340 ? -10.944 -10.646 30.504 1.00 94.81 340 PRO A CA 1
ATOM 2683 C C . PRO A 1 340 ? -10.638 -10.229 31.942 1.00 94.81 340 PRO A C 1
ATOM 2685 O O . PRO A 1 340 ? -10.148 -11.027 32.740 1.00 94.81 340 PRO A O 1
ATOM 2688 N N . TYR A 1 341 ? -10.943 -8.982 32.279 1.00 94.75 341 TYR A N 1
ATOM 2689 C CA . TYR A 1 341 ? -10.798 -8.471 33.640 1.00 94.75 341 TYR A CA 1
ATOM 2690 C C . TYR A 1 341 ? -11.857 -7.415 33.937 1.00 94.75 341 TYR A C 1
ATOM 2692 O O . TYR A 1 341 ? -12.392 -6.779 33.021 1.00 94.75 341 TYR A O 1
ATOM 2700 N N . VAL A 1 342 ? -12.150 -7.210 35.220 1.00 95.06 342 VAL A N 1
ATOM 2701 C CA . VAL A 1 342 ? -13.111 -6.204 35.669 1.00 95.06 342 VAL A CA 1
ATOM 2702 C C . VAL A 1 342 ? -12.379 -5.031 36.306 1.00 95.06 342 VAL A C 1
ATOM 2704 O O . VAL A 1 342 ? -11.395 -5.184 37.025 1.00 95.06 342 VAL A O 1
ATOM 2707 N N . ARG A 1 343 ? -12.862 -3.823 36.026 1.00 92.94 343 ARG A N 1
ATOM 2708 C CA . ARG A 1 343 ? -12.491 -2.609 36.746 1.00 92.94 343 ARG A CA 1
ATOM 2709 C C . ARG A 1 343 ? -13.729 -2.028 37.408 1.00 92.94 343 ARG A C 1
ATOM 2711 O O . ARG A 1 343 ? -14.731 -1.790 36.739 1.00 92.94 343 ARG A O 1
ATOM 2718 N N . SER A 1 344 ? -13.636 -1.756 38.701 1.00 89.69 344 SER A N 1
ATOM 2719 C CA . SER A 1 344 ? -14.717 -1.143 39.464 1.00 89.69 344 SER A CA 1
ATOM 2720 C C . SER A 1 344 ? -14.545 0.372 39.593 1.00 89.69 344 SER A C 1
ATOM 2722 O O . SER A 1 344 ? -13.442 0.828 39.898 1.00 89.69 344 SER A O 1
ATOM 2724 N N . ASP A 1 345 ? -15.631 1.132 39.462 1.00 88.00 345 ASP A N 1
ATOM 2725 C CA . ASP A 1 345 ? -15.700 2.551 39.838 1.00 88.00 345 ASP A CA 1
ATOM 2726 C C . ASP A 1 345 ? -16.948 2.803 40.709 1.00 88.00 345 ASP A C 1
ATOM 2728 O O . ASP A 1 345 ? -17.967 2.129 40.569 1.00 88.00 345 ASP A O 1
ATOM 2732 N N . ILE A 1 346 ? -16.904 3.790 41.604 1.00 87.56 346 ILE A N 1
ATOM 2733 C CA . ILE A 1 346 ? -18.060 4.159 42.442 1.00 87.56 346 ILE A CA 1
ATOM 2734 C C . ILE A 1 346 ? -19.041 5.023 41.631 1.00 87.56 346 ILE A C 1
ATOM 2736 O O . ILE A 1 346 ? -18.618 5.899 40.873 1.00 87.56 346 ILE A O 1
ATOM 2740 N N . TYR A 1 347 ? -20.347 4.803 41.807 1.00 84.69 347 TYR A N 1
ATOM 2741 C CA . TYR A 1 347 ? -21.423 5.593 41.202 1.00 84.69 347 TYR A CA 1
ATOM 2742 C C . TYR A 1 347 ? -22.464 6.040 42.241 1.00 84.69 347 TYR A C 1
ATOM 2744 O O . TYR A 1 347 ? -22.478 5.547 43.363 1.00 84.69 347 TYR A O 1
ATOM 2752 N N . ASP A 1 348 ? -23.357 6.964 41.872 1.00 82.88 348 ASP A N 1
ATOM 2753 C CA . ASP A 1 348 ? -24.262 7.658 42.806 1.00 82.88 348 ASP A CA 1
ATOM 2754 C C . ASP A 1 348 ? -25.176 6.727 43.628 1.00 82.88 348 ASP A C 1
ATOM 2756 O O . ASP A 1 348 ? -25.583 7.071 44.736 1.00 82.88 348 ASP A O 1
ATOM 2760 N N . TYR A 1 349 ? -25.516 5.550 43.098 1.00 85.88 349 TYR A N 1
ATOM 2761 C CA . TYR A 1 349 ? -26.417 4.578 43.736 1.00 85.88 349 TYR A CA 1
ATOM 2762 C C . TYR A 1 349 ? -25.944 3.125 43.575 1.00 85.88 349 TYR A C 1
ATOM 2764 O O . TYR A 1 349 ? -26.748 2.194 43.613 1.00 85.88 349 TYR A O 1
ATOM 2772 N N . GLY A 1 350 ? -24.643 2.918 43.377 1.00 88.38 350 GLY A N 1
ATOM 2773 C CA . GLY A 1 350 ? -24.065 1.584 43.274 1.00 88.38 350 GLY A CA 1
ATOM 2774 C C . GLY A 1 350 ? -22.613 1.604 42.822 1.00 88.38 350 GLY A C 1
ATOM 2775 O O . GLY A 1 350 ? -21.936 2.632 42.852 1.00 88.38 350 GLY A O 1
ATOM 2776 N N . VAL A 1 351 ? -22.142 0.454 42.364 1.00 89.50 351 VAL A N 1
ATOM 2777 C CA . VAL A 1 351 ? -20.777 0.251 41.881 1.00 89.50 351 VAL A CA 1
ATOM 2778 C C . VAL A 1 351 ? -20.838 -0.094 40.399 1.00 89.50 351 VAL A C 1
ATOM 2780 O O . VAL A 1 351 ? -21.557 -1.008 39.993 1.00 89.50 351 VAL A O 1
ATOM 2783 N N . TYR A 1 352 ? -20.100 0.650 39.579 1.00 91.69 352 TYR A N 1
ATOM 2784 C CA . TYR A 1 352 ? -19.853 0.282 38.193 1.00 91.69 352 TYR A CA 1
ATOM 2785 C C . TYR A 1 352 ? -18.867 -0.868 38.144 1.00 91.69 352 TYR A C 1
ATOM 2787 O O . TYR A 1 352 ? -17.731 -0.707 38.571 1.00 91.69 352 TYR A O 1
ATOM 2795 N N . MET A 1 353 ? -19.275 -1.973 37.539 1.00 93.50 353 MET A N 1
ATOM 2796 C CA . MET A 1 353 ? -18.409 -3.086 37.185 1.00 93.50 353 MET A CA 1
ATOM 2797 C C . MET A 1 353 ? -18.181 -3.036 35.675 1.00 93.50 353 MET A C 1
ATOM 2799 O O . MET A 1 353 ? -19.079 -3.332 34.884 1.00 93.50 353 MET A O 1
ATOM 2803 N N . ARG A 1 354 ? -16.993 -2.586 35.268 1.00 94.75 354 ARG A N 1
ATOM 2804 C CA . ARG A 1 354 ? -16.581 -2.478 33.864 1.00 94.75 354 ARG A CA 1
ATOM 2805 C C . ARG A 1 354 ? -15.804 -3.723 33.475 1.00 94.75 354 ARG A C 1
ATOM 2807 O O . ARG A 1 354 ? -14.621 -3.838 33.795 1.00 94.75 354 ARG A O 1
ATOM 2814 N N . LEU A 1 355 ? -16.459 -4.651 32.797 1.00 95.38 355 LEU A N 1
ATOM 2815 C CA . LEU A 1 355 ? -15.820 -5.845 32.262 1.00 95.38 355 LEU A CA 1
ATOM 2816 C C . LEU A 1 355 ? -15.203 -5.527 30.908 1.00 95.38 355 LEU A C 1
ATOM 2818 O O . LEU A 1 355 ? -15.890 -5.080 29.989 1.00 95.38 355 LEU A O 1
ATOM 2822 N N . ARG A 1 356 ? -13.905 -5.791 30.797 1.00 95.00 356 ARG A N 1
ATOM 2823 C CA . ARG A 1 356 ? -13.115 -5.569 29.592 1.00 95.00 356 ARG A CA 1
ATOM 2824 C C . ARG A 1 356 ? -12.662 -6.893 29.011 1.00 95.00 356 ARG A C 1
ATOM 2826 O O . ARG A 1 356 ? -12.127 -7.732 29.734 1.00 95.00 356 ARG A O 1
ATOM 2833 N N . TYR A 1 357 ? -12.853 -7.060 27.709 1.00 93.69 357 TYR A N 1
ATOM 2834 C CA . TYR A 1 357 ? -12.519 -8.281 26.976 1.00 93.69 357 TYR A CA 1
ATOM 2835 C C . TYR A 1 357 ? -12.084 -7.952 25.545 1.00 93.69 357 TYR A C 1
ATOM 2837 O O . TYR A 1 357 ? -12.364 -6.872 25.027 1.00 93.69 357 TYR A O 1
ATOM 2845 N N . MET A 1 358 ? -11.370 -8.878 24.907 1.00 89.50 358 MET A N 1
ATOM 2846 C CA . MET A 1 358 ? -10.977 -8.745 23.503 1.00 89.50 358 MET A CA 1
ATOM 2847 C C . MET A 1 358 ? -12.095 -9.278 22.600 1.00 89.50 358 MET A C 1
ATOM 2849 O O . MET A 1 358 ? -12.607 -10.370 22.843 1.00 89.50 358 MET A O 1
ATOM 2853 N N . ALA A 1 359 ? -12.459 -8.536 21.553 1.00 87.12 359 ALA A N 1
ATOM 2854 C CA . ALA A 1 359 ? -13.468 -8.946 20.575 1.00 87.12 359 ALA A CA 1
ATOM 2855 C C . ALA A 1 359 ? -13.081 -8.531 19.141 1.00 87.12 359 ALA A C 1
ATOM 2857 O O . ALA A 1 359 ? -12.360 -7.544 18.964 1.00 87.12 359 ALA A O 1
ATOM 2858 N N . PRO A 1 360 ? -13.545 -9.250 18.099 1.00 83.88 360 PRO A N 1
ATOM 2859 C CA . PRO A 1 360 ? -13.370 -8.826 16.712 1.00 83.88 360 PRO A CA 1
ATOM 2860 C C . PRO A 1 360 ? -14.195 -7.567 16.424 1.00 83.88 360 PRO A C 1
ATOM 2862 O O . PRO A 1 360 ? -15.346 -7.471 16.849 1.00 83.88 360 PRO A O 1
ATOM 2865 N N . ALA A 1 361 ? -13.651 -6.630 15.643 1.00 79.25 361 ALA A N 1
ATOM 2866 C CA . ALA A 1 361 ? -14.330 -5.369 15.316 1.00 79.25 361 ALA A CA 1
ATOM 2867 C C . ALA A 1 361 ? -15.683 -5.555 14.625 1.00 79.25 361 ALA A C 1
ATOM 2869 O O . ALA A 1 361 ? -16.621 -4.809 14.901 1.00 79.25 361 ALA A O 1
ATOM 2870 N N . THR A 1 362 ? -15.793 -6.554 13.753 1.00 78.00 362 THR A N 1
ATOM 2871 C CA . THR A 1 362 ? -17.007 -6.844 12.983 1.00 78.00 362 THR A CA 1
ATOM 2872 C C . THR A 1 362 ? -18.090 -7.548 13.795 1.00 78.00 362 THR A C 1
ATOM 2874 O O . THR A 1 362 ? -19.271 -7.336 13.540 1.00 78.00 362 THR A O 1
ATOM 2877 N N . ASP A 1 363 ? -17.698 -8.339 14.794 1.00 82.56 363 ASP A N 1
ATOM 2878 C CA . ASP A 1 363 ? -18.582 -9.237 15.550 1.00 82.56 363 ASP A CA 1
ATOM 2879 C C . ASP A 1 363 ? -18.826 -8.773 17.000 1.00 82.56 363 ASP A C 1
ATOM 2881 O O . ASP A 1 363 ? -19.479 -9.446 17.802 1.00 82.56 363 ASP A O 1
ATOM 2885 N N . ARG A 1 364 ? -18.312 -7.586 17.342 1.00 85.75 364 ARG A N 1
ATOM 2886 C CA . ARG A 1 364 ? -18.432 -6.969 18.666 1.00 85.75 364 ARG A CA 1
ATOM 2887 C C . ARG A 1 364 ? -19.876 -6.923 19.189 1.00 85.75 364 ARG A C 1
ATOM 2889 O O . ARG A 1 364 ? -20.070 -7.325 20.335 1.00 85.75 364 ARG A O 1
ATOM 2896 N N . PRO A 1 365 ? -20.905 -6.540 18.399 1.00 86.06 365 PRO A N 1
ATOM 2897 C CA . PRO A 1 365 ? -22.286 -6.504 18.888 1.00 86.06 365 PRO A CA 1
ATOM 2898 C C . PRO A 1 365 ? -22.810 -7.869 19.343 1.00 86.06 365 PRO A C 1
ATOM 2900 O O . PRO A 1 365 ? -23.470 -7.960 20.379 1.00 86.06 365 PRO A O 1
ATOM 2903 N N . ARG A 1 366 ? -22.488 -8.938 18.602 1.00 89.38 366 ARG A N 1
ATOM 2904 C CA . ARG A 1 366 ? -22.904 -10.307 18.933 1.00 89.38 366 ARG A CA 1
ATOM 2905 C C . ARG A 1 366 ? -22.208 -10.795 20.198 1.00 89.38 366 ARG A C 1
ATOM 2907 O O . ARG A 1 366 ? -22.876 -11.284 21.103 1.00 89.38 366 ARG A O 1
ATOM 2914 N N . VAL A 1 367 ? -20.885 -10.635 20.273 1.00 90.56 367 VAL A N 1
ATOM 2915 C CA . VAL A 1 367 ? -20.086 -11.020 21.450 1.00 90.56 367 VAL A CA 1
ATOM 2916 C C . VAL A 1 367 ? -20.583 -10.284 22.695 1.00 90.56 367 VAL A C 1
ATOM 2918 O O . VAL A 1 367 ? -20.869 -10.913 23.712 1.00 90.56 367 VAL A O 1
ATOM 2921 N N . MET A 1 368 ? -20.778 -8.968 22.591 1.00 90.94 368 MET A N 1
ATOM 2922 C CA . MET A 1 368 ? -21.313 -8.138 23.667 1.00 90.94 368 MET A CA 1
ATOM 2923 C C . MET A 1 368 ? -22.710 -8.597 24.110 1.00 90.94 368 MET A C 1
ATOM 2925 O O . MET A 1 368 ? -22.989 -8.653 25.308 1.00 90.94 368 MET A O 1
ATOM 2929 N N . HIS A 1 369 ? -23.596 -8.934 23.167 1.00 93.31 369 HIS A N 1
ATOM 2930 C CA . HIS A 1 369 ? -24.937 -9.432 23.474 1.00 93.31 369 HIS A CA 1
ATOM 2931 C C . HIS A 1 369 ? -24.898 -10.747 24.263 1.00 93.31 369 HIS A C 1
ATOM 2933 O O . HIS A 1 369 ? -25.550 -10.847 25.303 1.00 93.31 369 HIS A O 1
ATOM 2939 N N . GLU A 1 370 ? -24.114 -11.725 23.806 1.00 94.12 370 GLU A N 1
ATOM 2940 C CA . GLU A 1 370 ? -23.983 -13.031 24.464 1.00 94.12 370 GLU A CA 1
ATOM 2941 C C . GLU A 1 370 ? -23.393 -12.907 25.875 1.00 94.12 370 GLU A C 1
ATOM 2943 O O . GLU A 1 370 ? -23.902 -13.520 26.817 1.00 94.12 370 GLU A O 1
ATOM 2948 N N . ILE A 1 371 ? -22.371 -12.061 26.050 1.00 94.81 371 ILE A N 1
ATOM 2949 C CA . ILE A 1 371 ? -21.783 -11.772 27.365 1.00 94.81 371 ILE A CA 1
ATOM 2950 C C . ILE A 1 371 ? -22.825 -11.129 28.282 1.00 94.81 371 ILE A C 1
ATOM 2952 O O . ILE A 1 371 ? -23.060 -11.621 29.385 1.00 94.81 371 ILE A O 1
ATOM 2956 N N . ASN A 1 372 ? -23.499 -10.069 27.828 1.00 94.88 372 ASN A N 1
ATOM 2957 C CA . ASN A 1 372 ? -24.503 -9.374 28.636 1.00 94.88 372 ASN A CA 1
ATOM 2958 C C . ASN A 1 372 ? -25.661 -10.290 29.036 1.00 94.88 372 ASN A C 1
ATOM 2960 O O . ASN A 1 372 ? -26.112 -10.238 30.179 1.00 94.88 372 ASN A O 1
ATOM 2964 N N . LYS A 1 373 ? -26.125 -11.144 28.122 1.00 95.88 373 LYS A N 1
ATOM 2965 C CA . LYS A 1 373 ? -27.177 -12.120 28.404 1.00 95.88 373 LYS A CA 1
ATOM 2966 C C . LYS A 1 373 ? -26.756 -13.089 29.513 1.00 95.88 373 LYS A C 1
ATOM 2968 O O . LYS A 1 373 ? -27.488 -13.245 30.487 1.00 95.88 373 LYS A O 1
ATOM 2973 N N . LYS A 1 374 ? -25.560 -13.675 29.411 1.00 96.06 374 LYS A N 1
ATOM 2974 C CA . LYS A 1 374 ? -25.024 -14.600 30.424 1.00 96.06 374 LYS A CA 1
ATOM 2975 C C . LYS A 1 374 ? -24.801 -13.928 31.777 1.00 96.06 374 LYS A C 1
ATOM 2977 O O . LYS A 1 374 ? -25.113 -14.521 32.806 1.00 96.06 374 LYS A O 1
ATOM 2982 N N . ILE A 1 375 ? -24.279 -12.698 31.789 1.00 94.88 375 ILE A N 1
ATOM 2983 C CA . ILE A 1 375 ? -24.100 -11.919 33.025 1.00 94.88 375 ILE A CA 1
ATOM 2984 C C . ILE A 1 375 ? -25.451 -11.677 33.691 1.00 94.88 375 ILE A C 1
ATOM 2986 O O . ILE A 1 375 ? -25.590 -11.911 34.889 1.00 94.88 375 ILE A O 1
ATOM 2990 N N . PHE A 1 376 ? -26.451 -11.248 32.918 1.00 94.56 376 PHE A N 1
ATOM 2991 C CA . PHE A 1 376 ? -27.790 -11.002 33.437 1.00 94.56 376 PHE A CA 1
ATOM 2992 C C . PHE A 1 376 ? -28.393 -12.256 34.081 1.00 94.56 376 PHE A C 1
ATOM 2994 O O . PHE A 1 376 ? -28.880 -12.187 35.210 1.00 94.56 376 PHE A O 1
ATOM 3001 N N . GLU A 1 377 ? -28.334 -13.397 33.387 1.00 94.56 377 GLU A N 1
ATOM 3002 C CA . GLU A 1 377 ? -28.848 -14.684 33.875 1.00 94.56 377 GLU A CA 1
ATOM 3003 C C . GLU A 1 377 ? -28.163 -15.097 35.189 1.00 94.56 377 GLU A C 1
ATOM 3005 O O . GLU A 1 377 ? -28.835 -15.351 36.187 1.00 94.56 377 GLU A O 1
ATOM 3010 N N . ARG A 1 378 ? -26.827 -15.059 35.238 1.00 94.81 378 ARG A N 1
ATOM 3011 C CA . ARG A 1 378 ? -26.049 -15.475 36.418 1.00 94.81 378 ARG A CA 1
ATOM 3012 C C . ARG A 1 378 ? -26.184 -14.539 37.614 1.00 94.81 378 ARG A C 1
ATOM 3014 O O . ARG A 1 378 ? -26.242 -15.018 38.744 1.00 94.81 378 ARG A O 1
ATOM 3021 N N . ILE A 1 379 ? -26.231 -13.222 37.398 1.00 93.19 379 ILE A N 1
ATOM 3022 C CA . ILE A 1 379 ? -26.467 -12.276 38.500 1.00 93.19 379 ILE A CA 1
ATOM 3023 C C . ILE A 1 379 ? -27.880 -12.478 39.054 1.00 93.19 379 ILE A C 1
ATOM 3025 O O . ILE A 1 379 ? -28.039 -12.533 40.267 1.00 93.19 379 ILE A O 1
ATOM 3029 N N . SER A 1 380 ? -28.880 -12.685 38.191 1.00 91.12 380 SER A N 1
ATOM 3030 C CA . SER A 1 380 ? -30.265 -12.926 38.622 1.00 91.12 380 SER A CA 1
ATOM 3031 C C . SER A 1 380 ? -30.431 -14.212 39.446 1.00 91.12 380 SER A C 1
ATOM 3033 O O . SER A 1 380 ? -31.314 -14.290 40.297 1.00 91.12 380 SER A O 1
ATOM 3035 N N . GLU A 1 381 ? -29.608 -15.232 39.194 1.00 93.06 381 GLU A N 1
ATOM 3036 C CA . GLU A 1 381 ? -29.587 -16.482 39.968 1.00 93.06 381 GLU A CA 1
ATOM 3037 C C . GLU A 1 381 ? -28.784 -16.371 41.276 1.00 93.06 381 GLU A C 1
ATOM 3039 O O . GLU A 1 381 ? -28.984 -17.163 42.207 1.00 93.06 381 GLU A O 1
ATOM 3044 N N . SER A 1 382 ? -27.879 -15.395 41.372 1.00 92.50 382 SER A N 1
ATOM 3045 C CA . SER A 1 382 ? -27.046 -15.185 42.551 1.00 92.50 382 SER A CA 1
ATOM 3046 C C . SER A 1 382 ? -27.850 -14.585 43.701 1.00 92.50 382 SER A C 1
ATOM 3048 O O . SER A 1 382 ? -28.596 -13.627 43.550 1.00 92.50 382 SER A O 1
ATOM 3050 N N . LYS A 1 383 ? -27.649 -15.117 44.910 1.00 92.38 383 LYS A N 1
ATOM 3051 C CA . LYS A 1 383 ? -28.209 -14.537 46.146 1.00 92.38 383 LYS A CA 1
ATOM 3052 C C . LYS A 1 383 ? -27.300 -13.486 46.786 1.00 92.38 383 LYS A C 1
ATOM 3054 O O . LYS A 1 383 ? -27.654 -12.944 47.828 1.00 92.38 383 LYS A O 1
ATOM 3059 N N . LYS A 1 384 ? -26.103 -13.281 46.231 1.00 93.38 384 LYS A N 1
ATOM 3060 C CA . LYS A 1 384 ? -25.050 -12.432 46.808 1.00 93.38 384 LYS A CA 1
ATOM 3061 C C . LYS A 1 384 ? -24.838 -11.123 46.052 1.00 93.38 384 LYS A C 1
ATOM 3063 O O . LYS A 1 384 ? -24.131 -10.255 46.551 1.00 93.38 384 LYS A O 1
ATOM 3068 N N . VAL A 1 385 ? -25.382 -11.010 44.845 1.00 92.12 385 VAL A N 1
ATOM 3069 C CA . VAL A 1 385 ? -25.195 -9.857 43.964 1.00 92.12 385 VAL A CA 1
ATOM 3070 C C . VAL A 1 385 ? -26.566 -9.407 43.498 1.00 92.12 385 VAL A C 1
ATOM 3072 O O . VAL A 1 385 ? -27.348 -10.236 43.043 1.00 92.12 385 VAL A O 1
ATOM 3075 N N . ASP A 1 386 ? -26.842 -8.113 43.604 1.00 89.81 386 ASP A N 1
ATOM 3076 C CA . ASP A 1 386 ? -28.093 -7.511 43.155 1.00 89.81 386 ASP A CA 1
ATOM 3077 C C . ASP A 1 386 ? -27.822 -6.326 42.219 1.00 89.81 386 ASP A C 1
ATOM 3079 O O . ASP A 1 386 ? -26.775 -5.665 42.273 1.00 89.81 386 ASP A O 1
ATOM 3083 N N . PHE A 1 387 ? -28.771 -6.054 41.328 1.00 90.62 387 PHE A N 1
ATOM 3084 C CA . PHE A 1 387 ? -28.664 -4.965 40.367 1.00 90.62 387 PHE A CA 1
ATOM 3085 C C . PHE A 1 387 ? -28.936 -3.622 41.045 1.00 90.62 387 PHE A C 1
ATOM 3087 O O . PHE A 1 387 ? -29.938 -3.432 41.734 1.00 90.62 387 PHE A O 1
ATOM 3094 N N . ALA A 1 388 ? -28.088 -2.629 40.780 1.00 85.62 388 ALA A N 1
ATOM 3095 C CA . ALA A 1 388 ? -28.353 -1.272 41.245 1.00 85.62 388 ALA A CA 1
ATOM 3096 C C . ALA A 1 388 ? -29.436 -0.604 40.387 1.00 85.62 388 ALA A C 1
ATOM 3098 O O . ALA A 1 388 ? -29.206 -0.229 39.232 1.00 85.62 388 ALA A O 1
ATOM 3099 N N . ILE A 1 389 ? -30.615 -0.408 40.977 1.00 81.62 389 ILE A N 1
ATOM 3100 C CA . ILE A 1 389 ? -31.744 0.287 40.354 1.00 81.62 389 ILE A CA 1
ATOM 3101 C C . ILE A 1 389 ? -31.781 1.737 40.863 1.00 81.62 389 ILE A C 1
ATOM 3103 O O . ILE A 1 389 ? -31.775 1.955 42.077 1.00 81.62 389 ILE A O 1
ATOM 3107 N N . PRO A 1 390 ? -31.851 2.753 39.979 1.00 76.50 390 PRO A N 1
ATOM 3108 C CA . PRO A 1 390 ? -31.973 4.140 40.411 1.00 76.50 390 PRO A CA 1
ATOM 3109 C C . PRO A 1 390 ? -33.294 4.353 41.156 1.00 76.50 390 PRO A C 1
ATOM 3111 O O . PRO A 1 390 ? -34.373 4.204 40.581 1.00 76.50 390 PRO A O 1
ATOM 3114 N N . PHE A 1 391 ? -33.221 4.767 42.420 1.00 68.44 391 PHE A N 1
ATOM 3115 C CA . PHE A 1 391 ? -34.390 5.192 43.184 1.00 68.44 391 PHE A CA 1
ATOM 3116 C C . PHE A 1 391 ? -34.350 6.706 43.414 1.00 68.44 391 PHE A C 1
ATOM 3118 O O . PHE A 1 391 ? -33.452 7.230 44.069 1.00 68.44 391 PHE A O 1
ATOM 3125 N N . ILE A 1 392 ? -35.340 7.426 42.880 1.00 66.62 392 ILE A N 1
ATOM 3126 C CA . ILE A 1 392 ? -35.493 8.868 43.108 1.00 66.62 392 ILE A CA 1
ATOM 3127 C C . ILE A 1 392 ? -36.421 9.069 44.308 1.00 66.62 392 ILE A C 1
ATOM 3129 O O . ILE A 1 392 ? -37.642 8.939 44.197 1.00 66.62 392 ILE A O 1
ATOM 3133 N N . TYR A 1 393 ? -35.852 9.421 45.463 1.00 63.34 393 TYR A N 1
ATOM 3134 C CA . TYR A 1 393 ? -36.632 9.752 46.654 1.00 63.34 393 TYR A CA 1
ATOM 3135 C C . TYR A 1 393 ? -37.087 11.220 46.628 1.00 63.34 393 TYR A C 1
ATOM 3137 O O . TYR A 1 393 ? -36.289 12.146 46.771 1.00 63.34 393 TYR A O 1
ATOM 3145 N N . SER A 1 394 ? -38.394 11.455 46.474 1.00 63.81 394 SER A N 1
ATOM 3146 C CA . SER A 1 394 ? -38.977 12.791 46.640 1.00 63.81 394 SER A CA 1
ATOM 3147 C C . SER A 1 394 ? -39.244 13.059 48.118 1.00 63.81 394 SER A C 1
ATOM 3149 O O . SER A 1 394 ? -40.237 12.587 48.673 1.00 63.81 394 SER A O 1
ATOM 3151 N N . TYR A 1 395 ? -38.394 13.874 48.742 1.00 65.81 395 TYR A N 1
ATOM 3152 C CA . TYR A 1 395 ? -38.542 14.274 50.145 1.00 65.81 395 TYR A CA 1
ATOM 3153 C C . TYR A 1 395 ? -39.936 14.855 50.462 1.00 65.81 395 TYR A C 1
ATOM 3155 O O . TYR A 1 395 ? -40.521 14.532 51.492 1.00 65.81 395 TYR A O 1
ATOM 3163 N N . LYS A 1 396 ? -40.521 15.642 49.542 1.00 67.25 396 LYS A N 1
ATOM 3164 C CA . LYS A 1 396 ? -41.878 16.205 49.696 1.00 67.25 396 LYS A CA 1
ATOM 3165 C C . LYS A 1 396 ? -42.972 15.129 49.714 1.00 67.25 396 LYS A C 1
ATOM 3167 O O . LYS A 1 396 ? -43.802 15.144 50.611 1.00 67.25 396 LYS A O 1
ATOM 3172 N N . ARG A 1 397 ? -42.951 14.164 48.782 1.00 58.84 397 ARG A N 1
ATOM 3173 C CA . ARG A 1 397 ? -43.924 13.051 48.790 1.00 58.84 397 ARG A CA 1
ATOM 3174 C C . ARG A 1 397 ? -43.702 12.077 49.948 1.00 58.84 397 ARG A C 1
ATOM 3176 O O . ARG A 1 397 ? -44.668 11.495 50.425 1.00 58.84 397 ARG A O 1
ATOM 3183 N N . GLY A 1 398 ? -42.458 11.896 50.393 1.00 60.50 398 GLY A N 1
ATOM 3184 C CA . GLY A 1 398 ? -42.139 11.115 51.591 1.00 60.50 398 GLY A CA 1
ATOM 3185 C C . GLY A 1 398 ? -42.748 11.735 52.850 1.00 60.50 398 GLY A C 1
ATOM 3186 O O . GLY A 1 398 ? -43.368 11.029 53.641 1.00 60.50 398 GLY A O 1
ATOM 3187 N N . LEU A 1 399 ? -42.672 13.065 52.981 1.00 62.25 399 LEU A N 1
ATOM 3188 C CA . LEU A 1 399 ? -43.366 13.809 54.035 1.00 62.25 399 LEU A CA 1
ATOM 3189 C C . LEU A 1 399 ? -44.889 13.687 53.932 1.00 62.25 399 LEU A C 1
ATOM 3191 O O . LEU A 1 399 ? -45.520 13.458 54.956 1.00 62.25 399 LEU A O 1
ATOM 3195 N N . ASP A 1 400 ? -45.478 13.754 52.734 1.00 59.25 400 ASP A N 1
ATOM 3196 C CA . ASP A 1 400 ? -46.921 13.523 52.553 1.00 59.25 400 ASP A CA 1
ATOM 3197 C C . ASP A 1 400 ? -47.335 12.104 52.970 1.00 59.25 400 ASP A C 1
ATOM 3199 O O . ASP A 1 400 ? -48.436 11.905 53.475 1.00 59.25 400 ASP A O 1
ATOM 3203 N N . PHE A 1 401 ? -46.460 11.111 52.778 1.00 54.69 401 PHE A N 1
ATOM 3204 C CA . PHE A 1 401 ? -46.698 9.728 53.197 1.00 54.69 401 PHE A CA 1
ATOM 3205 C C . PHE A 1 401 ? -46.638 9.570 54.723 1.00 54.69 401 PHE A C 1
ATOM 3207 O O . PHE A 1 401 ? -47.481 8.882 55.292 1.00 54.69 401 PHE A O 1
ATOM 3214 N N . ILE A 1 402 ? -45.692 10.251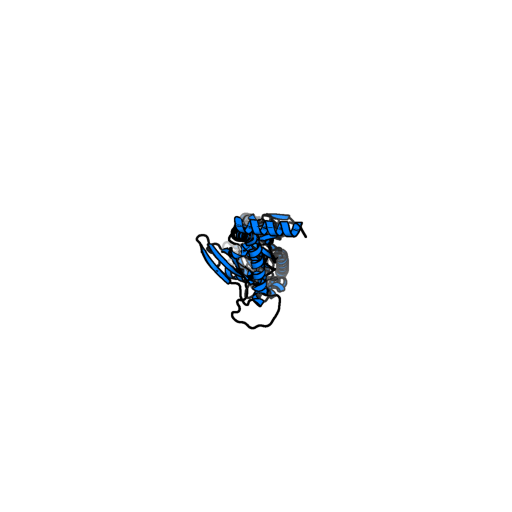 55.383 1.00 54.22 402 ILE A N 1
ATOM 3215 C CA . ILE A 1 402 ? -45.591 10.348 56.852 1.00 54.22 402 ILE A CA 1
ATOM 3216 C C . ILE A 1 402 ? -46.771 11.148 57.430 1.00 54.22 402 ILE A C 1
ATOM 3218 O O . ILE A 1 402 ? -47.252 10.852 58.520 1.00 54.22 402 ILE A O 1
ATOM 3222 N N . ALA A 1 403 ? -47.261 12.146 56.694 1.00 52.53 403 ALA A N 1
ATOM 3223 C CA . ALA A 1 403 ? -48.347 13.031 57.099 1.00 52.53 403 ALA A CA 1
ATOM 3224 C C . ALA A 1 403 ? -49.752 12.492 56.780 1.00 52.53 403 ALA A C 1
ATOM 3226 O O . ALA A 1 403 ? -50.731 13.170 57.094 1.00 52.53 403 ALA A O 1
ATOM 3227 N N . ARG A 1 404 ? -49.897 11.293 56.187 1.00 53.12 404 ARG A N 1
ATOM 3228 C CA . ARG A 1 404 ? -51.214 10.649 56.053 1.00 53.12 404 ARG A CA 1
ATOM 3229 C C . ARG A 1 404 ? -51.735 10.297 57.451 1.00 53.12 404 ARG A C 1
ATOM 3231 O O . ARG A 1 404 ? -51.139 9.449 58.113 1.00 53.12 404 ARG A O 1
ATOM 3238 N N . PRO A 1 405 ? -52.855 10.884 57.911 1.00 50.88 405 PRO A N 1
ATOM 3239 C CA . PRO A 1 405 ? -53.448 10.509 59.181 1.00 50.88 405 PRO A CA 1
ATOM 3240 C C . PRO A 1 405 ? -54.141 9.156 58.999 1.00 50.88 405 PRO A C 1
ATOM 3242 O O . PRO A 1 405 ? -55.279 9.069 58.544 1.00 50.88 405 PRO A O 1
ATOM 3245 N N . GLY A 1 406 ? -53.408 8.089 59.304 1.00 52.19 406 GLY A N 1
ATOM 3246 C CA . GLY A 1 406 ? -53.882 6.711 59.308 1.00 52.19 406 GLY A CA 1
ATOM 3247 C C . GLY A 1 406 ? -53.105 5.908 60.345 1.00 52.19 406 GLY A C 1
ATOM 3248 O O . GLY A 1 406 ? -52.061 5.354 60.029 1.00 52.19 406 GLY A O 1
ATOM 3249 N N . ASN A 1 407 ? -53.607 5.917 61.584 1.00 49.12 407 ASN A N 1
ATOM 3250 C CA . ASN A 1 407 ? -53.262 5.058 62.725 1.00 49.12 407 ASN A CA 1
ATOM 3251 C C . ASN A 1 407 ? -51.816 4.535 62.798 1.00 49.12 407 ASN A C 1
ATOM 3253 O O . ASN A 1 407 ? -51.581 3.329 62.792 1.00 49.12 407 ASN A O 1
ATOM 3257 N N . PHE A 1 408 ? -50.850 5.432 62.995 1.00 49.78 408 PHE A N 1
ATOM 3258 C CA . PHE A 1 408 ? -49.707 5.065 63.826 1.00 49.78 408 PHE A CA 1
ATOM 3259 C C . PHE A 1 408 ? -50.155 5.211 65.282 1.00 49.78 408 PHE A C 1
ATOM 3261 O O . PHE A 1 408 ? -50.189 6.319 65.813 1.00 49.78 408 PHE A O 1
ATOM 3268 N N . GLU A 1 409 ? -50.555 4.106 65.919 1.00 52.22 409 GLU A N 1
ATOM 3269 C CA . GLU A 1 409 ? -50.636 4.070 67.381 1.00 52.22 409 GLU A CA 1
ATOM 3270 C C . GLU A 1 409 ? -49.218 4.336 67.911 1.00 52.22 409 GLU A C 1
ATOM 3272 O O . GLU A 1 409 ? -48.309 3.548 67.625 1.00 52.22 409 GLU A O 1
ATOM 3277 N N . PRO A 1 410 ? -48.965 5.435 68.645 1.00 55.03 410 PRO A N 1
ATOM 3278 C CA . PRO A 1 410 ? -47.663 5.623 69.259 1.00 55.03 410 PRO A CA 1
ATOM 3279 C C . PRO A 1 410 ? -47.430 4.452 70.216 1.00 55.03 410 PRO A C 1
ATOM 3281 O O . PRO A 1 410 ? -48.212 4.222 71.138 1.00 55.03 410 PRO A O 1
ATOM 3284 N N . ALA A 1 411 ? -46.348 3.700 69.994 1.00 57.41 411 ALA A N 1
ATOM 3285 C CA . ALA A 1 411 ? -46.037 2.493 70.761 1.00 57.41 411 ALA A CA 1
ATOM 3286 C C . ALA A 1 411 ? -45.932 2.747 72.278 1.00 57.41 411 ALA A C 1
ATOM 3288 O O . ALA A 1 411 ? -46.075 1.810 73.063 1.00 57.41 411 ALA A O 1
ATOM 3289 N N . ASN A 1 412 ? -45.728 4.007 72.693 1.00 65.19 412 ASN A N 1
ATOM 3290 C CA . ASN A 1 412 ? -45.555 4.393 74.085 1.00 65.19 412 ASN A CA 1
ATOM 3291 C C . ASN A 1 412 ? -46.410 5.610 74.492 1.00 65.19 412 ASN A C 1
ATOM 3293 O O . ASN A 1 412 ? -46.434 6.627 73.801 1.00 65.19 412 ASN A O 1
ATOM 3297 N N . VAL A 1 413 ? -47.043 5.531 75.668 1.00 72.94 413 VAL A N 1
ATOM 3298 C CA . VAL A 1 413 ? -47.765 6.612 76.355 1.00 72.94 413 VAL A CA 1
ATOM 3299 C C . VAL A 1 413 ? -46.865 7.221 77.433 1.00 72.94 413 VAL A C 1
ATOM 3301 O O . VAL A 1 413 ? -46.363 6.530 78.326 1.00 72.94 413 VAL A O 1
ATOM 3304 N N . ALA A 1 414 ? -46.662 8.536 77.366 1.00 69.44 414 ALA A N 1
ATOM 3305 C CA . ALA A 1 414 ? -45.858 9.268 78.338 1.00 69.44 414 ALA A CA 1
ATOM 3306 C C . ALA A 1 414 ? -46.656 9.574 79.619 1.00 69.44 414 ALA A C 1
ATOM 3308 O O . ALA A 1 414 ? -47.780 10.077 79.577 1.00 69.44 414 ALA A O 1
ATOM 3309 N N . CYS A 1 415 ? -46.059 9.300 80.779 1.00 70.81 415 CYS A N 1
ATOM 3310 C CA . CYS A 1 415 ? -46.590 9.719 82.073 1.00 70.81 415 CYS A CA 1
ATOM 3311 C C . CYS A 1 415 ? -46.140 11.149 82.411 1.00 70.81 415 CYS A C 1
ATOM 3313 O O . CYS A 1 415 ? -45.052 11.568 82.029 1.00 70.81 415 CYS A O 1
ATOM 3315 N N . GLN A 1 416 ? -46.905 11.871 83.238 1.00 75.69 416 GLN A N 1
ATOM 3316 C CA . GLN A 1 416 ? -46.510 13.191 83.758 1.00 75.69 416 GLN A CA 1
ATOM 3317 C C . GLN A 1 416 ? -45.197 13.183 84.562 1.00 75.69 416 GLN A C 1
ATOM 3319 O O . GLN A 1 416 ? -44.602 14.234 84.760 1.00 75.69 416 GLN A O 1
ATOM 3324 N N . CYS A 1 417 ? -44.733 12.018 85.024 1.00 74.12 417 CYS A N 1
ATOM 3325 C CA . CYS A 1 417 ? -43.426 11.875 85.670 1.00 74.12 417 CYS A CA 1
ATOM 3326 C C . CYS A 1 417 ? -42.261 11.688 84.675 1.00 74.12 417 CYS A C 1
ATOM 3328 O O . CYS A 1 417 ? -41.156 11.375 85.102 1.00 74.12 417 CYS A O 1
ATOM 3330 N N . GLY A 1 418 ? -42.509 11.790 83.364 1.00 69.50 418 GLY A N 1
ATOM 3331 C CA . GLY A 1 418 ? -41.496 11.675 82.310 1.00 69.50 418 GLY A CA 1
ATOM 3332 C C . GLY A 1 418 ? -41.187 10.250 81.833 1.00 69.50 418 GLY A C 1
ATOM 3333 O O . GLY A 1 418 ? -40.391 10.082 80.918 1.00 69.50 418 GLY A O 1
ATOM 3334 N N . ALA A 1 419 ? -41.811 9.217 82.410 1.00 71.81 419 ALA A N 1
ATOM 3335 C CA . ALA A 1 419 ? -41.590 7.828 81.997 1.00 71.81 419 ALA A CA 1
ATOM 3336 C C . ALA A 1 419 ? -42.442 7.445 80.772 1.00 71.81 419 ALA A C 1
ATOM 3338 O O . ALA A 1 419 ? -43.645 7.723 80.740 1.00 71.81 419 ALA A O 1
ATOM 3339 N N . LEU A 1 420 ? -41.825 6.769 79.798 1.00 75.31 420 LEU A N 1
ATOM 3340 C CA . LEU A 1 420 ? -42.488 6.163 78.639 1.00 75.31 420 LEU A CA 1
ATOM 3341 C C . LEU A 1 420 ? -43.004 4.771 79.014 1.00 75.31 420 LEU A C 1
ATOM 3343 O O . LEU A 1 420 ? -42.247 3.947 79.521 1.00 75.31 420 LEU A O 1
ATOM 3347 N N . ASN A 1 421 ? -44.290 4.515 78.784 1.00 72.75 421 ASN A N 1
ATOM 3348 C CA . ASN A 1 421 ? -44.941 3.243 79.101 1.00 72.75 421 ASN A CA 1
ATOM 3349 C C . ASN A 1 421 ? -45.532 2.628 77.830 1.00 72.75 421 ASN A C 1
ATOM 3351 O O . ASN A 1 421 ? -45.959 3.395 76.974 1.00 72.75 421 ASN A O 1
ATOM 3355 N N . PRO A 1 422 ? -45.628 1.295 77.703 1.00 71.19 422 PRO A N 1
ATOM 3356 C CA . PRO A 1 422 ? -46.255 0.656 76.545 1.00 71.19 422 PRO A CA 1
ATOM 3357 C C . PRO A 1 422 ? -47.689 1.154 76.318 1.00 71.19 422 PRO A C 1
ATOM 3359 O O . PRO A 1 422 ? -48.406 1.423 77.284 1.00 71.19 422 PRO A O 1
ATOM 3362 N N . SER A 1 423 ? -48.135 1.229 75.063 1.00 64.19 423 SER A N 1
ATOM 3363 C CA . SER A 1 423 ? -49.429 1.819 74.670 1.00 64.19 423 SER A CA 1
ATOM 3364 C C . SER A 1 423 ? -50.669 1.247 75.380 1.00 64.19 423 SER A C 1
ATOM 3366 O O . SER A 1 423 ? -51.674 1.940 75.508 1.00 64.19 423 SER A O 1
ATOM 3368 N N . LYS A 1 424 ? -50.594 0.015 75.904 1.00 66.38 424 LYS A N 1
ATOM 3369 C CA . LYS A 1 424 ? -51.681 -0.669 76.636 1.00 66.38 424 LYS A CA 1
ATOM 3370 C C . LYS A 1 424 ? -51.540 -0.644 78.166 1.00 66.38 424 LYS A C 1
ATOM 3372 O O . LYS A 1 424 ? -52.316 -1.300 78.859 1.00 66.38 424 LYS A O 1
ATOM 3377 N N . ALA A 1 425 ? -50.550 0.059 78.717 1.00 65.19 425 ALA A N 1
ATOM 3378 C CA . ALA A 1 425 ? -50.339 0.118 80.161 1.00 65.19 425 ALA A CA 1
ATOM 3379 C C . ALA A 1 425 ? -51.392 1.012 80.841 1.00 65.19 425 ALA A C 1
ATOM 3381 O O . ALA A 1 425 ? -51.519 2.196 80.538 1.00 65.19 425 ALA A O 1
ATOM 3382 N N . THR A 1 426 ? -52.132 0.463 81.806 1.00 73.06 426 THR A N 1
ATOM 3383 C CA . THR A 1 426 ? -53.133 1.223 82.580 1.00 73.06 426 THR A CA 1
ATOM 3384 C C . THR A 1 426 ? -52.489 2.091 83.665 1.00 73.06 426 THR A C 1
ATOM 3386 O O . THR A 1 426 ? -53.051 3.108 84.072 1.00 73.06 426 THR A O 1
ATOM 3389 N N . PHE A 1 427 ? -51.297 1.708 84.126 1.00 75.50 427 PHE A N 1
ATOM 3390 C CA . PHE A 1 427 ? -50.540 2.382 85.178 1.00 75.50 427 PHE A CA 1
ATOM 3391 C C . PHE A 1 427 ? -49.088 2.584 84.745 1.00 75.50 427 PHE A C 1
ATOM 3393 O O . PHE A 1 427 ? -48.527 1.770 84.014 1.00 75.50 427 PHE A O 1
ATOM 3400 N N . CYS A 1 428 ? -48.483 3.679 85.199 1.00 78.06 428 CYS A N 1
ATOM 3401 C CA . CYS A 1 428 ? -47.084 3.986 84.933 1.00 78.06 428 CYS A CA 1
ATOM 3402 C C . CYS A 1 428 ? -46.151 3.030 85.694 1.00 78.06 428 CYS A C 1
ATOM 3404 O O . CYS A 1 428 ? -46.268 2.917 86.914 1.00 78.06 428 CYS A O 1
ATOM 3406 N N . ILE A 1 429 ? -45.179 2.430 85.002 1.00 78.12 429 ILE A N 1
ATOM 3407 C CA . ILE A 1 429 ? -44.149 1.547 85.581 1.00 78.12 429 ILE A CA 1
ATOM 3408 C C . ILE A 1 429 ? -43.296 2.259 86.637 1.00 78.12 429 ILE A C 1
ATOM 3410 O O . ILE A 1 429 ? -42.861 1.632 87.595 1.00 78.12 429 ILE A O 1
ATOM 3414 N N . ASN A 1 430 ? -43.068 3.566 86.480 1.00 78.88 430 ASN A N 1
ATOM 3415 C CA . ASN A 1 430 ? -42.165 4.306 87.360 1.00 78.88 430 ASN A CA 1
ATOM 3416 C C . ASN A 1 430 ? -42.868 4.885 88.602 1.00 78.88 430 ASN A C 1
ATOM 3418 O O . ASN A 1 430 ? -42.320 4.862 89.695 1.00 78.88 430 ASN A O 1
ATOM 3422 N N . CYS A 1 431 ? -44.085 5.423 88.456 1.00 82.00 431 CYS A N 1
ATOM 3423 C CA . CYS A 1 431 ? -44.758 6.149 89.545 1.00 82.00 431 CYS A CA 1
ATOM 3424 C C . CYS A 1 431 ? -46.113 5.567 89.971 1.00 82.00 431 CYS A C 1
ATOM 3426 O O . CYS A 1 431 ? -46.778 6.151 90.827 1.00 82.00 431 CYS A O 1
ATOM 3428 N N . GLY A 1 432 ? -46.568 4.473 89.352 1.00 75.25 432 GLY A N 1
ATOM 3429 C CA . GLY A 1 432 ? -47.812 3.777 89.702 1.00 75.25 432 GLY A CA 1
ATOM 3430 C C . GLY A 1 432 ? -49.112 4.541 89.415 1.00 75.25 432 GLY A C 1
ATOM 3431 O O . GLY A 1 432 ? -50.195 4.026 89.680 1.00 75.25 432 GLY A O 1
ATOM 3432 N N . ARG A 1 433 ? -49.055 5.765 88.869 1.00 80.00 433 ARG A N 1
ATOM 3433 C CA . ARG A 1 433 ? -50.257 6.557 88.547 1.00 80.00 433 ARG A CA 1
ATOM 3434 C C . ARG A 1 433 ? -50.970 6.016 87.310 1.00 80.00 433 ARG A C 1
ATOM 3436 O O . ARG A 1 433 ? -50.322 5.589 86.355 1.00 80.00 433 ARG A O 1
ATOM 3443 N N . LYS A 1 434 ? -52.304 6.095 87.313 1.00 78.25 434 LYS A N 1
ATOM 3444 C CA . LYS A 1 434 ? -53.148 5.695 86.180 1.00 78.25 434 LYS A CA 1
ATOM 3445 C C . LYS A 1 434 ? -52.867 6.592 84.970 1.00 78.25 434 LYS A C 1
ATOM 3447 O O . LYS A 1 434 ? -52.916 7.819 85.087 1.00 78.25 434 LYS A O 1
ATOM 3452 N N . LEU A 1 435 ? -52.556 5.986 83.829 1.00 74.12 435 LEU A N 1
ATOM 3453 C CA . LEU A 1 435 ? -52.328 6.702 82.575 1.00 74.12 435 LEU A CA 1
ATOM 3454 C C . LEU A 1 435 ? -53.687 7.096 81.978 1.00 74.12 435 LEU A C 1
ATOM 3456 O O . LEU A 1 435 ? -54.645 6.324 82.032 1.00 74.12 435 LEU A O 1
ATOM 3460 N N . LYS A 1 436 ? -53.801 8.320 81.450 1.00 63.78 436 LYS A N 1
ATOM 3461 C CA . LYS A 1 436 ? -55.001 8.752 80.721 1.00 63.78 436 LYS A CA 1
ATOM 3462 C C . LYS A 1 436 ? -54.978 8.059 79.358 1.00 63.78 436 LYS A C 1
ATOM 3464 O O . LYS A 1 436 ? -54.334 8.556 78.444 1.00 63.78 436 LYS A O 1
ATOM 3469 N N . SER A 1 437 ? -55.605 6.891 79.248 1.00 52.72 437 SER A N 1
ATOM 3470 C CA . SER A 1 437 ? -55.784 6.211 77.964 1.00 52.72 437 SER A CA 1
ATOM 3471 C C . SER A 1 437 ? -56.597 7.104 77.025 1.00 52.72 437 SER A C 1
ATOM 3473 O O . SER A 1 437 ? -57.684 7.554 77.394 1.00 52.72 437 SER A O 1
ATOM 3475 N N . SER A 1 438 ? -56.061 7.369 75.837 1.00 41.88 438 SER A N 1
ATOM 3476 C CA . SER A 1 438 ? -56.789 7.938 74.703 1.00 41.88 438 SER A CA 1
ATOM 3477 C C . SER A 1 438 ? -57.943 7.008 74.321 1.00 41.88 438 SER A C 1
ATOM 3479 O O . SER A 1 438 ? -57.721 5.806 74.171 1.00 41.88 438 SER A O 1
ATOM 3481 N N . ALA A 1 439 ? -59.154 7.562 74.238 1.00 34.59 439 ALA A N 1
ATOM 3482 C CA . ALA A 1 439 ? -60.284 6.931 73.560 1.00 34.59 439 ALA A CA 1
ATOM 3483 C C . ALA A 1 439 ? -60.023 6.828 72.054 1.00 34.59 439 ALA A C 1
ATOM 3485 O O . ALA A 1 439 ? -59.271 7.698 71.547 1.00 34.59 439 ALA A O 1
#

Secondary structure (DSSP, 8-state):
-HHHHHHHHHHHHHHHHH-HHHHHHHHHHHHHHHHHHHHHHHHHHHHHHHHHHHH-SS-TT-EEEEGGGTEEEEEEEE-SSEEEEEEESSSSSSSSEEEEEEEEEHHHHHHS--EE-S----SSS------S----EEEEEEEEEEETTS-HHHHHHHHHHHHHHHHHHHHHHH----EEEEEEETTEEEEEEEEEEETTTHHHHHHHHHHHHHHHHH----TT-EEEEGGGTEEEEEEEE-SSEEEEEEESSSSSS--EEEEEEEEEHHHHHTS--EESS-----TT-SS-TTS---EEEEEEEEEE-TTS-HHHHHHHHHHHHHHHHHHHHHHH----EEEEEEETTEEEEEEEEEEETTTHHHHHHHHHHHHHHHHHH-SS--B-------HHHHHHHHT--S----SEEEPTTS-EEETT-SB-TTT-PBP----